Protein AF-A0A2E4L4S5-F1 (afdb_monomer)

Foldseek 3Di:
DVPCVVLQVLQCQALLVQFKFFPVPHDDLADLPQDWQAEQQWIWGQHQDPNWTKIWIAGPPPRDIDIFTFGMKGWRHDQPQKTKIWTWGADPLAFTFTDQWMAINVVSAIWGAFCPLRAIAGGDHHHDLVRTNCVVTFETDADDPVTHYPHPQQAAQWAWDDDPPGIHTDGPTRRCDPCLQFNDCPQLCVQVVCVVVVNDPDDPDSRTDDPPPDALVRLQLSVCSHQADWDALDHDDHHPDDSLLGTDRQVCLLDPPNQAFLQLWGAADHGQSSLLSACCVLVHRDHPVCFADPRNRAGAHNVRHGDPHPQRQNNPCVVVVVCVVPLCLVQVDDCPDPSSRLQLQQFNWFARPNNPDNRRRTDTHSSSDHFALVVCVVRVHHTSVCVPPVVDDSVVVNVVVCVRQNPHDDRFQLSVLVVPDDPPQDLVSLCVRQLDLPGGRVNSNSSSLSCSLLPPAAAAAPDDDPSSLVSLLSQLPDPPHLLSVLSSLLSLCRRPVVPPVSVVSSVVSLVPDDPCNSSSLSSNLVSLQVQLVVCVVVPNLVRSLSSLVSSCVSVVPDPVSVVSNVVSVD

Solvent-accessible surface area (backbone atoms only — not comparable to full-atom values): 30677 Å² total; per-residue (Å²): 84,96,92,44,48,70,57,37,54,32,22,60,76,9,40,43,40,36,25,20,27,47,64,88,78,42,80,71,89,62,81,45,74,49,66,74,47,48,32,55,50,32,40,34,26,36,23,62,55,98,91,40,45,30,40,39,36,34,30,71,84,78,68,50,73,50,75,46,55,49,63,32,33,40,43,60,32,67,58,74,50,32,17,48,38,42,35,21,28,72,44,96,52,35,42,37,23,40,47,57,63,29,33,31,67,72,75,73,38,62,32,32,43,31,54,90,78,56,34,37,38,69,73,38,61,88,43,40,62,79,46,28,54,35,39,74,62,60,38,28,59,15,42,49,97,93,44,60,53,58,36,58,53,76,26,18,73,35,43,43,42,80,52,90,95,35,37,41,52,47,56,81,44,27,20,51,49,71,43,52,71,54,8,73,49,70,55,19,55,52,51,53,50,32,37,76,67,67,76,42,91,78,77,94,66,69,46,57,72,76,80,73,87,57,51,49,66,59,52,38,49,64,51,43,72,51,40,37,59,62,35,78,68,45,84,84,72,51,50,74,58,69,60,65,60,27,31,35,78,54,62,44,52,67,46,95,79,34,33,45,43,79,69,32,51,66,58,22,67,72,46,59,47,25,31,67,54,8,63,53,37,69,76,47,75,59,36,64,67,35,37,34,37,90,45,45,61,44,34,17,19,73,86,67,46,79,44,92,43,89,68,47,48,51,54,52,28,71,81,42,49,87,46,64,83,48,43,34,82,73,56,75,29,58,71,90,40,73,67,36,28,58,47,49,49,30,26,32,72,39,66,32,51,39,38,41,83,79,46,67,42,30,46,64,40,43,30,57,44,80,80,46,32,54,60,30,47,76,74,77,37,85,26,48,64,47,79,78,40,74,89,57,53,44,68,59,52,35,50,52,49,38,72,75,57,46,90,59,83,74,70,58,63,61,44,50,35,55,70,73,60,57,96,82,58,46,65,70,60,46,42,70,46,36,54,56,70,88,59,84,47,69,66,41,43,42,44,33,45,45,50,47,42,73,73,69,53,52,75,60,42,92,73,73,58,66,70,56,52,53,40,35,51,51,32,44,68,46,80,90,44,60,63,48,16,18,51,23,46,33,47,48,45,45,26,29,62,83,37,68,71,51,51,51,49,55,51,56,52,49,77,66,39,80,96,45,39,69,44,32,33,51,52,22,17,53,53,27,35,49,54,11,47,55,30,46,77,74,66,39,38,72,62,12,37,53,26,21,51,58,13,31,74,57,38,76,82,43,67,66,48,53,49,52,36,52,63,47,77,104

Sequence (570 aa):
GECHEGIYTDWENSTHGNAGGDPDEVTMIAPFNGSPIFFRDVTVYPEKNDYRYQFRIIHNKSMKEQTITVEAVVGGGFMTGGGTQTYFGKYEDGTYKFLPFDYSQAEKSWFVQVKGSEVWVKPTKNISLNQLYNWPPHRVLGEMDEISNCQNCHGSQIIGKKVGKNYKTQFTTLAINCESCHGPAKKHVSIMSDIVKGKLKNPTTIGINSLTGLSTTESLNLCFQCHAVKTPLKNGYLPGENLQEYYSLRLSLLGNQNPYGVDGRIKTFGYQQNHLFSDCFINGAMTCTSCHNPHSQGYQDINRQKLVDRFDDRQCTACHSSKANNVSAHTFHQEKSIGSNCVSCHMPFRQQAGIGHEIKFTRSDHTIAIPRPLYDRSQGFESACLQCHSDQTEDALQKNVNQWWGDGKAMNPVIANRLLINNETTMMNASSLLLQPELNHSMGQYANVSYFIKRYLTPGMVSLDRGIKDKLIAYAKQDEDIDLKALAMAGLHYSQYQNPEIQLFLTEQLEKMEGIEESVRHRWGLILDYFGTVFYLIGDRPRAIECYELAKEVLPNDHQIAENLRKAKT

Radius of gyration: 25.68 Å; Cα contacts (8 Å, |Δi|>4): 1043; chains: 1; bounding box: 62×69×68 Å

Secondary structure (DSSP, 8-state):
-TT-HHHHHHHHTSTTTTSEE-TTTS---S--B-PPEE-SSEEEEEEEETTEEEEEEEETTT--EEEEE--EEE--S--TTT-EEEEEEE-TTS-EEE-S-EEETTTTEEEEEBTTT--EE---TTS-GGGBTTSS--PBSB--TTS-B-BT-SSBS-EEEEETTEEEEE-SBSS--THHHH---HHHHHHHHHHHTTS-SS-S--SS---TT--HHHHHHHHHTTSS--EESSS---TTS-HHHHEESSGGGTSSS-SB-TTS-BSSS--GGGGGGSHHHHTS---GGGTB-TTT--BB-TT-PBPSSTT-THHHHTT-GGGTT-HHHHH-S-TTSGGGSHHHHHS-EEE-GGG-SSS--EEE-TT-PPP-HHHHHHTT---TTTTT-TTS-HHHHHHHHHHHHTT-SPPPHHHHHHHT--TT--HHHHHHHH--TTSS-HHHHHHHHHHHHHHH--TT-S---HHHHHHHHHHHT-SS-HHHHHHHHHHHHHHHTT-HHHHHHHHHHHHT-TTTHHHHHHHHHHHHHHHHHHHHHTT-HHHHHHHHHHHHHH-TT-HHHHHHHHHHH-

pLDDT: mean 94.0, std 3.87, range [73.5, 98.56]

Structure (mmCIF, N/CA/C/O backbone):
data_AF-A0A2E4L4S5-F1
#
_entry.id   AF-A0A2E4L4S5-F1
#
loop_
_atom_site.group_PDB
_atom_site.id
_atom_site.type_symbol
_atom_site.label_atom_id
_atom_site.label_alt_id
_atom_site.label_comp_id
_atom_site.label_asym_id
_atom_site.label_entity_id
_atom_site.label_seq_id
_atom_site.pdbx_PDB_ins_code
_atom_site.Cartn_x
_atom_site.Cartn_y
_atom_site.Cartn_z
_atom_site.occupancy
_atom_site.B_iso_or_equiv
_atom_site.auth_seq_id
_atom_site.auth_comp_id
_atom_site.auth_asym_id
_atom_site.auth_atom_id
_atom_site.pdbx_PDB_model_num
ATOM 1 N N . GLY A 1 1 ? -21.312 17.717 11.430 1.00 87.38 1 GLY A N 1
ATOM 2 C CA . GLY A 1 1 ? -22.768 17.511 11.397 1.00 87.38 1 GLY A CA 1
ATOM 3 C C . GLY A 1 1 ? -23.517 18.747 10.948 1.00 87.38 1 GLY A C 1
ATOM 4 O O . GLY A 1 1 ? -24.079 18.721 9.870 1.00 87.38 1 GLY A O 1
ATOM 5 N N . GLU A 1 2 ? -23.487 19.833 11.726 1.00 91.62 2 GLU A N 1
ATOM 6 C CA . GLU A 1 2 ? -24.452 20.953 11.646 1.00 91.62 2 GLU A CA 1
ATOM 7 C C . GLU A 1 2 ? -24.758 21.529 10.248 1.00 91.62 2 GLU A C 1
ATOM 9 O O . GLU A 1 2 ? -25.910 21.829 9.962 1.00 91.62 2 GLU A O 1
ATOM 14 N N . CYS A 1 3 ? -23.763 21.686 9.365 1.00 93.44 3 CYS A N 1
ATOM 15 C CA . CYS A 1 3 ? -23.975 22.224 8.007 1.00 93.44 3 CYS A CA 1
ATOM 16 C C . CYS A 1 3 ? -24.123 21.145 6.915 1.00 93.44 3 CYS A C 1
ATOM 18 O O . CYS A 1 3 ? -24.561 21.440 5.806 1.00 93.44 3 CYS A O 1
ATOM 20 N N . HIS A 1 4 ? -23.726 19.904 7.204 1.00 95.25 4 HIS A N 1
ATOM 21 C CA . HIS A 1 4 ? -23.635 18.801 6.244 1.00 95.25 4 HIS A CA 1
ATOM 22 C C . HIS A 1 4 ? -24.187 17.517 6.868 1.00 95.25 4 HIS A C 1
ATOM 24 O O . HIS A 1 4 ? -23.490 16.508 6.945 1.00 95.25 4 HIS A O 1
ATOM 30 N N . GLU A 1 5 ? -25.425 17.579 7.359 1.00 96.94 5 GLU A N 1
ATOM 31 C CA . GLU A 1 5 ? -26.038 16.513 8.157 1.00 96.94 5 GLU A CA 1
ATOM 32 C C . GLU A 1 5 ? -26.047 15.173 7.416 1.00 96.94 5 GLU A C 1
ATOM 34 O O . GLU A 1 5 ? -25.480 14.211 7.917 1.00 96.94 5 GLU A O 1
ATOM 39 N N . GLY A 1 6 ? -26.557 15.131 6.179 1.00 97.19 6 GLY A N 1
ATOM 40 C CA . GLY A 1 6 ? -26.606 13.888 5.399 1.00 97.19 6 GLY A CA 1
ATOM 41 C C . GLY A 1 6 ? -25.229 13.260 5.145 1.00 97.19 6 GLY A C 1
ATOM 42 O O . GLY A 1 6 ? -25.061 12.057 5.308 1.00 97.19 6 GLY A O 1
ATOM 43 N N . ILE A 1 7 ? -24.216 14.076 4.821 1.00 96.88 7 ILE A N 1
ATOM 44 C CA . ILE A 1 7 ? -22.834 13.597 4.627 1.00 96.88 7 ILE A CA 1
ATOM 45 C C . ILE A 1 7 ? -22.252 13.075 5.944 1.00 96.88 7 ILE A C 1
ATOM 47 O O . ILE A 1 7 ? -21.555 12.063 5.956 1.00 96.88 7 ILE A O 1
ATOM 51 N N . TYR A 1 8 ? -22.526 13.767 7.051 1.00 98.00 8 TYR A N 1
ATOM 52 C CA . TYR A 1 8 ? -22.086 13.343 8.373 1.00 98.00 8 TYR A CA 1
ATOM 53 C C . TYR A 1 8 ? -22.728 12.006 8.764 1.00 98.00 8 TYR A C 1
ATOM 55 O O . TYR A 1 8 ? -22.013 11.118 9.210 1.00 98.00 8 TYR A O 1
ATOM 63 N N . THR A 1 9 ? -24.032 11.829 8.532 1.00 97.88 9 THR A N 1
ATOM 64 C CA . THR A 1 9 ? -24.738 10.565 8.785 1.00 97.88 9 THR A CA 1
ATOM 65 C C . THR A 1 9 ? -24.179 9.420 7.940 1.00 97.88 9 THR A C 1
ATOM 67 O O . THR A 1 9 ? -23.983 8.322 8.459 1.00 97.88 9 THR A O 1
ATOM 70 N N . ASP A 1 10 ? -23.878 9.660 6.661 1.00 97.56 10 ASP A N 1
ATOM 71 C CA . ASP A 1 10 ? -23.217 8.666 5.808 1.00 97.56 10 ASP A CA 1
ATOM 72 C C . ASP A 1 10 ? -21.847 8.267 6.377 1.00 97.56 10 ASP A C 1
ATOM 74 O O . ASP A 1 10 ? -21.537 7.081 6.482 1.00 97.56 10 ASP A O 1
ATOM 78 N N . TRP A 1 11 ? -21.037 9.252 6.777 1.00 97.69 11 TRP A N 1
ATOM 79 C CA . TRP A 1 11 ? -19.711 9.032 7.352 1.00 97.69 11 TRP A CA 1
ATOM 80 C C . TRP A 1 11 ? -19.750 8.287 8.689 1.00 97.69 11 TRP A C 1
ATOM 82 O O . TRP A 1 11 ? -18.991 7.335 8.874 1.00 97.69 11 TRP A O 1
ATOM 92 N N . GLU A 1 12 ? -20.627 8.685 9.605 1.00 95.81 12 GLU A N 1
ATOM 93 C CA . GLU A 1 12 ? -20.746 8.107 10.948 1.00 95.81 12 GLU A CA 1
ATOM 94 C C . GLU A 1 12 ? -21.116 6.619 10.893 1.00 95.81 12 GLU A C 1
ATOM 96 O O . GLU A 1 12 ? -20.635 5.829 11.699 1.00 95.81 12 GLU A O 1
ATOM 101 N N . ASN A 1 13 ? -21.885 6.210 9.880 1.00 94.69 13 ASN A N 1
ATOM 102 C CA . ASN A 1 13 ? -22.248 4.809 9.637 1.00 94.69 13 ASN A CA 1
ATOM 103 C C . ASN A 1 13 ? -21.261 4.054 8.727 1.00 94.69 13 ASN A C 1
ATOM 105 O O . ASN A 1 13 ? -21.449 2.870 8.443 1.00 94.69 13 ASN A O 1
ATOM 109 N N . SER A 1 14 ? -20.211 4.720 8.250 1.00 96.06 14 SER A N 1
ATOM 110 C CA . SER A 1 14 ? -19.230 4.133 7.339 1.00 96.06 14 SER A CA 1
ATOM 111 C C . SER A 1 14 ? -18.148 3.333 8.069 1.00 96.06 14 SER A C 1
ATOM 113 O O . SER A 1 14 ? -17.939 3.455 9.280 1.00 96.06 14 SER A O 1
ATOM 115 N N . THR A 1 15 ? -17.359 2.565 7.314 1.00 94.81 15 THR A N 1
ATOM 116 C CA . THR A 1 15 ? -16.180 1.873 7.859 1.00 94.81 15 THR A CA 1
ATOM 117 C C . THR A 1 15 ? -15.094 2.832 8.354 1.00 94.81 15 THR A C 1
ATOM 119 O O . THR A 1 15 ? -14.296 2.443 9.202 1.00 94.81 15 THR A O 1
ATOM 122 N N . HIS A 1 16 ? -15.052 4.066 7.842 1.00 96.38 16 HIS A N 1
ATOM 123 C CA . HIS A 1 16 ? -14.120 5.114 8.269 1.00 96.38 16 HIS A CA 1
ATOM 124 C C . HIS A 1 16 ? -14.563 5.797 9.567 1.00 96.38 16 HIS A C 1
ATOM 126 O O . HIS A 1 16 ? -13.730 6.010 10.449 1.00 96.38 16 HIS A O 1
ATOM 132 N N . GLY A 1 17 ? -15.861 6.079 9.716 1.00 95.56 17 GLY A N 1
ATOM 133 C CA . GLY A 1 17 ? -16.433 6.597 10.966 1.00 95.56 17 GLY A CA 1
ATOM 134 C C . GLY A 1 17 ? -16.291 5.611 12.128 1.00 95.56 17 GLY A C 1
ATOM 135 O O . GLY A 1 17 ? -16.076 6.022 13.260 1.00 95.56 17 GLY A O 1
ATOM 136 N N . ASN A 1 18 ? -16.288 4.308 11.825 1.00 94.56 18 ASN A N 1
ATOM 137 C CA . ASN A 1 18 ? -16.172 3.217 12.799 1.00 94.56 18 ASN A CA 1
ATOM 138 C C . ASN A 1 18 ? -14.787 2.535 12.791 1.00 94.56 18 ASN A C 1
ATOM 140 O O . ASN A 1 18 ? -14.660 1.359 13.144 1.00 94.56 18 ASN A O 1
ATOM 144 N N . ALA A 1 19 ? -13.740 3.226 12.327 1.00 94.06 19 ALA A N 1
ATOM 145 C CA . ALA A 1 19 ? -12.410 2.630 12.167 1.00 94.06 19 ALA A CA 1
ATOM 146 C C . ALA A 1 19 ? -11.722 2.292 13.503 1.00 94.06 19 ALA A C 1
ATOM 148 O O . ALA A 1 19 ? -10.930 1.349 13.554 1.00 94.06 19 ALA A O 1
ATOM 149 N N . GLY A 1 20 ? -12.023 3.035 14.565 1.00 95.12 20 GLY A N 1
ATOM 150 C CA . GLY A 1 20 ? -11.439 2.878 15.893 1.00 95.12 20 GLY A CA 1
ATOM 151 C C . GLY A 1 20 ? -11.902 3.987 16.835 1.00 95.12 20 GLY A C 1
ATOM 152 O O . GLY A 1 20 ? -12.593 4.913 16.414 1.00 95.12 20 GLY A O 1
ATOM 153 N N . GLY A 1 21 ? -11.506 3.912 18.102 1.00 95.50 21 GLY A N 1
ATOM 154 C CA . GLY A 1 21 ? -11.900 4.898 19.107 1.00 95.50 21 GLY A CA 1
ATOM 155 C C . GLY A 1 21 ? -11.521 4.503 20.527 1.00 95.50 21 GLY A C 1
ATOM 156 O O . GLY A 1 21 ? -10.688 3.614 20.745 1.00 95.50 21 GLY A O 1
ATOM 157 N N . ASP A 1 22 ? -12.146 5.192 21.478 1.00 94.75 22 ASP A N 1
ATOM 158 C CA . ASP A 1 22 ? -12.118 4.817 22.887 1.00 94.75 22 ASP A CA 1
ATOM 159 C C . ASP A 1 22 ? -12.774 3.429 23.068 1.00 94.75 22 ASP A C 1
ATOM 161 O O . ASP A 1 22 ? -13.799 3.159 22.431 1.00 94.75 22 ASP A O 1
ATOM 165 N N . PRO A 1 23 ? -12.209 2.531 23.896 1.00 94.88 23 PRO A N 1
ATOM 166 C CA . PRO A 1 23 ? -12.772 1.202 24.143 1.00 94.88 23 PRO A CA 1
ATOM 167 C C . PRO A 1 23 ? -14.248 1.172 24.565 1.00 94.88 23 PRO A C 1
ATOM 169 O O . PRO A 1 23 ? -14.917 0.167 24.315 1.00 94.88 23 PRO A O 1
ATOM 172 N N . ASP A 1 24 ? -14.758 2.228 25.204 1.00 92.00 24 ASP A N 1
ATOM 173 C CA . ASP A 1 24 ? -16.164 2.318 25.614 1.00 92.00 24 ASP A CA 1
ATOM 174 C C . ASP A 1 24 ? -17.079 2.950 24.548 1.00 92.00 24 ASP A C 1
ATOM 176 O O . ASP A 1 24 ? -18.298 2.796 24.625 1.00 92.00 24 ASP A O 1
ATOM 180 N N . GLU A 1 25 ? -16.515 3.605 23.530 1.00 91.19 25 GLU A N 1
ATOM 181 C CA . GLU A 1 25 ? -17.267 4.241 22.436 1.00 91.19 25 GLU A CA 1
ATOM 182 C C . GLU A 1 25 ? -17.345 3.367 21.175 1.00 91.19 25 GLU A C 1
ATOM 184 O O . GLU A 1 25 ? -18.195 3.589 20.312 1.00 91.19 25 GLU A O 1
ATOM 189 N N . VAL A 1 26 ? -16.483 2.353 21.056 1.00 93.50 26 VAL A N 1
ATOM 190 C CA . VAL A 1 26 ? -16.474 1.437 19.908 1.00 93.50 26 VAL A CA 1
ATOM 191 C C . VAL A 1 26 ? -17.225 0.139 20.177 1.00 93.50 26 VAL A C 1
ATOM 193 O O . VAL A 1 26 ? -17.325 -0.358 21.299 1.00 93.50 26 VAL A O 1
ATOM 196 N N . THR A 1 27 ? -17.676 -0.505 19.100 1.00 92.69 27 THR A N 1
ATOM 197 C CA . THR A 1 27 ? -18.135 -1.895 19.189 1.00 92.69 27 THR A CA 1
ATOM 198 C C . THR A 1 27 ? -16.943 -2.816 19.442 1.00 92.69 27 THR A C 1
ATOM 200 O O . THR A 1 27 ? -16.117 -3.033 18.557 1.00 92.69 27 THR A O 1
ATOM 203 N N . MET A 1 28 ? -16.867 -3.398 20.635 1.00 94.69 28 MET A N 1
ATOM 204 C CA . MET A 1 28 ? -15.857 -4.398 20.985 1.00 94.69 28 MET A CA 1
ATOM 205 C C . MET A 1 28 ? -16.243 -5.772 20.428 1.00 94.69 28 MET A C 1
ATOM 207 O O . MET A 1 28 ? -17.216 -6.377 20.875 1.00 94.69 28 MET A O 1
ATOM 211 N N . ILE A 1 29 ? -15.487 -6.283 19.447 1.00 95.25 29 ILE A N 1
ATOM 212 C CA . ILE A 1 29 ? -15.760 -7.607 18.851 1.00 95.25 29 ILE A CA 1
ATOM 213 C C . ILE A 1 29 ? -15.201 -8.757 19.697 1.00 95.25 29 ILE A C 1
ATOM 215 O O . ILE A 1 29 ? -15.669 -9.890 19.582 1.00 95.25 29 ILE A O 1
ATOM 219 N N . ALA A 1 30 ? -14.197 -8.475 20.533 1.00 95.44 30 ALA A N 1
ATOM 220 C CA . ALA A 1 30 ? -13.617 -9.444 21.450 1.00 95.44 30 ALA A CA 1
ATOM 221 C C . ALA A 1 30 ? -14.422 -9.513 22.758 1.00 95.44 30 ALA A C 1
ATOM 223 O O . ALA A 1 30 ? -14.870 -8.482 23.257 1.00 95.44 30 ALA A O 1
ATOM 224 N N . PRO A 1 31 ? -14.562 -10.701 23.369 1.00 93.25 31 PRO A N 1
ATOM 225 C CA . PRO A 1 31 ? -15.486 -10.891 24.485 1.00 93.25 31 PRO A CA 1
ATOM 226 C C . PRO A 1 31 ? -15.033 -10.295 25.829 1.00 93.25 31 PRO A C 1
ATOM 228 O O . PRO A 1 31 ? -15.892 -10.120 26.684 1.00 93.25 31 PRO A O 1
ATOM 231 N N . PHE A 1 32 ? -13.730 -10.040 26.052 1.00 97.00 32 PHE A N 1
ATOM 232 C CA . PHE A 1 32 ? -13.157 -9.544 27.328 1.00 97.00 32 PHE A CA 1
ATOM 233 C C . PHE A 1 32 ? -13.849 -10.103 28.593 1.00 97.00 32 PHE A C 1
ATOM 235 O O . PHE A 1 32 ? -14.198 -9.380 29.525 1.00 97.00 32 PHE A O 1
ATOM 242 N N . ASN A 1 33 ? -14.074 -11.417 28.614 1.00 95.44 33 ASN A N 1
ATOM 243 C CA . ASN A 1 33 ? -14.899 -12.107 29.609 1.00 95.44 33 ASN A CA 1
ATOM 244 C C . ASN A 1 33 ? -14.076 -12.880 30.656 1.00 95.44 33 ASN A C 1
ATOM 246 O O . ASN A 1 33 ? -14.623 -13.713 31.372 1.00 95.44 33 ASN A O 1
ATOM 250 N N . GLY A 1 34 ? -12.758 -12.669 30.699 1.00 96.06 34 GLY A N 1
ATOM 251 C CA . GLY A 1 34 ? -11.839 -13.389 31.577 1.00 96.06 34 GLY A CA 1
ATOM 252 C C . GLY A 1 34 ? -11.478 -14.798 31.097 1.00 96.06 34 GLY A C 1
ATOM 253 O O . GLY A 1 34 ? -10.866 -15.551 31.849 1.00 96.06 34 GLY A O 1
ATOM 254 N N . SER A 1 35 ? -11.823 -15.193 29.866 1.00 97.19 35 SER A N 1
ATOM 255 C CA . SER A 1 35 ? -11.380 -16.489 29.330 1.00 97.19 35 SER A CA 1
ATOM 256 C C . SER A 1 35 ? -9.855 -16.499 29.140 1.00 97.19 35 SER A C 1
ATOM 258 O O . SER A 1 35 ? -9.328 -15.602 28.477 1.00 97.19 35 SER A O 1
ATOM 260 N N . PRO A 1 36 ? -9.130 -17.497 29.679 1.00 97.50 36 PRO A N 1
ATOM 261 C CA . PRO A 1 36 ? -7.674 -17.498 29.660 1.00 97.50 36 PRO A CA 1
ATOM 262 C C . PRO A 1 36 ? -7.105 -17.752 28.261 1.00 97.50 36 PRO A C 1
ATOM 264 O O . PRO A 1 36 ? -7.515 -18.670 27.551 1.00 97.50 36 PRO A O 1
ATOM 267 N N . ILE A 1 37 ? -6.070 -16.992 27.919 1.00 97.94 37 ILE A N 1
ATOM 268 C CA . ILE A 1 37 ? -5.150 -17.247 26.818 1.00 97.94 37 ILE A CA 1
ATOM 269 C C . ILE A 1 37 ? -3.883 -17.867 27.410 1.00 97.94 37 ILE A C 1
ATOM 271 O O . ILE A 1 37 ? -3.195 -17.255 28.233 1.00 97.94 37 ILE A O 1
ATOM 275 N N . PHE A 1 38 ? -3.564 -19.091 26.995 1.00 97.56 38 PHE A N 1
ATOM 276 C CA . PHE A 1 38 ? -2.441 -19.841 27.549 1.00 97.56 38 PHE A CA 1
ATOM 277 C C . PHE A 1 38 ? -1.173 -19.684 26.710 1.00 97.56 38 PHE A C 1
ATOM 279 O O . PHE A 1 38 ? -1.147 -20.072 25.542 1.00 97.56 38 PHE A O 1
ATOM 286 N N . PHE A 1 39 ? -0.104 -19.228 27.357 1.00 97.94 39 PHE A N 1
ATOM 287 C CA . PHE A 1 39 ? 1.270 -19.313 26.870 1.00 97.94 39 PHE A CA 1
ATOM 288 C C . PHE A 1 39 ? 2.067 -20.288 27.741 1.00 97.94 39 PHE A C 1
ATOM 290 O O . PHE A 1 39 ? 1.602 -20.773 28.777 1.00 97.94 39 PHE A O 1
ATOM 297 N N . ARG A 1 40 ? 3.292 -20.599 27.319 1.00 97.56 40 ARG A N 1
ATOM 298 C CA . ARG A 1 40 ? 4.201 -21.491 28.049 1.00 97.56 40 ARG A CA 1
ATOM 299 C C . ARG A 1 40 ? 4.523 -20.976 29.453 1.00 97.56 40 ARG A C 1
ATOM 301 O O . ARG A 1 40 ? 4.566 -21.741 30.414 1.00 97.56 40 ARG A O 1
ATOM 308 N N . ASP A 1 41 ? 4.796 -19.683 29.558 1.00 97.44 41 ASP A N 1
ATOM 309 C CA . ASP A 1 41 ? 5.328 -19.007 30.741 1.00 97.44 41 ASP A CA 1
ATOM 310 C C . ASP A 1 41 ? 4.303 -18.128 31.466 1.00 97.44 41 ASP A C 1
ATOM 312 O O . ASP A 1 41 ? 4.474 -17.872 32.660 1.00 97.44 41 ASP A O 1
ATOM 316 N N . VAL A 1 42 ? 3.226 -17.724 30.789 1.00 97.88 42 VAL A N 1
ATOM 317 C CA . VAL A 1 42 ? 2.164 -16.895 31.367 1.00 97.88 42 VAL A CA 1
ATOM 318 C C . VAL A 1 42 ? 0.763 -17.389 31.004 1.00 97.88 42 VAL A C 1
ATOM 320 O O . VAL A 1 42 ? 0.569 -18.093 30.012 1.00 97.88 42 VAL A O 1
ATOM 323 N N . THR A 1 43 ? -0.226 -16.954 31.777 1.00 98.25 43 THR A N 1
ATOM 324 C CA . THR A 1 43 ? -1.643 -16.997 31.399 1.00 98.25 43 THR A CA 1
ATOM 325 C C . THR A 1 43 ? -2.175 -15.569 31.344 1.00 98.25 43 THR A C 1
ATOM 327 O O . THR A 1 43 ? -1.982 -14.806 32.290 1.00 98.25 43 THR A O 1
ATOM 330 N N . VAL A 1 44 ? -2.812 -15.198 30.234 1.00 98.19 44 VAL A N 1
ATOM 331 C CA . VAL A 1 44 ? -3.379 -13.860 30.014 1.00 98.19 44 VAL A CA 1
ATOM 332 C C . VAL A 1 44 ? -4.898 -13.934 30.110 1.00 98.19 44 VAL A C 1
ATOM 334 O O . VAL A 1 44 ? -5.508 -14.798 29.493 1.00 98.19 44 VAL A O 1
ATOM 337 N N . TYR A 1 45 ? -5.508 -13.020 30.851 1.00 97.94 45 TYR A N 1
ATOM 338 C CA . TYR A 1 45 ? -6.946 -12.900 31.051 1.00 97.94 45 TYR A CA 1
ATOM 339 C C . TYR A 1 45 ? -7.405 -11.555 30.471 1.00 97.94 45 TYR A C 1
ATOM 341 O O . TYR A 1 45 ? -7.198 -10.517 31.104 1.00 97.94 45 TYR A O 1
ATOM 349 N N . PRO A 1 46 ? -7.976 -11.537 29.254 1.00 98.06 46 PRO A N 1
ATOM 350 C CA . PRO A 1 46 ? -8.667 -10.371 28.721 1.00 98.06 46 PRO A CA 1
ATOM 351 C C . PRO A 1 46 ? -9.995 -10.215 29.460 1.00 98.06 46 PRO A C 1
ATOM 353 O O . PRO A 1 46 ? -10.870 -11.077 29.355 1.00 98.06 46 PRO A O 1
ATOM 356 N N . GLU A 1 47 ? -10.159 -9.135 30.208 1.00 97.12 47 GLU A N 1
ATOM 357 C CA . GLU A 1 47 ? -11.315 -8.916 31.078 1.00 97.12 47 GLU A CA 1
ATOM 358 C C . GLU A 1 47 ? -11.757 -7.450 31.065 1.00 97.12 47 GLU A C 1
ATOM 360 O O . GLU A 1 47 ? -10.966 -6.554 30.764 1.00 97.12 47 GLU A O 1
ATOM 365 N N . LYS A 1 48 ? -13.028 -7.205 31.387 1.00 95.19 48 LYS A N 1
ATOM 366 C CA . LYS A 1 48 ? -13.541 -5.870 31.705 1.00 95.19 48 LYS A CA 1
ATOM 367 C C . LYS A 1 48 ? -13.687 -5.758 33.225 1.00 95.19 48 LYS A C 1
ATOM 369 O O . LYS A 1 48 ? -14.550 -6.419 33.796 1.00 95.19 48 LYS A O 1
ATOM 374 N N . ASN A 1 49 ? -12.842 -4.953 33.870 1.00 87.75 49 ASN A N 1
ATOM 375 C CA . ASN A 1 49 ? -12.860 -4.715 35.316 1.00 87.75 49 ASN A CA 1
ATOM 376 C C . ASN A 1 49 ? -13.197 -3.249 35.613 1.00 87.75 49 ASN A C 1
ATOM 378 O O . ASN A 1 49 ? -12.573 -2.361 35.038 1.00 87.75 49 ASN A O 1
ATOM 382 N N . ASP A 1 50 ? -14.162 -2.989 36.500 1.00 77.06 50 ASP A N 1
ATOM 383 C CA . ASP A 1 50 ? -14.585 -1.634 36.892 1.00 77.06 50 ASP A CA 1
ATOM 384 C C . ASP A 1 50 ? -14.736 -0.681 35.691 1.00 77.06 50 ASP A C 1
ATOM 386 O O . ASP A 1 50 ? -14.191 0.422 35.665 1.00 77.06 50 ASP A O 1
ATOM 390 N N . TYR A 1 51 ? -15.457 -1.152 34.668 1.00 82.12 51 TYR A N 1
ATOM 391 C CA . TYR A 1 51 ? -15.704 -0.476 33.387 1.00 82.12 51 TYR A CA 1
ATOM 392 C C . TYR A 1 51 ? -14.515 -0.368 32.424 1.00 82.12 51 TYR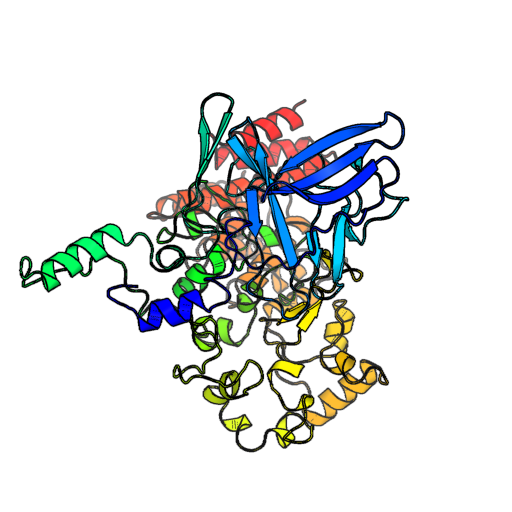 A C 1
ATOM 394 O O . TYR A 1 51 ? -14.729 0.010 31.282 1.00 82.12 51 TYR A O 1
ATOM 402 N N . ARG A 1 52 ? -13.302 -0.792 32.791 1.00 92.81 52 ARG A N 1
ATOM 403 C CA . ARG A 1 52 ? -12.127 -0.739 31.908 1.00 92.81 52 ARG A CA 1
ATOM 404 C C . ARG A 1 52 ? -11.781 -2.093 31.309 1.00 92.81 52 ARG A C 1
ATOM 406 O O . ARG A 1 52 ? -11.735 -3.104 32.006 1.00 92.81 52 ARG A O 1
ATOM 413 N N . TYR A 1 53 ? -11.491 -2.106 30.013 1.00 97.44 53 TYR A N 1
ATOM 414 C CA . TYR A 1 53 ? -10.942 -3.278 29.335 1.00 97.44 53 TYR A CA 1
ATOM 415 C C . TYR A 1 53 ? -9.453 -3.415 29.659 1.00 97.44 53 TYR A C 1
ATOM 417 O O . TYR A 1 53 ? -8.702 -2.442 29.593 1.00 97.44 53 TYR A O 1
ATOM 425 N N . GLN A 1 54 ? -9.010 -4.619 30.008 1.00 97.31 54 GLN A N 1
ATOM 426 C CA . GLN A 1 54 ? -7.623 -4.875 30.383 1.00 97.31 54 GLN A CA 1
ATOM 427 C C . GLN A 1 54 ? -7.166 -6.289 30.019 1.00 97.31 54 GLN A C 1
ATOM 429 O O . GLN A 1 54 ? -7.967 -7.210 29.857 1.00 97.31 54 GLN A O 1
ATOM 434 N N . PHE A 1 55 ? -5.849 -6.464 29.948 1.00 97.75 55 PHE A N 1
ATOM 435 C CA . PHE A 1 55 ? -5.188 -7.763 29.928 1.00 97.75 55 PHE A CA 1
ATOM 436 C C . PHE A 1 55 ? -4.460 -7.971 31.253 1.00 97.75 55 PHE A C 1
ATOM 438 O O . PHE A 1 55 ? -3.443 -7.323 31.514 1.00 97.75 55 PHE A O 1
ATOM 445 N N . ARG A 1 56 ? -4.955 -8.893 32.078 1.00 97.56 56 ARG A N 1
ATOM 446 C CA . ARG A 1 56 ? -4.282 -9.325 33.306 1.00 97.56 56 ARG A CA 1
ATOM 447 C C . ARG A 1 56 ? -3.415 -10.542 33.012 1.00 97.56 56 ARG A C 1
ATOM 449 O O . ARG A 1 56 ? -3.899 -11.560 32.532 1.00 97.56 56 ARG A O 1
ATOM 456 N N . ILE A 1 57 ? -2.116 -10.441 33.250 1.00 97.69 57 ILE A N 1
ATOM 457 C CA . ILE A 1 57 ? -1.116 -11.443 32.873 1.00 97.69 57 ILE A CA 1
ATOM 458 C C . ILE A 1 57 ? -0.498 -12.014 34.147 1.00 97.69 57 ILE A C 1
ATOM 460 O O . ILE A 1 57 ? 0.129 -11.288 34.917 1.00 97.69 57 ILE A O 1
ATOM 464 N N . ILE A 1 58 ? -0.622 -13.325 34.338 1.00 98.00 58 ILE A N 1
ATOM 465 C CA . ILE A 1 58 ? -0.056 -14.050 35.479 1.00 98.00 58 ILE A CA 1
ATOM 466 C C . ILE A 1 58 ? 1.121 -14.897 35.002 1.00 98.00 58 ILE A C 1
ATOM 468 O O . ILE A 1 58 ? 0.971 -15.733 34.111 1.00 98.00 58 ILE A O 1
ATOM 472 N N . HIS A 1 59 ? 2.292 -14.717 35.612 1.00 96.88 59 HIS A N 1
ATOM 473 C CA . HIS A 1 59 ? 3.467 -15.554 35.358 1.00 96.88 59 HIS A CA 1
ATOM 474 C C . HIS A 1 59 ? 3.323 -16.909 36.049 1.00 96.88 59 HIS A C 1
ATOM 476 O O . HIS A 1 59 ? 3.317 -16.983 37.275 1.00 96.88 59 HIS A O 1
ATOM 482 N N . ASN A 1 60 ? 3.289 -17.992 35.270 1.00 93.38 60 ASN A N 1
ATOM 483 C CA . ASN A 1 60 ? 2.919 -19.331 35.745 1.00 93.38 60 ASN A CA 1
ATOM 484 C C . ASN A 1 60 ? 3.839 -19.865 36.866 1.00 93.38 60 ASN A C 1
ATOM 486 O O . ASN A 1 60 ? 3.405 -20.672 37.678 1.00 93.38 60 ASN A O 1
ATOM 490 N N . LYS A 1 61 ? 5.115 -19.446 36.907 1.00 93.00 61 LYS A N 1
ATOM 491 C CA . LYS A 1 61 ? 6.090 -19.897 37.924 1.00 93.00 61 LYS A CA 1
ATOM 492 C C . LYS A 1 61 ? 6.148 -19.010 39.164 1.00 93.00 61 LYS A C 1
ATOM 494 O O . LYS A 1 61 ? 6.287 -19.517 40.269 1.00 93.00 61 LYS A O 1
ATOM 499 N N . SER A 1 62 ? 6.146 -17.693 38.976 1.00 94.81 62 SER A N 1
ATOM 500 C CA . SER A 1 62 ? 6.354 -16.733 40.066 1.00 94.81 62 SER A CA 1
ATOM 501 C C . SER A 1 62 ? 5.050 -16.254 40.692 1.00 94.81 62 SER A C 1
ATOM 503 O O . SER A 1 62 ? 5.095 -15.595 41.725 1.00 94.81 62 SER A O 1
ATOM 505 N N . MET A 1 63 ? 3.915 -16.529 40.041 1.00 94.94 63 MET A N 1
ATOM 506 C CA . MET A 1 63 ? 2.597 -15.983 40.363 1.00 94.94 63 MET A CA 1
ATOM 507 C C . MET A 1 63 ? 2.557 -14.449 40.386 1.00 94.94 63 MET A C 1
ATOM 509 O O . MET A 1 63 ? 1.605 -13.863 40.891 1.00 94.94 63 MET A O 1
ATOM 513 N N . LYS A 1 64 ? 3.576 -13.783 39.823 1.00 96.06 64 LYS A N 1
ATOM 514 C CA . LYS A 1 64 ? 3.568 -12.331 39.658 1.00 96.06 64 LYS A CA 1
ATOM 515 C C . LYS A 1 64 ? 2.505 -11.956 38.639 1.00 96.06 64 LYS A C 1
ATOM 517 O O . LYS A 1 64 ? 2.461 -12.523 37.545 1.00 96.06 64 LYS A O 1
ATOM 522 N N . GLU A 1 65 ? 1.706 -10.972 39.008 1.00 95.94 65 GLU A N 1
ATOM 523 C CA . GLU A 1 65 ? 0.660 -10.409 38.174 1.00 95.94 65 GLU A CA 1
ATOM 524 C C . GLU A 1 65 ? 1.103 -9.053 37.617 1.00 95.94 65 GLU A C 1
ATOM 526 O O . GLU A 1 65 ? 1.795 -8.282 38.284 1.00 95.94 65 GLU A O 1
ATOM 531 N N . GLN A 1 66 ? 0.718 -8.784 36.376 1.00 95.06 66 GLN A N 1
ATOM 532 C CA . GLN A 1 66 ? 0.833 -7.483 35.727 1.00 95.06 66 GLN A CA 1
ATOM 533 C C . GLN A 1 66 ? -0.452 -7.231 34.936 1.00 95.06 66 GLN A C 1
ATOM 535 O O . GLN A 1 66 ? -0.988 -8.155 34.325 1.00 95.06 66 GLN A O 1
ATOM 540 N N . THR A 1 67 ? -0.918 -5.988 34.906 1.00 95.38 67 THR A N 1
ATOM 541 C CA . THR A 1 67 ? -2.137 -5.608 34.186 1.00 95.38 67 THR A CA 1
ATOM 542 C C . THR A 1 67 ? -1.818 -4.509 33.193 1.00 95.38 67 THR A C 1
ATOM 544 O O . THR A 1 67 ? -1.078 -3.579 33.511 1.00 95.38 67 THR A O 1
ATOM 547 N N . ILE A 1 68 ? -2.372 -4.625 31.988 1.00 95.81 68 ILE A N 1
ATOM 548 C CA . ILE A 1 68 ? -2.271 -3.603 30.949 1.00 95.81 68 ILE A CA 1
ATOM 549 C C . ILE A 1 68 ? -3.682 -3.175 30.563 1.00 95.81 68 ILE A C 1
ATOM 551 O O . ILE A 1 68 ? -4.447 -3.977 30.026 1.00 95.81 68 ILE A O 1
ATOM 555 N N . THR A 1 69 ? -4.015 -1.918 30.838 1.00 96.88 69 THR A N 1
ATOM 556 C CA . THR A 1 69 ? -5.278 -1.306 30.416 1.00 96.88 69 THR A CA 1
ATOM 557 C C . THR A 1 69 ? -5.282 -1.101 28.905 1.00 96.88 69 THR A C 1
ATOM 559 O O . THR A 1 69 ? -4.276 -0.692 28.318 1.00 96.88 69 THR A O 1
ATOM 562 N N . VAL A 1 70 ? -6.419 -1.382 28.277 1.00 97.62 70 VAL A N 1
ATOM 563 C CA . VAL A 1 70 ? -6.691 -0.997 26.895 1.00 97.62 70 VAL A CA 1
ATOM 564 C C . VAL A 1 70 ? -7.192 0.440 26.910 1.00 97.62 70 VAL A C 1
ATOM 566 O O . VAL A 1 70 ? -8.199 0.740 27.535 1.00 97.62 70 VAL A O 1
ATOM 569 N N . GLU A 1 71 ? -6.469 1.317 26.228 1.00 96.88 71 GLU A N 1
ATOM 570 C CA . GLU A 1 71 ? -6.702 2.767 26.195 1.00 96.88 71 GLU A CA 1
ATOM 571 C C . GLU A 1 71 ? -7.152 3.240 24.804 1.00 96.88 71 GLU A C 1
ATOM 573 O O . GLU A 1 71 ? -7.579 4.374 24.630 1.00 96.88 71 GLU A O 1
ATOM 578 N N . ALA A 1 72 ? -7.016 2.387 23.787 1.00 96.62 72 ALA A N 1
ATOM 579 C CA . ALA A 1 72 ? -7.432 2.674 22.421 1.00 96.62 72 ALA A CA 1
ATOM 580 C C . ALA A 1 72 ? -7.660 1.378 21.636 1.00 96.62 72 ALA A C 1
ATOM 582 O O . ALA A 1 72 ? -6.954 0.382 21.834 1.00 96.62 72 ALA A O 1
ATOM 583 N N . VAL A 1 73 ? -8.624 1.418 20.715 1.00 96.94 73 VAL A N 1
ATOM 584 C CA . VAL A 1 73 ? -8.990 0.296 19.844 1.00 96.94 73 VAL A CA 1
ATOM 585 C C . VAL A 1 73 ? -8.941 0.741 18.391 1.00 96.94 73 VAL A C 1
ATOM 587 O O . VAL A 1 73 ? -9.472 1.790 18.030 1.00 96.94 73 VAL A O 1
ATOM 590 N N . VAL A 1 74 ? -8.326 -0.082 17.547 1.00 95.62 74 VAL A N 1
ATOM 591 C CA . VAL A 1 74 ? -8.290 0.089 16.094 1.00 95.62 74 VAL A CA 1
ATOM 592 C C . VAL A 1 74 ? -8.849 -1.170 15.442 1.00 95.62 74 VAL A C 1
ATOM 594 O O . VAL A 1 74 ? -8.548 -2.290 15.852 1.00 95.62 74 VAL A O 1
ATOM 597 N N . GLY A 1 75 ? -9.655 -0.986 14.403 1.00 91.50 75 GLY A N 1
ATOM 598 C CA . GLY A 1 75 ? -10.456 -2.040 13.795 1.00 91.50 75 GLY A CA 1
ATOM 599 C C . GLY A 1 75 ? -11.883 -2.043 14.343 1.00 91.50 75 GLY A C 1
ATOM 600 O O . GLY A 1 75 ? -12.153 -1.632 15.469 1.00 91.50 75 GLY A O 1
ATOM 601 N N . GLY A 1 76 ? -12.831 -2.495 13.528 1.00 83.44 76 GLY A N 1
ATOM 602 C CA . GLY A 1 76 ? -14.262 -2.365 13.835 1.00 83.44 76 GLY A CA 1
ATOM 603 C C . GLY A 1 76 ? -15.098 -2.101 12.590 1.00 83.44 76 GLY A C 1
ATOM 604 O O . GLY A 1 76 ? -16.135 -2.727 12.406 1.00 83.44 76 GLY A O 1
ATOM 605 N N . GLY A 1 77 ? -14.586 -1.258 11.689 1.00 82.69 77 GLY A N 1
ATOM 606 C CA . GLY A 1 77 ? -15.301 -0.842 10.483 1.00 82.69 77 GLY A CA 1
ATOM 607 C C . GLY A 1 77 ? -15.490 -1.957 9.449 1.00 82.69 77 GLY A C 1
ATOM 608 O O . GLY A 1 77 ? -16.613 -2.351 9.147 1.00 82.69 77 GLY A O 1
ATOM 609 N N . PHE A 1 78 ? -14.403 -2.480 8.870 1.00 87.69 78 PHE A N 1
ATOM 610 C CA . PHE A 1 78 ? -14.490 -3.463 7.781 1.00 87.69 78 PHE A CA 1
ATOM 611 C C . PHE A 1 78 ? -14.317 -4.906 8.280 1.00 87.69 78 PHE A C 1
ATOM 613 O O . PHE A 1 78 ? -13.213 -5.329 8.621 1.00 87.69 78 PHE A O 1
ATOM 620 N N . MET A 1 79 ? -15.408 -5.681 8.276 1.00 90.69 79 MET A N 1
ATOM 621 C CA . MET A 1 79 ? -15.433 -7.059 8.800 1.00 90.69 79 MET A CA 1
ATOM 622 C C . MET A 1 79 ? -15.426 -8.165 7.734 1.00 90.69 79 MET A C 1
ATOM 624 O O . MET A 1 79 ? -15.289 -9.349 8.056 1.00 90.69 79 MET A O 1
ATOM 628 N N . THR A 1 80 ? -15.537 -7.807 6.453 1.00 90.44 80 THR A N 1
ATOM 629 C CA . THR A 1 80 ? -15.519 -8.784 5.354 1.00 90.44 80 THR A CA 1
ATOM 630 C C . THR A 1 80 ? -14.099 -9.298 5.108 1.00 90.44 80 THR A C 1
ATOM 632 O O . THR A 1 80 ? -13.134 -8.545 5.162 1.00 90.44 80 THR A O 1
ATOM 635 N N . GLY A 1 81 ? -13.953 -10.595 4.822 1.00 91.12 81 GLY A N 1
ATOM 636 C CA . GLY A 1 81 ? -12.640 -11.187 4.543 1.00 91.12 81 GLY A CA 1
ATOM 637 C C . GLY A 1 81 ? -11.756 -11.367 5.780 1.00 91.12 81 GLY A C 1
ATOM 638 O O . GLY A 1 81 ? -10.547 -11.463 5.648 1.00 91.12 81 GLY A O 1
ATOM 639 N N . GLY A 1 82 ? -12.333 -11.429 6.982 1.00 89.75 82 GLY A N 1
ATOM 640 C CA . GLY A 1 82 ? -11.569 -11.685 8.208 1.00 89.75 82 GLY A CA 1
ATOM 641 C C . GLY A 1 82 ? -11.157 -10.418 8.946 1.00 89.75 82 GLY A C 1
ATOM 642 O O . GLY A 1 82 ? -9.976 -10.171 9.160 1.00 89.75 82 GLY A O 1
ATOM 643 N N . GLY A 1 83 ? -12.144 -9.589 9.299 1.00 92.88 83 GLY A N 1
ATOM 644 C CA . GLY A 1 83 ? -11.925 -8.400 10.121 1.00 92.88 83 GLY A CA 1
ATOM 645 C C . GLY A 1 83 ? -11.329 -8.717 11.493 1.00 92.88 83 GLY A C 1
ATOM 646 O O . GLY A 1 83 ? -11.575 -9.781 12.073 1.00 92.88 83 GLY A O 1
ATOM 647 N N . THR A 1 84 ? -10.549 -7.769 12.001 1.00 94.50 84 THR A N 1
ATOM 648 C CA . THR A 1 84 ? -9.781 -7.896 13.240 1.00 94.50 84 THR A CA 1
ATOM 649 C C . THR A 1 84 ? -9.926 -6.645 14.101 1.00 94.50 84 THR A C 1
ATOM 651 O O . THR A 1 84 ? -10.265 -5.573 13.593 1.00 94.50 84 THR A O 1
ATOM 654 N N . GLN A 1 85 ? -9.649 -6.785 15.396 1.00 96.44 85 GLN A N 1
ATOM 655 C CA . GLN A 1 85 ? -9.441 -5.668 16.313 1.00 96.44 85 GLN A CA 1
ATOM 656 C C . GLN A 1 85 ? -8.089 -5.771 17.001 1.00 96.44 85 GLN A C 1
ATOM 658 O O . GLN A 1 85 ? -7.657 -6.856 17.397 1.00 96.44 85 GLN A O 1
ATOM 663 N N . THR A 1 86 ? -7.481 -4.603 17.145 1.00 95.62 86 THR A N 1
ATOM 664 C CA . THR A 1 86 ? -6.158 -4.372 17.697 1.00 95.62 86 THR A CA 1
ATOM 665 C C . THR A 1 86 ? -6.258 -3.347 18.821 1.00 95.62 86 THR A C 1
ATOM 667 O O . THR A 1 86 ? -7.027 -2.387 18.736 1.00 95.62 86 THR A O 1
ATOM 670 N N . TYR A 1 87 ? -5.472 -3.546 19.876 1.00 97.31 87 TYR A N 1
ATOM 671 C CA . TYR A 1 87 ? -5.582 -2.802 21.128 1.00 97.31 87 TYR A CA 1
ATOM 672 C C . TYR A 1 87 ? -4.274 -2.090 21.472 1.00 97.31 87 TYR A C 1
ATOM 674 O O . TYR A 1 87 ? -3.182 -2.603 21.215 1.00 97.31 87 TYR A O 1
ATOM 682 N N . PHE A 1 88 ? -4.386 -0.920 2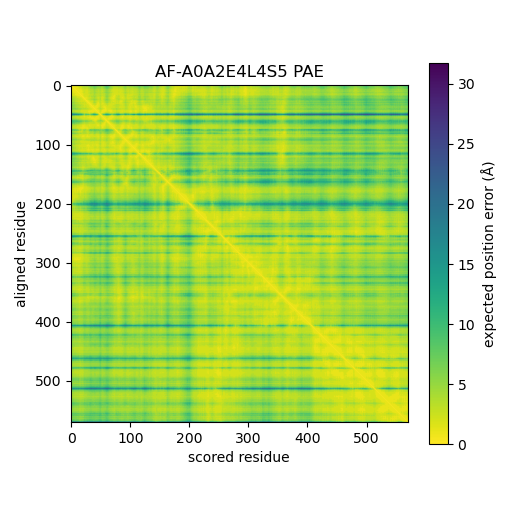2.095 1.00 97.19 88 PHE A N 1
ATOM 683 C CA . PHE A 1 88 ? -3.252 -0.097 22.504 1.00 97.19 88 PHE A CA 1
ATOM 684 C C . PHE A 1 88 ? -3.330 0.227 23.992 1.00 97.19 88 PHE A C 1
ATOM 686 O O . PHE A 1 88 ? -4.407 0.510 24.513 1.00 97.19 88 PHE A O 1
ATOM 693 N N . GLY A 1 89 ? -2.182 0.210 24.666 1.00 96.69 89 GLY A N 1
ATOM 694 C CA . GLY A 1 89 ? -2.030 0.701 26.036 1.00 96.69 89 GLY A CA 1
ATOM 695 C C . GLY A 1 89 ? -1.259 2.018 26.061 1.00 96.69 89 GLY A C 1
ATOM 696 O O . GLY A 1 89 ? -0.414 2.259 25.196 1.00 96.69 89 GLY A O 1
ATOM 697 N N . LYS A 1 90 ? -1.524 2.863 27.058 1.00 95.56 90 LYS A N 1
ATOM 698 C CA . LYS A 1 90 ? -0.810 4.124 27.285 1.00 95.56 90 LYS A CA 1
ATOM 699 C C . LYS A 1 90 ? 0.299 3.927 28.313 1.00 95.56 90 LYS A C 1
ATOM 701 O O . LYS A 1 90 ? 0.069 3.359 29.376 1.00 95.56 90 LYS A O 1
ATOM 706 N N . TYR A 1 91 ? 1.495 4.411 27.999 1.00 94.44 91 TYR A N 1
ATOM 707 C CA . TYR A 1 91 ? 2.693 4.207 28.813 1.00 94.44 91 TYR A CA 1
ATOM 708 C C . TYR A 1 91 ? 3.179 5.510 29.454 1.00 94.44 91 TYR A C 1
ATOM 710 O O . TYR A 1 91 ? 2.868 6.608 28.989 1.00 94.44 91 TYR A O 1
ATOM 718 N N . GLU A 1 92 ? 3.961 5.387 30.531 1.00 93.62 92 GLU A N 1
ATOM 719 C CA . GLU A 1 92 ? 4.507 6.524 31.295 1.00 93.62 92 GLU A CA 1
ATOM 720 C C . GLU A 1 92 ? 5.414 7.435 30.457 1.00 93.62 92 GLU A C 1
ATOM 722 O O . GLU A 1 92 ? 5.507 8.634 30.715 1.00 93.62 92 GLU A O 1
ATOM 727 N N . ASP A 1 93 ? 6.034 6.885 29.410 1.00 92.50 93 ASP A N 1
ATOM 728 C CA . ASP A 1 93 ? 6.810 7.645 28.429 1.00 92.50 93 ASP A CA 1
ATOM 729 C C . ASP A 1 93 ? 5.938 8.521 27.509 1.00 92.50 93 ASP A C 1
ATOM 731 O O . ASP A 1 93 ? 6.482 9.238 26.677 1.00 92.50 93 ASP A O 1
ATOM 735 N N . GLY A 1 94 ? 4.608 8.485 27.653 1.00 92.31 94 GLY A N 1
ATOM 736 C CA . GLY A 1 94 ? 3.642 9.290 26.904 1.00 92.31 94 GLY A CA 1
ATOM 737 C C . GLY A 1 94 ? 3.265 8.734 25.527 1.00 92.31 94 GLY A C 1
ATOM 738 O O . GLY A 1 94 ? 2.588 9.420 24.749 1.00 92.31 94 GLY A O 1
ATOM 739 N N . THR A 1 95 ? 3.678 7.503 25.214 1.00 94.38 95 THR A N 1
ATOM 740 C CA . THR A 1 95 ? 3.294 6.797 23.984 1.00 94.38 95 THR A CA 1
ATOM 741 C C . THR A 1 95 ? 2.063 5.909 24.174 1.00 94.38 95 THR A C 1
ATOM 743 O O . THR A 1 95 ? 1.787 5.415 25.270 1.00 94.38 95 THR A O 1
ATOM 746 N N . TYR A 1 96 ? 1.334 5.678 23.080 1.00 95.75 96 TYR A N 1
ATOM 747 C CA . TYR A 1 96 ? 0.369 4.582 22.976 1.00 95.75 96 TYR A CA 1
ATOM 748 C C . TYR A 1 96 ? 1.034 3.447 22.208 1.00 95.75 96 TYR A C 1
ATOM 750 O O . TYR A 1 96 ? 1.472 3.665 21.077 1.00 95.75 96 TYR A O 1
ATOM 758 N N . LYS A 1 97 ? 1.131 2.255 22.805 1.00 95.69 97 LYS A N 1
ATOM 759 C CA . LYS A 1 97 ? 1.834 1.112 22.205 1.00 95.69 97 LYS A CA 1
ATOM 760 C C . LYS A 1 97 ? 0.888 -0.031 21.885 1.00 95.69 97 LYS A C 1
ATOM 762 O O . LYS A 1 97 ? 0.001 -0.348 22.676 1.00 95.69 97 LYS A O 1
ATOM 767 N N . PHE A 1 98 ? 1.128 -0.658 20.740 1.00 95.69 98 PHE A N 1
ATOM 768 C CA . PHE A 1 98 ? 0.398 -1.820 20.251 1.00 95.69 98 PHE A CA 1
ATOM 769 C C . PHE A 1 98 ? 0.619 -3.024 21.182 1.00 95.69 98 PHE A C 1
ATOM 771 O O . PHE A 1 98 ? 1.749 -3.489 21.364 1.00 95.69 98 PHE A O 1
ATOM 778 N N . LEU A 1 99 ? -0.469 -3.523 21.770 1.00 97.00 99 LEU A N 1
ATOM 779 C CA . LEU A 1 99 ? -0.495 -4.717 22.612 1.00 97.00 99 LEU A CA 1
ATOM 780 C C . LEU A 1 99 ? -0.471 -5.990 21.751 1.00 97.00 99 LEU A C 1
ATOM 782 O O . LEU A 1 99 ? -1.158 -6.046 20.741 1.00 97.00 99 LEU A O 1
ATOM 786 N N . PRO A 1 100 ? 0.254 -7.055 22.132 1.00 95.69 100 PRO A N 1
ATOM 787 C CA . PRO A 1 100 ? 0.512 -8.200 21.251 1.00 95.69 100 PRO A CA 1
ATOM 788 C C . PRO A 1 100 ? -0.660 -9.192 21.134 1.00 95.69 100 PRO A C 1
ATOM 790 O O . PRO A 1 100 ? -0.424 -10.346 20.777 1.00 95.69 100 PRO A O 1
ATOM 793 N N . PHE A 1 101 ? -1.881 -8.795 21.496 1.00 96.81 101 PHE A N 1
ATOM 794 C CA . PHE A 1 101 ? -3.054 -9.666 21.536 1.00 96.81 101 PHE A CA 1
ATOM 795 C C . PHE A 1 101 ? -4.143 -9.070 20.652 1.00 96.81 101 PHE A C 1
ATOM 797 O O . PHE A 1 101 ? -4.797 -8.117 21.055 1.00 96.81 101 PHE A O 1
ATOM 804 N N . ASP A 1 102 ? -4.352 -9.633 19.470 1.00 96.44 102 ASP A N 1
ATOM 805 C CA . ASP A 1 102 ? -5.382 -9.189 18.532 1.00 96.44 102 ASP A CA 1
ATOM 806 C C . ASP A 1 102 ? -6.549 -10.177 18.516 1.00 96.44 102 ASP A C 1
ATOM 808 O O . ASP A 1 102 ? -6.387 -11.352 18.860 1.00 96.44 102 ASP A O 1
ATOM 812 N N . TYR A 1 103 ? -7.731 -9.732 18.092 1.00 97.50 103 TYR A N 1
ATOM 813 C CA . TYR A 1 103 ? -8.908 -10.594 17.986 1.00 97.50 103 TYR A CA 1
ATOM 814 C C . TYR A 1 103 ? -9.415 -10.684 16.551 1.00 97.50 103 TYR A C 1
ATOM 816 O O . TYR A 1 103 ? -9.573 -9.670 15.871 1.00 97.50 103 TYR A O 1
ATOM 824 N N . SER A 1 104 ? -9.682 -11.905 16.083 1.00 96.56 104 SER A N 1
ATOM 825 C CA . SER A 1 104 ? -10.237 -12.166 14.754 1.00 96.56 104 SER A CA 1
ATOM 826 C C . SER A 1 104 ? -11.728 -12.465 14.835 1.00 96.56 104 SER A C 1
ATOM 828 O O . SER A 1 104 ? -12.155 -13.410 15.502 1.00 96.56 104 SER A O 1
ATOM 830 N N . GLN A 1 105 ? -12.524 -11.701 14.084 1.00 95.19 105 GLN A N 1
ATOM 831 C CA . GLN A 1 105 ? -13.968 -11.908 13.989 1.00 95.19 105 GLN A CA 1
ATOM 832 C C . GLN A 1 105 ? -14.321 -13.198 13.244 1.00 95.19 105 GLN A C 1
ATOM 834 O O . GLN A 1 105 ? -15.316 -13.842 13.579 1.00 95.19 105 GLN A O 1
ATOM 839 N N . ALA A 1 106 ? -13.535 -13.565 12.227 1.00 94.94 106 ALA A N 1
ATOM 840 C CA . ALA A 1 106 ? -13.772 -14.772 11.437 1.00 94.94 106 ALA A CA 1
ATOM 841 C C . ALA A 1 106 ? -13.448 -16.040 12.231 1.00 94.94 106 ALA A C 1
ATOM 843 O O . ALA A 1 106 ? -14.216 -16.995 12.193 1.00 94.94 106 ALA A O 1
ATOM 844 N N . GLU A 1 107 ? -12.349 -16.016 12.986 1.00 95.75 107 GLU A N 1
ATOM 845 C CA . GLU A 1 107 ? -11.906 -17.165 13.782 1.00 95.75 107 GLU A CA 1
ATOM 846 C C . GLU A 1 107 ? -12.569 -17.234 15.160 1.00 95.75 107 GLU A C 1
ATOM 848 O O . GLU A 1 107 ? -12.437 -18.244 15.848 1.00 95.75 107 GLU A O 1
ATOM 853 N N . LYS A 1 108 ? -13.223 -16.148 15.596 1.00 95.56 108 LYS A N 1
ATOM 854 C CA . LYS A 1 108 ? -13.741 -15.977 16.963 1.00 95.56 108 LYS A CA 1
ATOM 855 C C . LYS A 1 108 ? -12.683 -16.259 18.034 1.00 95.56 108 LYS A C 1
ATOM 857 O O . LYS A 1 108 ? -12.985 -16.786 19.103 1.00 95.56 108 LYS A O 1
ATOM 862 N N . SER A 1 109 ? -11.437 -15.889 17.746 1.00 96.62 109 SER A N 1
ATOM 863 C CA . SER A 1 109 ? -10.268 -16.235 18.552 1.00 96.62 109 SER A CA 1
ATOM 864 C C . SER A 1 109 ? -9.281 -15.082 18.635 1.00 96.62 109 SER A C 1
ATOM 866 O O . SER A 1 109 ? -9.131 -14.295 17.697 1.00 96.62 109 SER A O 1
ATOM 868 N N . TRP A 1 110 ? -8.553 -15.055 19.749 1.00 97.75 110 TRP A N 1
ATOM 869 C CA . TRP A 1 110 ? -7.327 -14.283 19.888 1.00 97.75 110 TRP A CA 1
ATOM 870 C C . TRP A 1 110 ? -6.229 -14.846 18.986 1.00 97.75 110 TRP A C 1
ATOM 872 O O . TRP A 1 110 ? -6.177 -16.059 18.751 1.00 97.75 110 TRP A O 1
ATOM 882 N N . PHE A 1 111 ? -5.349 -13.974 18.512 1.00 96.81 111 PHE A N 1
ATOM 883 C CA . PHE A 1 111 ? -4.164 -14.324 17.741 1.00 96.81 111 PHE A CA 1
ATOM 884 C C . PHE A 1 111 ? -3.002 -13.381 18.070 1.00 96.81 111 PHE A C 1
ATOM 886 O O . PHE A 1 111 ? -3.192 -12.310 18.645 1.00 96.81 111 PHE A O 1
ATOM 893 N N . VAL A 1 112 ? -1.786 -13.823 17.755 1.00 96.50 112 VAL A N 1
ATOM 894 C CA . VAL A 1 112 ? -0.538 -13.130 18.090 1.00 96.50 112 VAL A CA 1
ATOM 895 C C . VAL A 1 112 ? 0.469 -13.237 16.951 1.00 96.50 112 VAL A C 1
ATOM 897 O O . VAL A 1 112 ? 0.451 -14.209 16.199 1.00 96.50 112 VAL A O 1
ATOM 900 N N . GLN A 1 113 ? 1.386 -12.273 16.855 1.00 94.69 113 GLN A N 1
ATOM 901 C CA . GLN A 1 113 ? 2.509 -12.312 15.913 1.00 94.69 113 GLN A CA 1
ATOM 902 C C . GLN A 1 113 ? 3.772 -12.861 16.593 1.00 94.69 113 GLN A C 1
ATOM 904 O O . GLN A 1 113 ? 4.154 -12.380 17.662 1.00 94.69 113 GLN A O 1
ATOM 909 N N . VAL A 1 114 ? 4.456 -13.827 15.975 1.00 93.00 114 VAL A N 1
ATOM 910 C CA . VAL A 1 114 ? 5.674 -14.454 16.528 1.00 93.00 114 VAL A CA 1
ATOM 911 C C . VAL A 1 114 ? 6.934 -13.817 15.939 1.00 93.00 114 VAL A C 1
ATOM 913 O O . VAL A 1 114 ? 7.052 -13.689 14.731 1.00 93.00 114 VAL A O 1
ATOM 916 N N . LYS A 1 115 ? 7.919 -13.457 16.772 1.00 89.12 115 LYS A N 1
ATOM 917 C CA . LYS A 1 115 ? 9.107 -12.683 16.362 1.00 89.12 115 LYS A CA 1
ATOM 918 C C . LYS A 1 115 ? 9.991 -13.362 15.309 1.00 89.12 115 LYS A C 1
ATOM 920 O O . LYS A 1 115 ? 10.537 -12.685 14.454 1.00 89.12 115 LYS A O 1
ATOM 925 N N . GLY A 1 116 ? 10.191 -14.676 15.413 1.00 79.44 116 GLY A N 1
ATOM 926 C CA . GLY A 1 116 ? 11.160 -15.392 14.571 1.00 79.44 116 GLY A CA 1
ATOM 927 C C . GLY A 1 116 ? 10.656 -15.701 13.162 1.00 79.44 116 GLY A C 1
ATOM 928 O O . GLY A 1 116 ? 11.420 -15.625 12.209 1.00 79.44 116 GLY A O 1
ATOM 929 N N . SER A 1 117 ? 9.382 -16.070 13.041 1.00 81.12 117 SER A N 1
ATOM 930 C CA . SER A 1 117 ? 8.732 -16.390 11.766 1.00 81.12 117 SER A CA 1
ATOM 931 C C . SER A 1 117 ? 7.937 -15.221 11.189 1.00 81.12 117 SER A C 1
ATOM 933 O O . SER A 1 117 ? 7.520 -15.293 10.041 1.00 81.12 117 SER A O 1
ATOM 935 N N . GLU A 1 118 ? 7.669 -14.201 12.006 1.00 82.56 118 GLU A N 1
ATOM 936 C CA . GLU A 1 118 ? 6.809 -13.047 11.720 1.00 82.56 118 GLU A CA 1
ATOM 937 C C . GLU A 1 118 ? 5.363 -13.390 11.343 1.00 82.56 118 GLU A C 1
ATOM 939 O O . GLU A 1 118 ? 4.599 -12.486 11.027 1.00 82.56 118 GLU A O 1
ATOM 944 N N . VAL A 1 119 ? 4.956 -14.659 11.457 1.00 87.38 119 VAL A N 1
ATOM 945 C CA . VAL A 1 119 ? 3.588 -15.104 11.170 1.00 87.38 119 VAL A CA 1
ATOM 946 C C . VAL A 1 119 ? 2.630 -14.826 12.324 1.00 87.38 119 VAL A C 1
ATOM 948 O O . VAL A 1 119 ? 3.028 -14.746 13.494 1.00 87.38 119 VAL A O 1
ATOM 951 N N . TRP A 1 120 ? 1.346 -14.750 11.982 1.00 93.25 120 TRP A N 1
ATOM 952 C CA . TRP A 1 120 ? 0.247 -14.619 12.923 1.00 93.25 120 TRP A CA 1
ATOM 953 C C . TRP A 1 120 ? -0.394 -15.982 13.170 1.00 93.25 120 TRP A C 1
ATOM 955 O O . TRP A 1 120 ? -0.762 -16.689 12.234 1.00 93.25 120 TRP A O 1
ATOM 965 N N . VAL A 1 121 ? -0.512 -16.348 14.443 1.00 94.94 121 VAL A N 1
ATOM 966 C CA . VAL A 1 121 ? -0.959 -17.676 14.889 1.00 94.94 121 VAL A CA 1
ATOM 967 C C . VAL A 1 121 ? -1.901 -17.556 16.079 1.00 94.94 121 VAL A C 1
ATOM 969 O O . VAL A 1 121 ? -1.901 -16.540 16.784 1.00 94.94 121 VAL A O 1
ATOM 972 N N . LYS A 1 122 ? -2.685 -18.600 16.358 1.00 96.50 122 LYS A N 1
ATOM 973 C CA . LYS A 1 122 ? -3.438 -18.680 17.612 1.00 96.50 122 LYS A CA 1
ATOM 974 C C . LYS A 1 122 ? -2.451 -18.958 18.759 1.00 96.50 122 LYS A C 1
ATOM 976 O O . LYS A 1 122 ? -1.492 -19.718 18.599 1.00 96.50 122 LYS A O 1
ATOM 981 N N . PRO A 1 123 ? -2.633 -18.328 19.928 1.00 96.38 123 PRO A N 1
ATOM 982 C CA . PRO A 1 123 ? -1.749 -18.526 21.070 1.00 96.38 123 PRO A CA 1
ATOM 983 C C . PRO A 1 123 ? -1.827 -19.971 21.583 1.00 96.38 123 PRO A C 1
ATOM 985 O O . PRO A 1 123 ? -2.904 -20.560 21.671 1.00 96.38 123 PRO A O 1
ATOM 988 N N . THR A 1 124 ? -0.678 -20.547 21.948 1.00 96.06 124 THR A N 1
ATOM 989 C CA . THR A 1 124 ? -0.586 -21.914 22.484 1.00 96.06 124 THR A CA 1
ATOM 990 C C . THR A 1 124 ? 0.434 -22.005 23.617 1.00 96.06 124 THR A C 1
ATOM 992 O O . THR A 1 124 ? 1.355 -21.194 23.720 1.00 96.06 124 THR A O 1
ATOM 995 N N . LYS A 1 125 ? 0.355 -23.081 24.413 1.00 96.88 125 LYS A N 1
ATOM 996 C CA . LYS A 1 125 ? 1.317 -23.397 25.489 1.00 96.88 125 LYS A CA 1
ATOM 997 C C . LYS A 1 125 ? 2.750 -23.675 25.006 1.00 96.88 125 LYS A C 1
ATOM 999 O O . LYS A 1 125 ? 3.642 -23.830 25.836 1.00 96.88 125 LYS A O 1
ATOM 1004 N N . ASN A 1 126 ? 2.986 -23.732 23.694 1.00 95.69 126 ASN A N 1
ATOM 1005 C CA . ASN A 1 126 ? 4.323 -23.892 23.118 1.00 95.69 126 ASN A CA 1
ATOM 1006 C C . ASN A 1 126 ? 5.022 -22.548 22.873 1.00 95.69 126 ASN A C 1
ATOM 1008 O O . ASN A 1 126 ? 6.246 -22.510 22.754 1.00 95.69 126 ASN A O 1
ATOM 1012 N N . ILE A 1 127 ? 4.254 -21.459 22.826 1.00 96.31 127 ILE A N 1
ATOM 1013 C CA . ILE A 1 127 ? 4.739 -20.098 22.607 1.00 96.31 127 ILE A CA 1
ATOM 1014 C C . ILE A 1 127 ? 4.925 -19.444 23.977 1.00 96.31 127 ILE A C 1
ATOM 1016 O O . ILE A 1 127 ? 4.026 -19.502 24.814 1.00 96.31 127 ILE A O 1
ATOM 1020 N N . SER A 1 128 ? 6.079 -18.834 24.237 1.00 96.38 128 SER A N 1
ATOM 1021 C CA . SER A 1 128 ? 6.268 -17.951 25.395 1.00 96.38 128 SER A CA 1
ATOM 1022 C C . SER A 1 128 ? 6.006 -16.494 25.048 1.00 96.38 128 SER A C 1
ATOM 1024 O O . SER A 1 128 ? 6.145 -16.075 23.900 1.00 96.38 128 SER A O 1
ATOM 1026 N N . LEU A 1 129 ? 5.683 -15.697 26.062 1.00 95.44 129 LEU A N 1
ATOM 1027 C CA . LEU A 1 129 ? 5.361 -14.284 25.898 1.00 95.44 129 LEU A CA 1
ATOM 1028 C C . LEU A 1 129 ? 6.516 -13.491 25.258 1.00 95.44 129 LEU A C 1
ATOM 1030 O O . LEU A 1 129 ? 6.294 -12.646 24.401 1.00 95.44 129 LEU A O 1
ATOM 1034 N N . ASN A 1 130 ? 7.767 -13.823 25.589 1.00 95.12 130 ASN A N 1
ATOM 1035 C CA . ASN A 1 130 ? 8.961 -13.216 24.983 1.00 95.12 130 ASN A CA 1
ATOM 1036 C C . ASN A 1 130 ? 9.222 -13.612 23.513 1.00 95.12 130 ASN A C 1
ATOM 1038 O O . ASN A 1 130 ? 10.144 -13.077 22.899 1.00 95.12 130 ASN A O 1
ATOM 1042 N N . GLN A 1 131 ? 8.460 -14.561 22.959 1.00 96.19 131 GLN A N 1
ATOM 1043 C CA . GLN A 1 131 ? 8.514 -14.918 21.540 1.00 96.19 131 GLN A CA 1
ATOM 1044 C C . GLN A 1 131 ? 7.535 -14.092 20.704 1.00 96.19 131 GLN A C 1
ATOM 1046 O O . GLN A 1 131 ? 7.574 -14.187 19.477 1.00 96.19 131 GLN A O 1
ATOM 1051 N N . LEU A 1 132 ? 6.671 -13.287 21.329 1.00 96.56 132 LEU A N 1
ATOM 1052 C CA . LEU A 1 132 ? 5.766 -12.409 20.598 1.00 96.56 132 LEU A CA 1
ATOM 1053 C C . LEU A 1 132 ? 6.537 -11.215 20.038 1.00 96.56 132 LEU A C 1
ATOM 1055 O O . LEU A 1 132 ? 7.349 -10.609 20.734 1.00 96.56 132 LEU A O 1
ATOM 1059 N N . TYR A 1 133 ? 6.263 -10.863 18.782 1.00 93.38 133 TYR A N 1
ATOM 1060 C CA . TYR A 1 133 ? 6.940 -9.768 18.090 1.00 93.38 133 TYR A CA 1
ATOM 1061 C C . TYR A 1 133 ? 6.778 -8.455 18.867 1.00 93.38 133 TYR A C 1
ATOM 1063 O O . TYR A 1 133 ? 7.764 -7.786 19.155 1.00 93.38 133 TYR A O 1
ATOM 1071 N N . ASN A 1 134 ? 5.552 -8.138 19.304 1.00 92.75 134 ASN A N 1
ATOM 1072 C CA . ASN A 1 134 ? 5.230 -6.918 20.058 1.00 92.75 134 ASN A CA 1
ATOM 1073 C C . ASN A 1 134 ? 5.346 -7.074 21.578 1.00 92.75 134 ASN A C 1
ATOM 1075 O O . ASN A 1 134 ? 4.660 -6.359 22.303 1.00 92.75 134 ASN A O 1
ATOM 1079 N N . TRP A 1 135 ? 6.167 -8.003 22.080 1.00 93.94 135 TRP A N 1
ATOM 1080 C CA . TRP A 1 135 ? 6.399 -8.127 23.518 1.00 93.94 135 TRP A CA 1
ATOM 1081 C C . TRP A 1 135 ? 7.879 -7.936 23.910 1.00 93.94 135 TRP A C 1
ATOM 1083 O O . TRP A 1 135 ? 8.738 -8.677 23.426 1.00 93.94 135 TRP A O 1
ATOM 1093 N N . PRO A 1 136 ? 8.193 -7.004 24.837 1.00 93.19 136 PRO A N 1
ATOM 1094 C CA . PRO A 1 136 ? 7.282 -5.999 25.397 1.00 93.19 136 PRO A CA 1
ATOM 1095 C C . PRO A 1 136 ? 6.743 -5.042 24.308 1.00 93.19 136 PRO A C 1
ATOM 1097 O O . PRO A 1 136 ? 7.377 -4.907 23.253 1.00 93.19 136 PRO A O 1
ATOM 1100 N N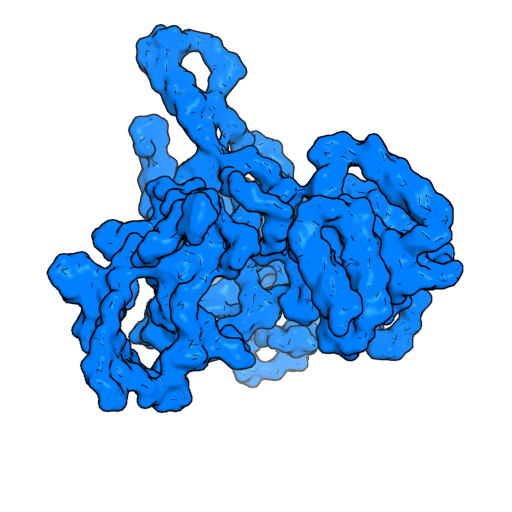 . PRO A 1 137 ? 5.586 -4.385 24.535 1.00 94.25 137 PRO A N 1
ATOM 1101 C CA . PRO A 1 137 ? 5.027 -3.427 23.583 1.00 94.25 137 PRO A CA 1
ATOM 1102 C C . PRO A 1 137 ? 6.032 -2.330 23.239 1.00 94.25 137 PRO A C 1
ATOM 1104 O O . PRO A 1 137 ? 6.570 -1.662 24.124 1.00 94.25 137 PRO A O 1
ATOM 1107 N N . HIS A 1 138 ? 6.302 -2.172 21.944 1.00 92.44 138 HIS A N 1
ATOM 1108 C CA . HIS A 1 138 ? 7.306 -1.234 21.432 1.00 92.44 138 HIS A CA 1
ATOM 1109 C C . HIS A 1 138 ? 6.838 -0.459 20.196 1.00 92.44 138 HIS A C 1
ATOM 1111 O O . HIS A 1 138 ? 7.342 0.635 19.967 1.00 92.44 138 HIS A O 1
ATOM 1117 N N . ARG A 1 139 ? 5.876 -0.986 19.420 1.00 93.38 139 ARG A N 1
ATOM 1118 C CA . ARG A 1 139 ? 5.316 -0.264 18.273 1.00 93.38 139 ARG A CA 1
ATOM 1119 C C . ARG A 1 139 ? 4.346 0.813 18.728 1.00 93.38 139 ARG A C 1
ATOM 1121 O O . ARG A 1 139 ? 3.410 0.493 19.459 1.00 93.38 139 ARG A O 1
ATOM 1128 N N . VAL A 1 140 ? 4.561 2.053 18.300 1.00 93.12 140 VAL A N 1
ATOM 1129 C CA . VAL A 1 140 ? 3.752 3.207 18.722 1.00 93.12 140 VAL A CA 1
ATOM 1130 C C . VAL A 1 140 ? 2.668 3.563 17.710 1.00 93.12 140 VAL A C 1
ATOM 1132 O O . VAL A 1 140 ? 2.843 3.397 16.503 1.00 93.12 140 VAL A O 1
ATOM 1135 N N . LEU A 1 141 ? 1.549 4.082 18.211 1.00 92.00 141 LEU A N 1
ATOM 1136 C CA . LEU A 1 141 ? 0.530 4.737 17.397 1.00 92.00 141 LEU A CA 1
ATOM 1137 C C . LEU A 1 141 ? 1.036 6.113 16.924 1.00 92.00 141 LEU A C 1
ATOM 1139 O O . LEU A 1 141 ? 1.547 6.889 17.732 1.00 92.00 141 LEU A O 1
ATOM 1143 N N . GLY A 1 142 ? 0.856 6.431 15.640 1.00 88.06 142 GLY A N 1
ATOM 1144 C CA . GLY A 1 142 ? 1.438 7.625 15.014 1.00 88.06 142 GLY A CA 1
ATOM 1145 C C . GLY A 1 142 ? 2.799 7.345 14.392 1.00 88.06 142 GLY A C 1
ATOM 1146 O O . GLY A 1 142 ? 3.203 6.193 14.289 1.00 88.06 142 GLY A O 1
ATOM 1147 N N . GLU A 1 143 ? 3.506 8.393 13.979 1.00 87.31 143 GLU A N 1
ATOM 1148 C CA . GLU A 1 143 ? 4.855 8.313 13.407 1.00 87.31 143 GLU A CA 1
ATOM 1149 C C . GLU A 1 143 ? 5.897 8.955 14.336 1.00 87.31 143 GLU A C 1
ATOM 1151 O O . GLU A 1 143 ? 5.663 10.039 14.879 1.00 87.31 143 GLU A O 1
ATOM 1156 N N . MET A 1 144 ? 7.024 8.266 14.555 1.00 86.50 144 MET A N 1
ATOM 1157 C CA . MET A 1 144 ? 8.177 8.742 15.332 1.00 86.50 144 MET A CA 1
ATOM 1158 C C . MET A 1 144 ? 9.461 8.109 14.771 1.00 86.50 144 MET A C 1
ATOM 1160 O O . MET A 1 144 ? 9.527 6.884 14.694 1.00 86.50 144 MET A O 1
ATOM 1164 N N . ASP A 1 145 ? 10.484 8.907 14.435 1.00 77.62 145 ASP A N 1
ATOM 1165 C CA . ASP A 1 145 ? 11.705 8.423 13.742 1.00 77.62 145 ASP A CA 1
ATOM 1166 C C . ASP A 1 145 ? 12.425 7.284 14.475 1.00 77.62 145 ASP A C 1
ATOM 1168 O O . ASP A 1 145 ? 12.885 6.319 13.874 1.00 77.62 145 ASP A O 1
ATOM 1172 N N . GLU A 1 146 ? 12.530 7.392 15.797 1.00 78.12 146 GLU A N 1
ATOM 1173 C CA . GLU A 1 146 ? 13.367 6.504 16.610 1.00 78.12 146 GLU A CA 1
ATOM 1174 C C . GLU A 1 146 ? 12.638 5.224 17.056 1.00 78.12 146 GLU A C 1
ATOM 1176 O O . GLU A 1 146 ? 13.218 4.391 17.757 1.00 78.12 146 GLU A O 1
ATOM 1181 N N . ILE A 1 147 ? 11.354 5.067 16.710 1.00 84.50 147 ILE A N 1
ATOM 1182 C CA . ILE A 1 147 ? 10.509 3.983 17.218 1.00 84.50 147 ILE A CA 1
ATOM 1183 C C . ILE A 1 147 ? 9.704 3.364 16.075 1.00 84.50 147 ILE A C 1
ATOM 1185 O O . ILE A 1 147 ? 9.084 4.059 15.273 1.00 84.50 147 ILE A O 1
ATOM 1189 N N . SER A 1 148 ? 9.666 2.029 16.026 1.00 83.88 148 SER A N 1
ATOM 1190 C CA . SER A 1 148 ? 8.782 1.310 15.103 1.00 83.88 148 SER A CA 1
ATOM 1191 C C . SER A 1 148 ? 7.337 1.749 15.324 1.00 83.88 148 SER A C 1
ATOM 1193 O O . SER A 1 148 ? 6.887 1.878 16.462 1.00 83.88 148 SER A O 1
ATOM 1195 N N . ASN A 1 149 ? 6.605 2.019 14.251 1.00 87.50 149 ASN A N 1
ATOM 1196 C CA . ASN A 1 149 ? 5.386 2.796 14.377 1.00 87.50 149 ASN A CA 1
ATOM 1197 C C . ASN A 1 149 ? 4.307 2.388 13.367 1.00 87.50 149 ASN A C 1
ATOM 1199 O O . ASN A 1 149 ? 4.574 1.690 12.389 1.00 87.50 149 ASN A O 1
ATOM 1203 N N . CYS A 1 150 ? 3.069 2.775 13.665 1.00 84.88 150 CYS A N 1
ATOM 1204 C CA . CYS A 1 150 ? 1.884 2.495 12.854 1.00 84.88 150 CYS A CA 1
ATOM 1205 C C . CYS A 1 150 ? 1.537 3.652 11.897 1.00 84.88 150 CYS A C 1
ATOM 1207 O O . CYS A 1 150 ? 0.471 3.629 11.275 1.00 84.88 150 CYS A O 1
ATOM 1209 N N . GLN A 1 151 ? 2.430 4.647 11.785 1.00 85.19 151 GLN A N 1
ATOM 1210 C CA . GLN A 1 151 ? 2.251 5.882 11.021 1.00 85.19 151 GLN A CA 1
ATOM 1211 C C . GLN A 1 151 ? 0.923 6.582 11.381 1.00 85.19 151 GLN A C 1
ATOM 1213 O O . GLN A 1 151 ? 0.310 6.325 12.421 1.00 85.19 151 GLN A O 1
ATOM 1218 N N . ASN A 1 152 ? 0.448 7.467 10.507 1.00 84.31 152 ASN A N 1
ATOM 1219 C CA . ASN A 1 152 ? -0.780 8.236 10.718 1.00 84.31 152 ASN A CA 1
ATOM 1220 C C . ASN A 1 152 ? -2.034 7.558 10.125 1.00 84.31 152 ASN A C 1
ATOM 1222 O O . ASN A 1 152 ? -3.032 8.226 9.882 1.00 84.31 152 ASN A O 1
ATOM 1226 N N . CYS A 1 153 ? -1.997 6.240 9.875 1.00 88.44 153 CYS A N 1
ATOM 1227 C CA . CYS A 1 153 ? -3.047 5.544 9.119 1.00 88.44 153 CYS A CA 1
ATOM 1228 C C . CYS A 1 153 ? -4.273 5.140 9.956 1.00 88.44 153 CYS A C 1
ATOM 1230 O O . CYS A 1 153 ? -5.360 4.950 9.414 1.00 88.44 153 CYS A O 1
ATOM 1232 N N . HIS A 1 154 ? -4.097 4.975 11.269 1.00 90.50 154 HIS A N 1
ATOM 1233 C CA . HIS A 1 154 ? -5.094 4.393 12.174 1.00 90.50 154 HIS A CA 1
ATOM 1234 C C . HIS A 1 154 ? -5.741 5.439 13.088 1.00 90.50 154 HIS A C 1
ATOM 1236 O O . HIS A 1 154 ? -5.835 5.255 14.299 1.00 90.50 154 HIS A O 1
ATOM 1242 N N . GLY A 1 155 ? -6.142 6.562 12.496 1.00 92.31 155 GLY A N 1
ATOM 1243 C CA . GLY A 1 155 ? -6.832 7.650 13.178 1.00 92.31 155 GLY A CA 1
ATOM 1244 C C . GLY A 1 155 ? -6.670 8.978 12.453 1.00 92.31 155 GLY A C 1
ATOM 1245 O O . GLY A 1 155 ? -6.134 9.042 11.350 1.00 92.31 155 GLY A O 1
ATOM 1246 N N . SER A 1 156 ? -7.138 10.048 13.087 1.00 94.25 156 SER A N 1
ATOM 1247 C CA . SER A 1 156 ? -7.160 11.392 12.516 1.00 94.25 156 SER A CA 1
ATOM 1248 C C . SER A 1 156 ? -6.220 12.341 13.244 1.00 94.25 156 SER A C 1
ATOM 1250 O O . SER A 1 156 ? -6.278 12.479 14.470 1.00 94.25 156 SER A O 1
ATOM 1252 N N . GLN A 1 157 ? -5.378 13.018 12.455 1.00 92.88 157 GLN A N 1
ATOM 1253 C CA . GLN A 1 157 ? -4.389 14.001 12.912 1.00 92.88 157 GLN A CA 1
ATOM 1254 C C . GLN A 1 157 ? -3.525 13.463 14.070 1.00 92.88 157 GLN A C 1
ATOM 1256 O O . GLN A 1 157 ? -3.346 14.126 15.094 1.00 92.88 157 GLN A O 1
ATOM 1261 N N . ILE A 1 158 ? -3.009 12.237 13.914 1.00 91.56 158 ILE A N 1
ATOM 1262 C CA . ILE A 1 158 ? -2.090 11.638 14.885 1.00 91.56 158 ILE A CA 1
ATOM 1263 C C . ILE A 1 158 ? -0.734 12.342 14.783 1.00 91.56 158 ILE A C 1
ATOM 1265 O O . ILE A 1 158 ? -0.157 12.462 13.707 1.00 91.56 158 ILE A O 1
ATOM 1269 N N . ILE A 1 159 ? -0.223 12.815 15.915 1.00 89.69 159 ILE A N 1
ATOM 1270 C CA . ILE A 1 159 ? 1.054 13.511 16.027 1.00 89.69 159 ILE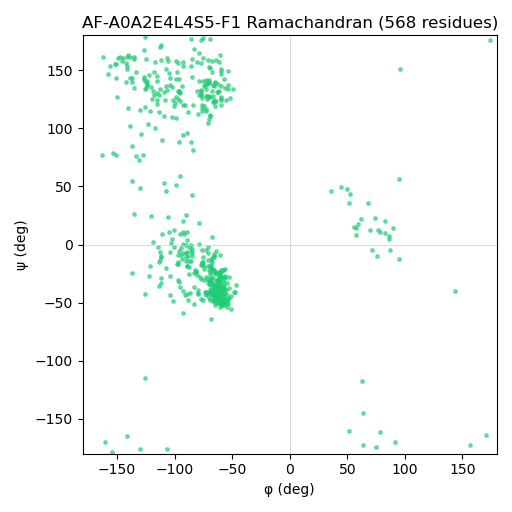 A CA 1
ATOM 1271 C C . ILE A 1 159 ? 1.852 12.870 17.160 1.00 89.69 159 ILE A C 1
ATOM 1273 O O . ILE A 1 159 ? 1.470 12.949 18.333 1.00 89.69 159 ILE A O 1
ATOM 1277 N N . GLY A 1 160 ? 2.987 12.271 16.803 1.00 88.94 160 GLY A N 1
ATOM 1278 C CA . GLY A 1 160 ? 4.016 11.829 17.734 1.00 88.94 160 GLY A CA 1
ATOM 1279 C C . GLY A 1 160 ? 5.118 12.876 17.863 1.00 88.94 160 GLY A C 1
ATOM 1280 O O . GLY A 1 160 ? 5.611 13.393 16.864 1.00 88.94 160 GLY A O 1
ATOM 1281 N N . LYS A 1 161 ? 5.503 13.231 19.092 1.00 88.00 161 LYS A N 1
ATOM 1282 C CA . LYS A 1 161 ? 6.618 14.159 19.353 1.00 88.00 161 LYS A CA 1
ATOM 1283 C C . LYS A 1 161 ? 7.496 13.660 20.485 1.00 88.00 161 LYS A C 1
ATOM 1285 O O . LYS A 1 161 ? 6.984 13.222 21.512 1.00 88.00 161 LYS A O 1
ATOM 1290 N N . LYS A 1 162 ? 8.810 13.816 20.334 1.00 88.19 162 LYS A N 1
ATOM 1291 C CA . LYS A 1 162 ? 9.774 13.681 21.430 1.00 88.19 162 LYS A CA 1
ATOM 1292 C C . LYS A 1 162 ? 9.741 14.947 22.291 1.00 88.19 162 LYS A C 1
ATOM 1294 O O . LYS A 1 162 ? 9.796 16.059 21.770 1.00 88.19 162 LYS A O 1
ATOM 1299 N N . VAL A 1 163 ? 9.614 14.788 23.605 1.00 88.88 163 VAL A N 1
ATOM 1300 C CA . VAL A 1 163 ? 9.538 15.874 24.594 1.00 88.88 163 VAL A CA 1
ATOM 1301 C C . VAL A 1 163 ? 10.558 15.594 25.695 1.00 88.88 163 VAL A C 1
ATOM 1303 O O . VAL A 1 163 ? 10.309 14.843 26.640 1.00 88.88 163 VAL A O 1
ATOM 1306 N N . GLY A 1 164 ? 11.747 16.186 25.561 1.00 89.00 164 GLY A N 1
ATOM 1307 C CA . GLY A 1 164 ? 12.881 15.878 26.432 1.00 89.00 164 GLY A CA 1
ATOM 1308 C C . GLY A 1 164 ? 13.312 14.416 26.279 1.00 89.00 164 GLY A C 1
ATOM 1309 O O . GLY A 1 164 ? 13.726 14.004 25.199 1.00 89.00 164 GLY A O 1
ATOM 1310 N N . LYS A 1 165 ? 13.214 13.637 27.364 1.00 87.94 165 LYS A N 1
ATOM 1311 C CA . LYS A 1 165 ? 13.479 12.183 27.369 1.00 87.94 165 LYS A CA 1
ATOM 1312 C C . LYS A 1 165 ? 12.229 11.323 27.135 1.00 87.94 165 LYS A C 1
ATOM 1314 O O . LYS A 1 165 ? 12.361 10.114 26.997 1.00 87.94 165 LYS A O 1
ATOM 1319 N N . ASN A 1 166 ? 11.051 11.943 27.114 1.00 91.25 166 ASN A N 1
ATOM 1320 C CA . ASN A 1 166 ? 9.763 11.279 26.936 1.00 91.25 166 ASN A CA 1
ATOM 1321 C C . ASN A 1 166 ? 9.206 11.565 25.539 1.00 91.25 166 ASN A C 1
ATOM 1323 O O . ASN A 1 166 ? 9.824 12.248 24.719 1.00 91.25 166 ASN A O 1
ATOM 1327 N N . TYR A 1 167 ? 7.999 11.079 25.298 1.00 91.31 167 TYR A N 1
ATOM 1328 C CA . TYR A 1 167 ? 7.225 11.294 24.094 1.00 91.31 167 TYR A CA 1
ATOM 1329 C C . TYR A 1 167 ? 5.843 11.838 24.439 1.00 91.31 167 TYR A C 1
ATOM 1331 O O . TYR A 1 167 ? 5.396 11.856 25.585 1.00 91.31 167 TYR A O 1
ATOM 1339 N N . LYS A 1 168 ? 5.150 12.310 23.413 1.00 90.62 168 LYS A N 1
ATOM 1340 C CA . LYS A 1 168 ? 3.746 12.677 23.488 1.00 90.62 168 LYS A CA 1
ATOM 1341 C C . LYS A 1 168 ? 3.067 12.237 22.206 1.00 90.62 168 LYS A C 1
ATOM 1343 O O . LYS A 1 168 ? 3.405 12.733 21.133 1.00 90.62 168 LYS A O 1
ATOM 1348 N N . THR A 1 169 ? 2.110 11.325 22.336 1.00 92.06 169 THR A N 1
ATOM 1349 C CA . THR A 1 169 ? 1.187 10.969 21.252 1.00 92.06 169 THR A CA 1
ATOM 1350 C C . THR A 1 169 ? -0.110 11.742 21.442 1.00 92.06 169 THR A C 1
ATOM 1352 O O . THR A 1 169 ? -0.710 11.698 22.518 1.00 92.06 169 THR A O 1
ATOM 1355 N N . GLN A 1 170 ? -0.532 12.479 20.420 1.00 91.50 170 GLN A N 1
ATOM 1356 C CA . GLN A 1 170 ? -1.813 13.184 20.389 1.00 91.50 170 GLN A CA 1
ATOM 1357 C C . GLN A 1 170 ? -2.565 12.794 19.122 1.00 91.50 170 GLN A C 1
ATOM 1359 O O . GLN A 1 170 ? -1.941 12.610 18.085 1.00 91.50 170 GLN A O 1
ATOM 1364 N N . PHE A 1 171 ? -3.884 12.687 19.197 1.00 93.19 171 PHE A N 1
ATOM 1365 C CA . PHE A 1 171 ? -4.754 12.468 18.046 1.00 93.19 171 PHE A CA 1
ATOM 1366 C C . PHE A 1 171 ? -6.119 13.091 18.328 1.00 93.19 171 PHE A C 1
ATOM 1368 O O . PHE A 1 171 ? -6.482 13.271 19.492 1.00 93.19 171 PHE A O 1
ATOM 1375 N N . THR A 1 172 ? -6.861 13.436 17.278 1.00 93.94 172 THR A N 1
ATOM 1376 C CA . THR A 1 172 ? -8.219 13.988 17.416 1.00 93.94 172 THR A CA 1
ATOM 1377 C C . THR A 1 172 ? -9.218 12.881 17.736 1.00 93.94 172 THR A C 1
ATOM 1379 O O . THR A 1 172 ? -10.051 13.014 18.622 1.00 93.94 172 THR A O 1
ATOM 1382 N N . THR A 1 173 ? -9.138 11.783 16.989 1.00 93.81 173 THR A N 1
ATOM 1383 C CA . THR A 1 173 ? -9.974 10.585 17.123 1.00 93.81 173 THR A CA 1
ATOM 1384 C C . THR A 1 173 ? -9.281 9.430 16.398 1.00 93.81 173 THR A C 1
ATOM 1386 O O . THR A 1 173 ? -8.397 9.671 15.572 1.00 93.81 173 THR A O 1
ATOM 1389 N N . LEU A 1 174 ? -9.658 8.187 16.693 1.00 95.12 174 LEU A N 1
ATOM 1390 C CA . LEU A 1 174 ? -9.208 7.010 15.941 1.00 95.12 174 LEU A CA 1
ATOM 1391 C C . LEU A 1 174 ? -10.186 6.599 14.828 1.00 95.12 174 LEU A C 1
ATOM 1393 O O . LEU A 1 174 ? -9.869 5.722 14.026 1.00 95.12 174 LEU A O 1
ATOM 1397 N N . ALA A 1 175 ? -11.321 7.291 14.708 1.00 94.75 175 ALA A N 1
ATOM 1398 C CA . ALA A 1 175 ? -12.078 7.332 13.465 1.00 94.75 175 ALA A CA 1
ATOM 1399 C C . ALA A 1 175 ? -11.289 8.100 12.390 1.00 94.75 175 ALA A C 1
ATOM 1401 O O . ALA A 1 175 ? -10.434 8.936 12.702 1.00 94.75 175 ALA A O 1
ATOM 1402 N N . ILE A 1 176 ? -11.592 7.863 11.113 1.00 96.06 176 ILE A N 1
ATOM 1403 C CA . ILE A 1 176 ? -11.047 8.645 9.995 1.00 96.06 176 ILE A CA 1
ATOM 1404 C C . ILE A 1 176 ? -12.027 9.780 9.690 1.00 96.06 176 ILE A C 1
ATOM 1406 O O . ILE A 1 176 ? -13.012 9.576 8.992 1.00 96.06 176 ILE A O 1
ATOM 1410 N N . ASN A 1 177 ? -11.795 10.957 10.269 1.00 95.44 177 ASN A N 1
ATOM 1411 C CA . ASN A 1 177 ? -12.686 12.114 10.219 1.00 95.44 177 ASN A CA 1
ATOM 1412 C C . ASN A 1 177 ? -12.633 12.867 8.875 1.00 95.44 177 ASN A C 1
ATOM 1414 O O . ASN A 1 177 ? -11.826 12.577 7.995 1.00 95.44 177 ASN A O 1
ATOM 1418 N N . CYS A 1 178 ? -13.483 13.888 8.741 1.00 96.00 178 CYS A N 1
ATOM 1419 C CA . CYS A 1 178 ? -13.578 14.715 7.534 1.00 96.00 178 CYS A CA 1
ATOM 1420 C C . CYS A 1 178 ? -12.238 15.380 7.163 1.00 96.00 178 CYS A C 1
ATOM 1422 O O . CYS A 1 178 ? -11.843 15.398 5.996 1.00 96.00 178 CYS A O 1
ATOM 1424 N N . GLU A 1 179 ? -11.527 15.914 8.161 1.00 95.38 179 GLU A N 1
ATOM 1425 C CA . GLU A 1 179 ? -10.254 16.616 7.963 1.00 95.38 179 GLU A CA 1
ATOM 1426 C C . GLU A 1 179 ? -9.135 15.668 7.521 1.00 95.38 179 GLU A C 1
ATOM 1428 O O . GLU A 1 179 ? -8.164 16.123 6.928 1.00 95.38 179 GLU A O 1
ATOM 1433 N N . SER A 1 180 ? -9.289 14.352 7.710 1.00 94.94 180 SER A N 1
ATOM 1434 C CA . SER A 1 180 ? -8.355 13.353 7.189 1.00 94.94 180 SER A CA 1
ATOM 1435 C C . SER A 1 180 ? -8.338 13.266 5.666 1.00 94.94 180 SER A C 1
ATOM 1437 O O . SER A 1 180 ? -7.338 12.827 5.116 1.00 94.94 180 SER A O 1
ATOM 1439 N N . CYS A 1 181 ? -9.380 13.716 4.963 1.00 94.81 181 CYS A N 1
ATOM 1440 C CA . CYS A 1 181 ? -9.371 13.794 3.495 1.00 94.81 181 CYS A CA 1
ATOM 1441 C C . CYS A 1 181 ? -9.417 15.235 2.981 1.00 94.81 181 CYS A C 1
ATOM 1443 O O . CYS A 1 181 ? -8.798 15.549 1.970 1.00 94.81 181 CYS A O 1
ATOM 1445 N N . HIS A 1 182 ? -10.146 16.117 3.667 1.00 94.81 182 HIS A N 1
ATOM 1446 C CA . HIS A 1 182 ? -10.334 17.503 3.235 1.00 94.81 182 HIS A CA 1
ATOM 1447 C C . HIS A 1 182 ? -9.251 18.466 3.747 1.00 94.81 182 HIS A C 1
ATOM 1449 O O . HIS A 1 182 ? -9.191 19.610 3.298 1.00 94.81 182 HIS A O 1
ATOM 1455 N N . GLY A 1 183 ? -8.392 18.016 4.664 1.00 93.50 183 GLY A N 1
ATOM 1456 C CA . GLY A 1 183 ? -7.442 18.873 5.363 1.00 93.50 183 GLY A CA 1
ATOM 1457 C C . GLY A 1 183 ? -8.109 19.745 6.437 1.00 93.50 183 GLY A C 1
ATOM 1458 O O . GLY A 1 183 ? -9.301 19.597 6.721 1.00 93.50 183 GLY A O 1
ATOM 1459 N N . PRO A 1 184 ? -7.350 20.659 7.067 1.00 92.88 184 PRO A N 1
ATOM 1460 C CA . PRO A 1 184 ? -7.829 21.456 8.194 1.00 92.88 184 PRO A CA 1
ATOM 1461 C C . PRO A 1 184 ? -8.958 22.420 7.791 1.00 92.88 184 PRO A C 1
ATOM 1463 O O . PRO A 1 184 ? -8.790 23.287 6.933 1.00 92.88 184 PRO A O 1
ATOM 1466 N N . ALA A 1 185 ? -10.101 22.333 8.474 1.00 93.81 185 ALA A N 1
ATOM 1467 C CA . ALA A 1 185 ? -11.341 23.012 8.100 1.00 93.81 185 ALA A CA 1
ATOM 1468 C C . ALA A 1 185 ? -11.661 24.260 8.943 1.00 93.81 185 ALA A C 1
ATOM 1470 O O . ALA A 1 185 ? -12.672 24.923 8.709 1.00 93.81 185 ALA A O 1
ATOM 1471 N N . LYS A 1 186 ? -10.808 24.649 9.902 1.00 94.75 186 LYS A N 1
ATOM 1472 C CA . LYS A 1 186 ? -11.064 25.802 10.795 1.00 94.75 186 LYS A CA 1
ATOM 1473 C C . LYS A 1 186 ? -11.396 27.095 10.036 1.00 94.75 186 LYS A C 1
ATOM 1475 O O . LYS A 1 186 ? -12.342 27.798 10.393 1.00 94.75 186 LYS A O 1
ATOM 1480 N N . LYS A 1 187 ? -10.626 27.418 8.989 1.00 95.12 187 LYS A N 1
ATOM 1481 C CA . LYS A 1 187 ? -10.852 28.621 8.167 1.00 95.12 187 LYS A CA 1
ATOM 1482 C C . LYS A 1 187 ? -12.171 28.521 7.400 1.00 95.12 187 LYS A C 1
ATOM 1484 O O . LYS A 1 187 ? -12.919 29.494 7.364 1.00 95.12 187 LYS A O 1
ATOM 1489 N N . HIS A 1 188 ? -12.471 27.346 6.853 1.00 95.56 188 HIS A N 1
ATOM 1490 C CA . HIS A 1 188 ? -13.736 27.067 6.185 1.00 95.56 188 HIS A CA 1
ATOM 1491 C C . HIS A 1 188 ? -14.940 27.265 7.107 1.00 95.56 188 HIS A C 1
ATOM 1493 O O . HIS A 1 188 ? -15.824 28.056 6.785 1.00 95.56 188 HIS A O 1
ATOM 1499 N N . VAL A 1 189 ? -14.937 26.642 8.288 1.00 95.50 189 VAL A N 1
ATOM 1500 C CA . VAL A 1 189 ? -16.030 26.768 9.265 1.00 95.50 189 VAL A CA 1
ATOM 1501 C C . VAL A 1 189 ? -16.238 28.224 9.675 1.00 95.50 189 VAL A C 1
ATOM 1503 O O . VAL A 1 189 ? -17.379 28.677 9.734 1.00 95.50 189 VAL A O 1
ATOM 1506 N N . SER A 1 190 ? -15.158 28.981 9.905 1.00 95.31 190 SER A N 1
ATOM 1507 C CA . SER A 1 190 ? -15.252 30.408 10.240 1.00 95.31 190 SER A CA 1
ATOM 1508 C C . SER A 1 190 ? -15.917 31.213 9.122 1.00 95.31 190 SER A C 1
ATOM 1510 O O . SER A 1 190 ? -16.864 31.950 9.383 1.00 95.31 190 SER A O 1
ATOM 1512 N N . ILE A 1 191 ? -15.453 31.047 7.879 1.00 95.56 191 ILE A N 1
ATOM 1513 C CA . ILE A 1 191 ? -15.981 31.769 6.715 1.00 95.56 191 ILE A CA 1
ATOM 1514 C C . ILE A 1 191 ? -17.455 31.425 6.490 1.00 95.56 191 ILE A C 1
ATOM 1516 O O . ILE A 1 191 ? -18.280 32.329 6.366 1.00 95.56 191 ILE A O 1
ATOM 1520 N N . MET A 1 192 ? -17.804 30.137 6.483 1.00 94.50 192 MET A N 1
ATOM 1521 C CA . MET A 1 192 ? -19.183 29.694 6.254 1.00 94.50 192 MET A CA 1
ATOM 1522 C C . MET A 1 192 ? -20.120 30.139 7.373 1.00 94.50 192 MET A C 1
ATOM 15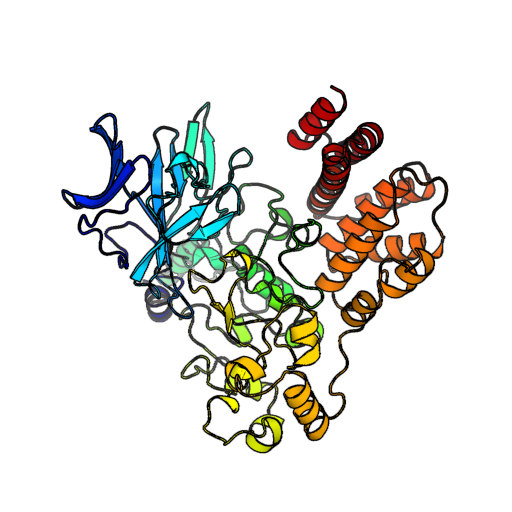24 O O . MET A 1 192 ? -21.221 30.613 7.101 1.00 94.50 192 MET A O 1
ATOM 1528 N N . SER A 1 193 ? -19.663 30.088 8.625 1.00 93.88 193 SER A N 1
ATOM 1529 C CA . SER A 1 193 ? -20.435 30.591 9.764 1.00 93.88 193 SER A CA 1
ATOM 1530 C C . SER A 1 193 ? -20.716 32.090 9.656 1.00 93.88 193 SER A C 1
ATOM 1532 O O . SER A 1 193 ? -21.823 32.527 9.965 1.00 93.88 193 SER A O 1
ATOM 1534 N N . ASP A 1 194 ? -19.738 32.891 9.225 1.00 94.62 194 ASP A N 1
ATOM 1535 C CA . ASP A 1 194 ? -19.914 34.335 9.054 1.00 94.62 194 ASP A CA 1
ATOM 1536 C C . ASP A 1 194 ? -20.827 34.678 7.870 1.00 94.62 194 ASP A C 1
ATOM 1538 O O . ASP A 1 194 ? -21.576 35.654 7.951 1.00 94.62 194 ASP A O 1
ATOM 1542 N N . ILE A 1 195 ? -20.834 33.858 6.812 1.00 92.44 195 ILE A N 1
ATOM 1543 C CA . ILE A 1 195 ? -21.799 33.967 5.707 1.00 92.44 195 ILE A CA 1
ATOM 1544 C C . ILE A 1 195 ? -23.216 33.689 6.210 1.00 92.44 195 ILE A C 1
ATOM 1546 O O . ILE A 1 195 ? -24.102 34.523 6.029 1.00 92.44 195 ILE A O 1
ATOM 1550 N N . VAL A 1 196 ? -23.427 32.566 6.906 1.00 90.88 196 VAL A N 1
ATOM 1551 C CA . VAL A 1 196 ? -24.741 32.189 7.460 1.00 90.88 196 VAL A CA 1
ATOM 1552 C C . VAL A 1 196 ? -25.251 33.239 8.455 1.00 90.88 196 VAL A C 1
ATOM 1554 O O . VAL A 1 196 ? -26.436 33.558 8.470 1.00 90.88 196 VAL A O 1
ATOM 1557 N N . LYS A 1 197 ? -24.357 33.847 9.247 1.00 93.81 197 LYS A N 1
ATOM 1558 C CA . LYS A 1 197 ? -24.682 34.938 10.186 1.00 93.81 197 LYS A CA 1
ATOM 1559 C C . LYS A 1 197 ? -24.838 36.312 9.516 1.00 93.81 197 LYS A C 1
ATOM 1561 O O . LYS A 1 197 ? -25.050 37.298 10.218 1.00 93.81 197 LYS A O 1
ATOM 1566 N N . GLY A 1 198 ? -24.688 36.413 8.193 1.00 92.31 198 GLY A N 1
ATOM 1567 C CA . GLY A 1 198 ? -24.802 37.665 7.439 1.00 92.31 198 GLY A CA 1
ATOM 1568 C C . GLY A 1 198 ? -23.668 38.673 7.673 1.00 92.31 198 GLY A C 1
ATOM 1569 O O . GLY A 1 198 ? -23.786 39.829 7.262 1.00 92.31 198 GLY A O 1
ATOM 1570 N N . LYS A 1 199 ? -22.570 38.258 8.318 1.00 94.06 199 LYS A N 1
ATOM 1571 C CA . LYS A 1 199 ? -21.381 39.086 8.592 1.00 94.06 199 LYS A CA 1
ATOM 1572 C C . LYS A 1 199 ? -20.454 39.200 7.384 1.00 94.06 199 LYS A C 1
ATOM 1574 O O . LYS A 1 199 ? -19.736 40.188 7.260 1.00 94.06 199 LYS A O 1
ATOM 1579 N N . LEU A 1 200 ? -20.484 38.211 6.491 1.00 90.81 200 LEU A N 1
ATOM 1580 C CA . LEU A 1 200 ? -19.711 38.184 5.254 1.00 90.81 200 LEU A CA 1
ATOM 1581 C C . LEU A 1 200 ? -20.647 37.947 4.066 1.00 90.81 200 LEU A C 1
ATOM 1583 O O . LEU A 1 200 ? -21.298 36.913 3.988 1.00 90.81 200 LEU A O 1
ATOM 1587 N N . LYS A 1 201 ? -20.718 38.904 3.134 1.00 85.19 201 LYS A N 1
ATOM 1588 C CA . LYS A 1 201 ? -21.634 38.824 1.981 1.00 85.19 201 LYS A CA 1
ATOM 1589 C C . LYS A 1 201 ? -20.977 38.295 0.703 1.00 85.19 201 LYS A C 1
ATOM 1591 O O . LYS A 1 201 ? -21.649 37.642 -0.080 1.00 85.19 201 LYS A O 1
ATOM 1596 N N . ASN A 1 202 ? -19.678 38.545 0.515 1.00 86.75 202 ASN A N 1
ATOM 1597 C CA . ASN A 1 202 ? -18.942 38.221 -0.714 1.00 86.75 202 ASN A CA 1
ATOM 1598 C C . ASN A 1 202 ? -17.606 37.527 -0.383 1.00 86.75 202 ASN A C 1
ATOM 1600 O O . ASN A 1 202 ? -16.558 38.179 -0.405 1.00 86.75 202 ASN A O 1
ATOM 1604 N N . PRO A 1 203 ? -17.613 36.237 -0.006 1.00 86.81 203 PRO A N 1
ATOM 1605 C CA . PRO A 1 203 ? -16.377 35.499 0.234 1.00 86.81 203 PRO A CA 1
ATOM 1606 C C . PRO A 1 203 ? -15.584 35.328 -1.072 1.00 86.81 203 PRO A C 1
ATOM 1608 O O . PRO A 1 203 ? -16.138 34.961 -2.103 1.00 86.81 203 PRO A O 1
ATOM 1611 N N . THR A 1 204 ? -14.269 35.536 -1.028 1.00 88.88 204 THR A N 1
ATOM 1612 C CA . THR A 1 204 ? -13.363 35.259 -2.162 1.00 88.88 204 THR A CA 1
ATOM 1613 C C . THR A 1 204 ? -12.823 33.826 -2.159 1.00 88.88 204 THR A C 1
ATOM 1615 O O . THR A 1 204 ? -12.135 33.408 -3.084 1.00 88.88 204 THR A O 1
ATOM 1618 N N . THR A 1 205 ? -13.104 33.064 -1.102 1.00 91.06 205 THR A N 1
ATOM 1619 C CA . THR A 1 205 ? -12.659 31.682 -0.911 1.00 91.06 205 THR A CA 1
ATOM 1620 C C . THR A 1 205 ? -13.597 30.963 0.052 1.00 91.06 205 THR A C 1
ATOM 1622 O O . THR A 1 205 ? -14.186 31.592 0.930 1.00 91.06 205 THR A O 1
ATOM 1625 N N . ILE A 1 206 ? -13.691 29.638 -0.071 1.00 90.81 206 ILE A N 1
ATOM 1626 C CA . ILE A 1 206 ? -14.397 28.790 0.894 1.00 90.81 206 ILE A CA 1
ATOM 1627 C C . ILE A 1 206 ? -13.527 28.391 2.093 1.00 90.81 206 ILE A C 1
ATOM 1629 O O . ILE A 1 206 ? -14.026 27.736 2.998 1.00 90.81 206 ILE A O 1
ATOM 1633 N N . GLY A 1 207 ? -12.239 28.759 2.118 1.00 92.50 207 GLY A N 1
ATOM 1634 C CA . GLY A 1 207 ? -11.346 28.502 3.253 1.00 92.50 207 GLY A CA 1
ATOM 1635 C C . GLY A 1 207 ? -10.831 27.067 3.394 1.00 92.50 207 GLY A C 1
ATOM 1636 O O . GLY A 1 207 ? -10.281 26.753 4.445 1.00 92.50 207 GLY A O 1
ATOM 1637 N N . ILE A 1 208 ? -11.006 26.227 2.371 1.00 92.19 208 ILE A N 1
ATOM 1638 C CA . ILE A 1 208 ? -10.491 24.853 2.269 1.00 92.19 208 ILE A CA 1
ATOM 1639 C C . ILE A 1 208 ? -10.274 24.503 0.792 1.00 92.19 208 ILE A C 1
ATOM 1641 O O . ILE A 1 208 ? -10.914 25.099 -0.080 1.00 92.19 208 ILE A O 1
ATOM 1645 N N . ASN A 1 209 ? -9.375 23.562 0.507 1.00 88.25 209 ASN A N 1
ATOM 1646 C CA . ASN A 1 209 ? -9.140 23.097 -0.856 1.00 88.25 209 ASN A CA 1
ATOM 1647 C C . ASN A 1 209 ? -10.304 22.218 -1.329 1.00 88.25 209 ASN A C 1
ATOM 1649 O O . ASN A 1 209 ? -10.807 21.366 -0.596 1.00 88.25 209 ASN A O 1
ATOM 1653 N N . SER A 1 210 ? -10.734 22.425 -2.572 1.00 89.62 210 SER A N 1
ATOM 1654 C CA . SER A 1 210 ? -11.730 21.561 -3.198 1.00 89.62 210 SER A CA 1
ATOM 1655 C C . SER A 1 210 ? -11.070 20.262 -3.646 1.00 89.62 210 SER A C 1
ATOM 1657 O O . SER A 1 210 ? -10.054 20.293 -4.332 1.00 89.62 210 SER A O 1
ATOM 1659 N N . LEU A 1 211 ? -11.688 19.126 -3.319 1.00 92.44 211 LEU A N 1
ATOM 1660 C CA . LEU A 1 211 ? -11.292 17.820 -3.862 1.00 92.44 211 LEU A CA 1
ATOM 1661 C C . LEU A 1 211 ? -11.957 17.528 -5.221 1.00 92.44 211 LEU A C 1
ATOM 1663 O O . LEU A 1 211 ? -11.757 16.470 -5.812 1.00 92.44 211 LEU A O 1
ATOM 1667 N N . THR A 1 212 ? -12.786 18.449 -5.722 1.00 88.12 212 THR A N 1
ATOM 1668 C CA . THR A 1 212 ? -13.387 18.336 -7.055 1.00 88.12 212 THR A CA 1
ATOM 1669 C C . THR A 1 212 ? -12.381 18.778 -8.109 1.00 88.12 212 THR A C 1
ATOM 1671 O O . THR A 1 212 ? -11.815 19.860 -7.988 1.00 88.12 212 THR A O 1
ATOM 1674 N N . GLY A 1 213 ? -12.225 17.981 -9.167 1.00 88.75 213 GLY A N 1
ATOM 1675 C CA . GLY A 1 213 ? -11.353 18.310 -10.299 1.00 88.75 213 GLY A CA 1
ATOM 1676 C C . GLY A 1 213 ? -9.893 17.893 -10.121 1.00 88.75 213 GLY A C 1
ATOM 1677 O O . GLY A 1 213 ? -9.079 18.236 -10.970 1.00 88.75 213 GLY A O 1
ATOM 1678 N N . LEU A 1 214 ? -9.571 17.148 -9.059 1.00 93.12 214 LEU A N 1
ATOM 1679 C CA . LEU A 1 214 ? -8.258 16.527 -8.901 1.00 93.12 214 LEU A CA 1
ATOM 1680 C C . LEU A 1 214 ? -7.944 15.616 -10.088 1.00 93.12 214 LEU A C 1
ATOM 1682 O O . LEU A 1 214 ? -8.816 14.890 -10.576 1.00 93.12 214 LEU A O 1
ATOM 1686 N N . SER A 1 215 ? -6.683 15.618 -10.508 1.00 93.31 215 SER A N 1
ATOM 1687 C CA . SER A 1 215 ? -6.160 14.611 -11.426 1.00 93.31 215 SER A CA 1
ATOM 1688 C C . SER A 1 215 ? -6.265 13.207 -10.819 1.00 93.31 215 SER A C 1
ATOM 1690 O O . SER A 1 215 ? -6.401 13.031 -9.603 1.00 93.31 215 SER A O 1
ATOM 1692 N N . THR A 1 216 ? -6.152 12.177 -11.661 1.00 93.94 216 THR A N 1
ATOM 1693 C CA . THR A 1 216 ? -6.157 10.775 -11.215 1.00 93.94 216 THR A CA 1
ATOM 1694 C C . THR A 1 216 ? -5.111 10.533 -10.124 1.00 93.94 216 THR A C 1
ATOM 1696 O O . THR A 1 216 ? -5.425 9.960 -9.084 1.00 93.94 216 THR A O 1
ATOM 1699 N N . THR A 1 217 ? -3.883 11.022 -10.319 1.00 91.75 217 THR A N 1
ATOM 1700 C CA . THR A 1 217 ? -2.779 10.852 -9.364 1.00 91.75 217 THR A CA 1
ATOM 1701 C C . THR A 1 217 ? -3.045 11.568 -8.043 1.00 91.75 217 THR A C 1
ATOM 1703 O O . THR A 1 217 ? -2.864 10.969 -6.984 1.00 91.75 217 THR A O 1
ATOM 1706 N N . GLU A 1 218 ? -3.527 12.814 -8.074 1.00 93.88 218 GLU A N 1
ATOM 1707 C CA . GLU A 1 218 ? -3.881 13.551 -6.853 1.00 93.88 218 GLU A CA 1
ATOM 1708 C C . GLU A 1 218 ? -5.011 12.852 -6.089 1.00 93.88 218 GLU A C 1
ATOM 1710 O O . GLU A 1 218 ? -4.916 12.661 -4.876 1.00 93.88 218 GLU A O 1
ATOM 1715 N N . SER A 1 219 ? -6.048 12.390 -6.798 1.00 95.31 219 SER A N 1
ATOM 1716 C CA . SER A 1 219 ? -7.155 11.651 -6.188 1.00 95.31 219 SER A CA 1
ATOM 1717 C C . SER A 1 219 ? -6.697 10.342 -5.544 1.00 95.31 219 SER A C 1
ATOM 1719 O O . SER A 1 219 ? -7.238 9.968 -4.505 1.00 95.31 219 SER A O 1
ATOM 1721 N N . LEU A 1 220 ? -5.745 9.627 -6.147 1.00 95.50 220 LEU A N 1
ATOM 1722 C CA . LEU A 1 220 ? -5.205 8.395 -5.575 1.00 95.50 220 LEU A CA 1
ATOM 1723 C C . LEU A 1 220 ? -4.302 8.668 -4.371 1.00 95.50 220 LEU A C 1
ATOM 1725 O O . LEU A 1 220 ? -4.410 7.966 -3.366 1.00 95.50 220 LEU A O 1
ATOM 1729 N N . ASN A 1 221 ? -3.463 9.707 -4.429 1.00 94.38 221 ASN A N 1
ATOM 1730 C CA . ASN A 1 221 ? -2.588 10.090 -3.319 1.00 94.38 221 ASN A CA 1
ATOM 1731 C C . ASN A 1 221 ? -3.385 10.401 -2.041 1.00 94.38 221 ASN A C 1
ATOM 1733 O O . ASN A 1 221 ? -2.965 10.001 -0.957 1.00 94.38 221 ASN A O 1
ATOM 1737 N N . LEU A 1 222 ? -4.575 11.002 -2.153 1.00 94.75 222 LEU A N 1
ATOM 1738 C CA . LEU A 1 222 ? -5.469 11.194 -1.001 1.00 94.75 222 LEU A CA 1
ATOM 1739 C C . LEU A 1 222 ? -5.824 9.884 -0.288 1.00 94.75 222 LEU A C 1
ATOM 1741 O O . LEU A 1 222 ? -5.940 9.856 0.932 1.00 94.75 222 LEU A O 1
ATOM 1745 N N . CYS A 1 223 ? -6.001 8.789 -1.027 1.00 96.06 223 CYS A N 1
ATOM 1746 C CA . CYS A 1 223 ? -6.302 7.482 -0.446 1.00 96.06 223 CYS A CA 1
ATOM 1747 C C . CYS A 1 223 ? -5.027 6.757 0.014 1.00 96.06 223 CYS A C 1
ATOM 1749 O O . CYS A 1 223 ? -5.025 6.089 1.051 1.00 96.06 223 CYS A O 1
ATOM 1751 N N . PHE A 1 224 ? -3.929 6.906 -0.730 1.00 95.56 224 PHE A N 1
ATOM 1752 C CA . PHE A 1 224 ? -2.638 6.274 -0.440 1.00 95.56 224 PHE A CA 1
ATOM 1753 C C . PHE A 1 224 ? -1.892 6.875 0.749 1.00 95.56 224 PHE A C 1
ATOM 1755 O O . PHE A 1 224 ? -0.910 6.287 1.197 1.00 95.56 224 PHE A O 1
ATOM 1762 N N . GLN A 1 225 ? -2.397 7.954 1.351 1.00 93.44 225 GLN A N 1
ATOM 1763 C CA . GLN A 1 225 ? -1.954 8.354 2.686 1.00 93.44 225 GLN A CA 1
ATOM 1764 C C . GLN A 1 225 ? -2.137 7.233 3.731 1.00 93.44 225 GLN A C 1
ATOM 1766 O O . GLN A 1 225 ? -1.364 7.185 4.688 1.00 93.44 225 GLN A O 1
ATOM 1771 N N . CYS A 1 226 ? -3.106 6.325 3.522 1.00 94.00 226 CYS A N 1
ATOM 1772 C CA . CYS A 1 226 ? -3.357 5.159 4.378 1.00 94.00 226 CYS A CA 1
ATOM 1773 C C . CYS A 1 226 ? -3.355 3.828 3.608 1.00 94.00 226 CYS A C 1
ATOM 1775 O O . CYS A 1 226 ? -2.789 2.847 4.078 1.00 94.00 226 CYS A O 1
ATOM 1777 N N . HIS A 1 227 ? -3.973 3.762 2.423 1.00 95.31 227 HIS A N 1
ATOM 1778 C CA . HIS A 1 227 ? -4.163 2.514 1.665 1.00 95.31 227 HIS A CA 1
ATOM 1779 C C . HIS A 1 227 ? -2.955 2.133 0.795 1.00 95.31 227 HIS A C 1
ATOM 1781 O O . HIS A 1 227 ? -3.110 1.692 -0.345 1.00 95.31 227 HIS A O 1
ATOM 1787 N N . ALA A 1 228 ? -1.747 2.283 1.333 1.00 93.94 228 ALA A N 1
ATOM 1788 C CA . ALA A 1 228 ? -0.502 1.971 0.644 1.00 93.94 228 ALA A CA 1
ATOM 1789 C C . ALA A 1 228 ? 0.564 1.425 1.595 1.00 93.94 228 ALA A C 1
ATOM 1791 O O . ALA A 1 228 ? 0.543 1.680 2.797 1.00 93.94 228 ALA A O 1
ATOM 1792 N N . VAL A 1 229 ? 1.531 0.694 1.037 1.00 91.31 229 VAL A N 1
ATOM 1793 C CA . VAL A 1 229 ? 2.768 0.368 1.754 1.00 91.31 229 VAL A CA 1
ATOM 1794 C C . VAL A 1 229 ? 3.764 1.489 1.477 1.00 91.31 229 VAL A C 1
ATOM 1796 O O . VAL A 1 229 ? 4.435 1.499 0.443 1.00 91.31 229 VAL A O 1
ATOM 1799 N N . LYS A 1 230 ? 3.823 2.449 2.403 1.00 91.12 230 LYS A N 1
ATOM 1800 C CA . LYS A 1 230 ? 4.576 3.704 2.274 1.00 91.12 230 LYS A CA 1
ATOM 1801 C C . LYS A 1 230 ? 5.858 3.685 3.098 1.00 91.12 230 LYS A C 1
ATOM 1803 O O . LYS A 1 230 ? 5.843 3.304 4.269 1.00 91.12 230 LYS A O 1
ATOM 1808 N N . THR A 1 231 ? 6.940 4.177 2.503 1.00 91.12 231 THR A N 1
ATOM 1809 C CA . THR A 1 231 ? 8.193 4.456 3.212 1.00 91.12 231 THR A CA 1
ATOM 1810 C C . THR A 1 231 ? 8.169 5.906 3.699 1.00 91.12 231 THR A C 1
ATOM 1812 O O . THR A 1 231 ? 8.034 6.794 2.854 1.00 91.12 231 THR A O 1
ATOM 1815 N N . PRO A 1 232 ? 8.272 6.166 5.015 1.00 90.44 232 PRO A N 1
ATOM 1816 C CA . PRO A 1 232 ? 8.361 7.525 5.540 1.00 90.44 232 PRO A CA 1
ATOM 1817 C C . PRO A 1 232 ? 9.680 8.173 5.109 1.00 90.44 232 PRO A C 1
ATOM 1819 O O . PRO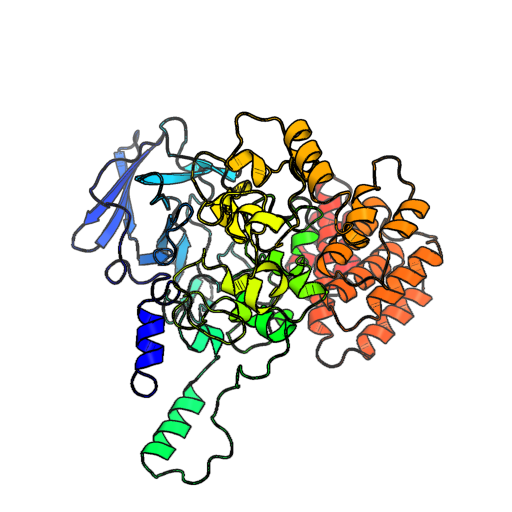 A 1 232 ? 10.727 7.529 5.102 1.00 90.44 232 PRO A O 1
ATOM 1822 N N . LEU A 1 233 ? 9.596 9.437 4.712 1.00 90.06 233 LEU A N 1
ATOM 1823 C CA . LEU A 1 233 ? 10.718 10.292 4.318 1.00 90.06 233 LEU A CA 1
ATOM 1824 C C . LEU A 1 233 ? 10.927 11.419 5.327 1.00 90.06 233 LEU A C 1
ATOM 1826 O O . LEU A 1 233 ? 12.049 11.865 5.535 1.00 90.06 233 LEU A O 1
ATOM 1830 N N . LYS A 1 234 ? 9.831 11.889 5.928 1.00 87.38 234 LYS A N 1
ATOM 1831 C CA . LYS A 1 234 ? 9.802 12.983 6.890 1.00 87.38 234 LYS A CA 1
ATOM 1832 C C . LYS A 1 234 ? 8.631 12.781 7.843 1.00 87.38 234 LYS A C 1
ATOM 1834 O O . LYS A 1 234 ? 7.546 12.389 7.422 1.00 87.38 234 LYS A O 1
ATOM 1839 N N . ASN A 1 235 ? 8.836 13.142 9.103 1.00 85.62 235 ASN A N 1
ATOM 1840 C CA . ASN A 1 235 ? 7.784 13.146 10.112 1.00 85.62 235 ASN A CA 1
ATOM 1841 C C . ASN A 1 235 ? 6.810 14.315 9.977 1.00 85.62 235 ASN A C 1
ATOM 1843 O O . ASN A 1 235 ? 7.142 15.390 9.482 1.00 85.62 235 ASN A O 1
ATOM 1847 N N . GLY A 1 236 ? 5.641 14.147 10.596 1.00 86.50 236 GLY A N 1
ATOM 1848 C CA . GLY A 1 236 ? 4.722 15.252 10.864 1.00 86.50 236 GLY A CA 1
ATOM 1849 C C . GLY A 1 236 ? 3.708 15.520 9.760 1.00 86.50 236 GLY A C 1
ATOM 1850 O O . GLY A 1 236 ? 3.055 16.556 9.826 1.00 86.50 236 GLY A O 1
ATOM 1851 N N . TYR A 1 237 ? 3.547 14.587 8.817 1.00 90.50 237 TYR A N 1
ATOM 1852 C CA . TYR A 1 237 ? 2.520 14.664 7.784 1.00 90.50 237 TYR A CA 1
ATOM 1853 C C . TYR A 1 237 ? 1.136 14.906 8.385 1.00 90.50 237 TYR A C 1
ATOM 1855 O O . TYR A 1 237 ? 0.653 14.113 9.205 1.00 90.50 237 TYR A O 1
ATOM 1863 N N . LEU A 1 238 ? 0.473 15.952 7.907 1.00 89.62 238 LEU A N 1
ATOM 1864 C CA . LEU A 1 238 ? -0.935 16.204 8.143 1.00 89.62 238 LEU A CA 1
ATOM 1865 C C . LEU A 1 238 ? -1.734 16.141 6.832 1.00 89.62 238 LEU A C 1
ATOM 1867 O O . LEU A 1 238 ? -1.266 16.571 5.777 1.00 89.62 238 LEU A O 1
ATOM 1871 N N . PRO A 1 239 ? -2.981 15.646 6.891 1.00 90.19 239 PRO A N 1
ATOM 1872 C CA . PRO A 1 239 ? -3.897 15.675 5.760 1.00 90.19 239 PRO A CA 1
ATOM 1873 C C . PRO A 1 239 ? -4.001 17.056 5.100 1.00 90.19 239 PRO A C 1
ATOM 1875 O O . PRO A 1 239 ? -4.166 18.077 5.773 1.00 90.19 239 PRO A O 1
ATOM 1878 N N . GLY A 1 240 ? -3.940 17.073 3.768 1.00 86.50 240 GLY A N 1
ATOM 1879 C CA . GLY A 1 240 ? -3.905 18.292 2.955 1.00 86.50 240 GLY A CA 1
ATOM 1880 C C . GLY A 1 240 ? -2.496 18.756 2.572 1.00 86.50 240 GLY A C 1
ATOM 1881 O O . GLY A 1 240 ? -2.372 19.595 1.682 1.00 86.50 240 GLY A O 1
ATOM 1882 N N . GLU A 1 241 ? -1.446 18.202 3.184 1.00 91.19 241 GLU A N 1
ATOM 1883 C CA . GLU A 1 241 ? -0.069 18.380 2.719 1.00 91.19 241 GLU A CA 1
ATOM 1884 C C . GLU A 1 241 ? 0.257 17.480 1.517 1.00 91.19 241 GLU A C 1
ATOM 1886 O O . GLU A 1 241 ? -0.446 16.509 1.211 1.00 91.19 241 GLU A O 1
ATOM 1891 N N . ASN A 1 242 ? 1.364 17.789 0.841 1.00 91.38 242 ASN A N 1
ATOM 1892 C CA . ASN A 1 242 ? 1.861 17.007 -0.280 1.00 91.38 242 ASN A CA 1
ATOM 1893 C C . ASN A 1 242 ? 2.395 15.647 0.195 1.00 91.38 242 ASN A C 1
ATOM 1895 O O . ASN A 1 242 ? 3.470 15.557 0.784 1.00 91.38 242 ASN A O 1
ATOM 1899 N N . LEU A 1 243 ? 1.668 14.567 -0.106 1.00 93.44 243 LEU A N 1
ATOM 1900 C CA . LEU A 1 243 ? 2.032 13.209 0.313 1.00 93.44 243 LEU A CA 1
ATOM 1901 C C . LEU A 1 243 ? 3.467 12.827 -0.084 1.00 93.44 243 LEU A C 1
ATOM 1903 O O . LEU A 1 243 ? 4.149 12.146 0.680 1.00 93.44 243 LEU A O 1
ATOM 1907 N N . GLN A 1 244 ? 3.927 13.256 -1.262 1.00 93.06 244 GLN A N 1
ATOM 1908 C CA . GLN A 1 244 ? 5.225 12.851 -1.802 1.00 93.06 244 GLN A CA 1
ATOM 1909 C C . GLN A 1 244 ? 6.412 13.475 -1.053 1.00 93.06 244 GLN A C 1
ATOM 1911 O O . GLN A 1 244 ? 7.515 12.935 -1.133 1.00 93.06 244 GLN A O 1
ATOM 1916 N N . GLU A 1 245 ? 6.207 14.548 -0.291 1.00 93.12 245 GLU A N 1
ATOM 1917 C CA . GLU A 1 245 ? 7.246 15.123 0.577 1.00 93.12 245 GLU A CA 1
ATOM 1918 C C . GLU A 1 245 ? 7.492 14.276 1.827 1.00 93.12 245 GLU A C 1
ATOM 1920 O O . GLU A 1 245 ? 8.610 14.212 2.333 1.00 93.12 245 GLU A O 1
ATOM 1925 N N . TYR A 1 246 ? 6.454 13.587 2.300 1.00 93.31 246 TYR A N 1
ATOM 1926 C CA . TYR A 1 246 ? 6.487 12.845 3.556 1.00 93.31 246 TYR A CA 1
ATOM 1927 C C . TYR A 1 246 ? 6.611 11.339 3.357 1.00 93.31 246 TYR A C 1
ATOM 1929 O O . TYR A 1 246 ? 7.154 10.652 4.218 1.00 93.31 246 TYR A O 1
ATOM 1937 N N . TYR A 1 247 ? 6.147 10.813 2.223 1.00 94.44 247 TYR A N 1
ATOM 1938 C CA . TYR A 1 247 ? 6.172 9.386 1.934 1.00 94.44 247 TYR A CA 1
ATOM 1939 C C . TYR A 1 247 ? 6.604 9.092 0.502 1.00 94.44 247 TYR A C 1
ATOM 1941 O O . TYR A 1 247 ? 6.203 9.756 -0.454 1.00 94.44 247 TYR A O 1
ATOM 1949 N N . SER A 1 248 ? 7.359 8.009 0.344 1.00 95.44 248 SER A N 1
ATOM 1950 C CA . SER A 1 248 ? 7.506 7.328 -0.937 1.00 95.44 248 SER A CA 1
ATOM 1951 C C . SER A 1 248 ? 6.499 6.192 -1.043 1.00 95.44 248 SER A C 1
ATOM 1953 O O . SER A 1 248 ? 6.337 5.392 -0.117 1.00 95.44 248 SER A O 1
ATOM 1955 N N . LEU A 1 249 ? 5.868 6.092 -2.211 1.00 94.62 249 LEU A N 1
ATOM 1956 C CA . LEU A 1 249 ? 4.961 5.001 -2.547 1.00 94.62 249 LEU A CA 1
ATOM 1957 C C . LEU A 1 249 ? 5.690 3.819 -3.206 1.00 94.62 249 LEU A C 1
ATOM 1959 O O . LEU A 1 249 ? 5.101 2.754 -3.357 1.00 94.62 249 LEU A O 1
ATOM 1963 N N . ARG A 1 250 ? 6.961 3.964 -3.596 1.00 94.81 250 ARG A N 1
ATOM 1964 C CA . ARG A 1 250 ? 7.684 2.935 -4.367 1.00 94.81 250 ARG A CA 1
ATOM 1965 C C . ARG A 1 250 ? 8.943 2.410 -3.700 1.00 94.81 250 ARG A C 1
ATOM 1967 O O . ARG A 1 250 ? 9.361 1.311 -4.044 1.00 94.81 250 ARG A O 1
ATOM 1974 N N . LEU A 1 251 ? 9.514 3.110 -2.717 1.00 94.25 251 LEU A N 1
ATOM 1975 C CA . LEU A 1 251 ? 10.711 2.634 -2.007 1.00 94.25 251 LEU A CA 1
ATOM 1976 C C . LEU A 1 251 ? 10.518 1.249 -1.368 1.00 94.25 251 LEU A C 1
ATOM 1978 O O . LEU A 1 251 ? 11.466 0.471 -1.307 1.00 94.25 251 LEU A O 1
ATOM 1982 N N . SER A 1 252 ? 9.297 0.876 -0.977 1.00 90.00 252 SER A N 1
ATOM 1983 C CA . SER A 1 252 ? 8.989 -0.473 -0.477 1.00 90.00 252 SER A CA 1
ATOM 1984 C C . SER A 1 252 ? 9.257 -1.590 -1.504 1.00 90.00 252 SER A C 1
ATOM 1986 O O . SER A 1 252 ? 9.541 -2.723 -1.116 1.00 90.00 252 SER A O 1
ATOM 1988 N N . LEU A 1 253 ? 9.259 -1.279 -2.807 1.00 92.19 253 LEU A N 1
ATOM 1989 C CA . LEU A 1 253 ? 9.611 -2.206 -3.894 1.00 92.19 253 LEU A CA 1
ATOM 1990 C C . LEU A 1 253 ? 11.121 -2.483 -3.986 1.00 92.19 253 LEU A C 1
ATOM 1992 O O . LEU A 1 253 ? 11.532 -3.458 -4.620 1.00 92.19 253 LEU A O 1
ATOM 1996 N N . LEU A 1 254 ? 11.956 -1.620 -3.392 1.00 91.62 254 LEU A N 1
ATOM 1997 C CA . LEU A 1 254 ? 13.414 -1.749 -3.411 1.00 91.62 254 LEU A CA 1
ATOM 1998 C C . LEU A 1 254 ? 13.893 -2.918 -2.545 1.00 91.62 254 LEU A C 1
ATOM 2000 O O . LEU A 1 254 ? 14.891 -3.557 -2.883 1.00 91.62 254 LEU A O 1
ATOM 2004 N N . GLY A 1 255 ? 13.185 -3.207 -1.452 1.00 83.31 255 GLY A N 1
ATOM 2005 C CA . GLY A 1 255 ? 13.554 -4.238 -0.488 1.00 83.31 255 GLY A CA 1
ATOM 2006 C C . GLY A 1 255 ? 13.537 -5.659 -1.062 1.00 83.31 255 GLY A C 1
ATOM 2007 O O . GLY A 1 255 ? 12.867 -5.959 -2.049 1.00 83.31 255 GLY A O 1
ATOM 2008 N N . ASN A 1 256 ? 14.263 -6.573 -0.410 1.00 73.50 256 ASN A N 1
ATOM 2009 C CA . ASN A 1 256 ? 14.234 -8.000 -0.762 1.00 73.50 256 ASN A CA 1
ATOM 2010 C C . ASN A 1 256 ? 12.888 -8.653 -0.408 1.00 73.50 256 ASN A C 1
ATOM 2012 O O . ASN A 1 256 ? 12.481 -9.612 -1.056 1.00 73.50 256 ASN A O 1
ATOM 2016 N N . GLN A 1 257 ? 12.185 -8.106 0.586 1.00 75.88 257 GLN A N 1
ATOM 2017 C CA . GLN A 1 257 ? 10.815 -8.472 0.941 1.00 75.88 257 GLN A CA 1
ATOM 2018 C C . GLN A 1 257 ? 9.817 -7.522 0.259 1.00 75.88 257 GLN A C 1
ATOM 2020 O O . GLN A 1 257 ? 9.058 -6.819 0.921 1.00 75.88 257 GLN A O 1
ATOM 2025 N N . ASN A 1 258 ? 9.852 -7.462 -1.076 1.00 85.81 258 ASN A N 1
ATOM 2026 C CA . ASN A 1 258 ? 8.904 -6.660 -1.851 1.00 85.81 258 ASN A CA 1
ATOM 2027 C C . ASN A 1 258 ? 7.463 -7.143 -1.568 1.00 85.81 258 ASN A C 1
ATOM 2029 O O . ASN A 1 258 ? 7.186 -8.335 -1.745 1.00 85.81 258 ASN A O 1
ATOM 2033 N N . PRO A 1 259 ? 6.542 -6.253 -1.148 1.00 88.56 259 PRO A N 1
ATOM 2034 C CA . PRO A 1 259 ? 5.174 -6.646 -0.829 1.00 88.56 259 PRO A CA 1
ATOM 2035 C C . PRO A 1 259 ? 4.350 -7.084 -2.041 1.00 88.56 259 PRO A C 1
ATOM 2037 O O . PRO A 1 259 ? 3.296 -7.697 -1.864 1.00 88.56 259 PRO A O 1
ATOM 2040 N N . TYR A 1 260 ? 4.821 -6.822 -3.259 1.00 91.44 260 TYR A N 1
ATOM 2041 C CA . TYR A 1 260 ? 4.123 -7.136 -4.496 1.00 91.44 260 TYR A CA 1
ATOM 2042 C C . TYR A 1 260 ? 4.898 -8.135 -5.366 1.00 91.44 260 TYR A C 1
ATOM 2044 O O . TYR A 1 260 ? 6.129 -8.177 -5.402 1.00 91.44 260 TYR A O 1
ATOM 2052 N N . GLY A 1 261 ? 4.146 -8.951 -6.100 1.00 89.56 261 GLY A N 1
ATOM 2053 C CA . GLY A 1 261 ? 4.630 -9.753 -7.211 1.00 89.56 261 GLY A CA 1
ATOM 2054 C C . GLY A 1 261 ? 5.014 -8.895 -8.411 1.00 89.56 261 GLY A C 1
ATOM 2055 O O . GLY A 1 261 ? 4.828 -7.680 -8.417 1.00 89.56 261 GLY A O 1
ATOM 2056 N N . VAL A 1 262 ? 5.532 -9.548 -9.454 1.00 90.12 262 VAL A N 1
ATOM 2057 C CA . VAL A 1 262 ? 5.962 -8.866 -10.685 1.00 90.12 262 VAL A CA 1
ATOM 2058 C C . VAL A 1 262 ? 4.818 -8.057 -11.304 1.00 90.12 262 VAL A C 1
ATOM 2060 O O . VAL A 1 262 ? 5.045 -6.952 -11.768 1.00 90.12 262 VAL A O 1
ATOM 2063 N N . ASP A 1 263 ? 3.593 -8.570 -11.244 1.00 91.69 263 ASP A N 1
ATOM 2064 C CA . ASP A 1 263 ? 2.366 -7.951 -11.756 1.00 91.69 263 ASP A CA 1
ATOM 2065 C C . ASP A 1 263 ? 1.594 -7.113 -10.725 1.00 91.69 263 ASP A C 1
ATOM 2067 O O . ASP A 1 263 ? 0.448 -6.742 -10.964 1.00 91.69 263 ASP A O 1
ATOM 2071 N N . GLY A 1 264 ? 2.188 -6.841 -9.562 1.00 93.62 264 GLY A N 1
ATOM 2072 C CA . GLY A 1 264 ? 1.570 -6.003 -8.538 1.00 93.62 264 GLY A CA 1
ATOM 2073 C C . GLY A 1 264 ? 0.658 -6.719 -7.557 1.00 93.62 264 GLY A C 1
ATOM 2074 O O . GLY A 1 264 ? 0.187 -6.099 -6.607 1.00 93.62 264 GLY A O 1
ATOM 2075 N N . ARG A 1 265 ? 0.397 -8.018 -7.718 1.00 93.88 265 ARG A N 1
ATOM 2076 C CA . ARG A 1 265 ? -0.422 -8.749 -6.741 1.00 93.88 265 ARG A CA 1
ATOM 2077 C C . ARG A 1 265 ? 0.318 -8.919 -5.425 1.00 93.88 265 ARG A C 1
ATOM 2079 O O . ARG A 1 265 ? 1.515 -9.182 -5.407 1.00 93.88 265 ARG A O 1
ATOM 2086 N N . ILE A 1 266 ? -0.389 -8.770 -4.313 1.00 93.12 266 ILE A N 1
ATOM 2087 C CA . ILE A 1 266 ? 0.235 -8.713 -2.987 1.00 93.12 266 ILE A CA 1
ATOM 2088 C C . ILE A 1 266 ? 0.769 -10.099 -2.584 1.00 93.12 266 ILE A C 1
ATOM 2090 O O . ILE A 1 266 ? 0.026 -11.079 -2.619 1.00 93.12 266 ILE A O 1
ATOM 2094 N N . LYS A 1 267 ? 2.051 -10.177 -2.199 1.00 90.19 267 LYS A N 1
ATOM 2095 C CA . LYS A 1 267 ? 2.765 -11.407 -1.799 1.00 90.19 267 LYS A CA 1
ATOM 2096 C C . LYS A 1 267 ? 3.153 -11.471 -0.322 1.00 90.19 267 LYS A C 1
ATOM 2098 O O . LYS A 1 267 ? 3.574 -12.529 0.133 1.00 90.19 267 LYS A O 1
ATOM 2103 N N . THR A 1 268 ? 3.025 -10.380 0.428 1.00 87.19 268 THR A N 1
ATOM 2104 C CA . THR A 1 268 ? 3.260 -10.375 1.881 1.00 87.19 268 THR A CA 1
ATOM 2105 C C . THR A 1 268 ? 2.038 -9.806 2.603 1.00 87.19 268 THR A C 1
ATOM 2107 O O . THR A 1 268 ? 0.968 -10.413 2.560 1.00 87.19 268 THR A O 1
ATOM 2110 N N . PHE A 1 269 ? 2.187 -8.660 3.257 1.00 86.00 269 PHE A N 1
ATOM 2111 C CA . PHE A 1 269 ? 1.122 -7.838 3.792 1.00 86.00 269 PHE A CA 1
ATOM 2112 C C . PHE A 1 269 ? 1.137 -6.508 3.038 1.00 86.00 269 PHE A C 1
ATOM 2114 O O . PHE A 1 269 ? 2.165 -5.831 2.979 1.00 86.00 269 PHE A O 1
ATOM 2121 N N . GLY A 1 270 ? 0.009 -6.138 2.445 1.00 86.19 270 GLY A N 1
ATOM 2122 C CA . GLY A 1 270 ? -0.106 -4.914 1.666 1.00 86.19 270 GLY A CA 1
ATOM 2123 C C . GLY A 1 270 ? -1.526 -4.372 1.602 1.00 86.19 270 GLY A C 1
ATOM 2124 O O . GLY A 1 270 ? -2.466 -4.931 2.169 1.00 86.19 270 GLY A O 1
ATOM 2125 N N . TYR A 1 271 ? -1.666 -3.271 0.873 1.00 90.25 271 TYR A N 1
ATOM 2126 C CA . TYR A 1 271 ? -2.905 -2.508 0.749 1.00 90.25 271 TYR A CA 1
ATOM 2127 C C . TYR A 1 271 ? -3.295 -2.328 -0.724 1.00 90.25 271 TYR A C 1
ATOM 2129 O O . TYR A 1 271 ? -2.586 -2.762 -1.630 1.00 90.25 271 TYR A O 1
ATOM 2137 N N . GLN A 1 272 ? -4.431 -1.672 -0.967 1.00 92.69 272 GLN A N 1
ATOM 2138 C CA . GLN A 1 272 ? -5.053 -1.501 -2.290 1.00 92.69 272 GLN A CA 1
ATOM 2139 C C . GLN A 1 272 ? -4.255 -0.606 -3.261 1.00 92.69 272 GLN A C 1
ATOM 2141 O O . GLN A 1 272 ? -4.697 -0.349 -4.376 1.00 92.69 272 GLN A O 1
ATOM 2146 N N . GLN A 1 273 ? -3.048 -0.179 -2.889 1.00 95.06 273 GLN A N 1
ATOM 2147 C CA . GLN A 1 273 ? -2.087 0.473 -3.776 1.00 95.06 273 GLN A CA 1
ATOM 2148 C C . GLN A 1 273 ? -1.736 -0.354 -5.020 1.00 95.06 273 GLN A C 1
ATOM 2150 O O . GLN A 1 273 ? -1.336 0.219 -6.035 1.00 95.06 273 GLN A O 1
ATOM 2155 N N . ASN A 1 274 ? -1.952 -1.672 -5.008 1.00 94.44 274 ASN A N 1
ATOM 2156 C CA . ASN A 1 274 ? -1.826 -2.474 -6.223 1.00 94.44 274 ASN A CA 1
ATOM 2157 C C . ASN A 1 274 ? -2.787 -2.067 -7.362 1.00 94.44 274 ASN A C 1
ATOM 2159 O O . ASN A 1 274 ? -2.565 -2.469 -8.501 1.00 94.44 274 ASN A O 1
ATOM 2163 N N . HIS A 1 275 ? -3.757 -1.180 -7.104 1.00 96.00 275 HIS A N 1
ATOM 2164 C CA . HIS A 1 275 ? -4.468 -0.391 -8.122 1.00 96.00 275 HIS A CA 1
ATOM 2165 C C . HIS A 1 275 ? -3.542 0.269 -9.154 1.00 96.00 275 HIS A C 1
ATOM 2167 O O . HIS A 1 275 ? -3.888 0.335 -10.332 1.00 96.00 275 HIS A O 1
ATOM 2173 N N . LEU A 1 276 ? -2.342 0.702 -8.746 1.00 95.50 276 LEU A N 1
ATOM 2174 C CA . LEU A 1 276 ? -1.338 1.313 -9.630 1.00 95.50 276 LEU A CA 1
ATOM 2175 C C . LEU A 1 276 ? -0.771 0.350 -10.693 1.00 95.50 276 LEU A C 1
ATOM 2177 O O . LEU A 1 276 ? -0.059 0.790 -11.595 1.00 95.50 276 LEU A O 1
ATOM 2181 N N . PHE A 1 277 ? -1.066 -0.950 -10.594 1.00 95.75 277 PHE A N 1
ATOM 2182 C CA . PHE A 1 277 ? -0.755 -1.952 -11.619 1.00 95.75 277 PHE A CA 1
ATOM 2183 C C . PHE A 1 277 ? -1.939 -2.248 -12.548 1.00 95.75 277 PHE A C 1
ATOM 2185 O O . PHE A 1 277 ? -1.770 -2.947 -13.544 1.00 95.75 277 PHE A O 1
ATOM 2192 N N . SER A 1 278 ? -3.138 -1.744 -12.240 1.00 95.69 278 SER A N 1
ATOM 2193 C CA . SER A 1 278 ? -4.319 -2.023 -13.051 1.00 95.69 278 SER A CA 1
ATOM 2194 C C . SER A 1 278 ? -4.250 -1.321 -14.403 1.00 95.69 278 SER A C 1
ATOM 2196 O O . SER A 1 278 ? -3.864 -0.155 -14.515 1.00 95.69 278 SER A O 1
ATOM 2198 N N . ASP A 1 279 ? -4.718 -2.005 -15.444 1.00 94.00 279 ASP A N 1
ATOM 2199 C CA . ASP A 1 279 ? -4.876 -1.398 -16.766 1.00 94.00 279 ASP A CA 1
ATOM 2200 C C . ASP A 1 279 ? -5.852 -0.212 -16.748 1.00 94.00 279 ASP A C 1
ATOM 2202 O O . ASP A 1 279 ? -5.704 0.717 -17.539 1.00 94.00 279 ASP A O 1
ATOM 2206 N N . CYS A 1 280 ? -6.832 -0.236 -15.842 1.00 93.38 280 CYS A N 1
ATOM 2207 C CA . CYS A 1 280 ? -7.804 0.834 -15.639 1.00 93.38 280 CYS A CA 1
ATOM 2208 C C . CYS A 1 280 ? -7.157 2.140 -15.147 1.00 93.38 280 CYS A C 1
ATOM 2210 O O . CYS A 1 280 ? -7.650 3.223 -15.464 1.00 93.38 280 CYS A O 1
ATOM 2212 N N . PHE A 1 281 ? -6.068 2.041 -14.377 1.00 94.06 281 PHE A N 1
ATOM 2213 C CA . PHE A 1 281 ? -5.245 3.181 -13.987 1.00 94.06 281 PHE A CA 1
ATOM 2214 C C . PHE A 1 281 ? -4.234 3.541 -15.079 1.00 94.06 281 PHE A C 1
ATOM 2216 O O . PHE A 1 281 ? -4.169 4.690 -15.494 1.00 94.06 281 PHE A O 1
ATOM 2223 N N . ILE A 1 282 ? -3.468 2.560 -15.567 1.00 94.00 282 ILE A N 1
ATOM 2224 C CA . ILE A 1 282 ? -2.350 2.799 -16.494 1.00 94.00 282 ILE A CA 1
ATOM 2225 C C . ILE A 1 282 ? -2.832 3.368 -17.834 1.00 94.00 282 ILE A C 1
ATOM 2227 O O . ILE A 1 282 ? -2.201 4.264 -18.391 1.00 94.00 282 ILE A O 1
ATOM 2231 N N . ASN A 1 283 ? -3.943 2.843 -18.358 1.00 92.56 283 ASN A N 1
ATOM 2232 C CA . ASN A 1 283 ? -4.495 3.212 -19.665 1.00 92.56 283 ASN A CA 1
ATOM 2233 C C . ASN A 1 283 ? -5.821 3.984 -19.554 1.00 92.56 283 ASN A C 1
ATOM 2235 O O . ASN A 1 283 ? -6.508 4.168 -20.558 1.00 92.56 283 ASN A O 1
ATOM 2239 N N . GLY A 1 284 ? -6.214 4.394 -18.347 1.00 90.94 284 GLY A N 1
ATOM 2240 C CA . GLY A 1 284 ? -7.486 5.059 -18.084 1.00 90.94 284 GLY A CA 1
ATOM 2241 C C . GLY A 1 284 ? -7.357 6.172 -17.050 1.00 90.94 284 GLY A C 1
ATOM 2242 O O . GLY A 1 284 ? -6.268 6.644 -16.747 1.00 90.94 284 GLY A O 1
ATOM 2243 N N . ALA A 1 285 ? -8.493 6.614 -16.515 1.00 89.00 285 ALA A N 1
ATOM 2244 C CA . ALA A 1 285 ? -8.561 7.675 -15.507 1.00 89.00 285 ALA A CA 1
ATOM 2245 C C . ALA A 1 285 ? -9.218 7.193 -14.203 1.00 89.00 285 ALA A C 1
ATOM 2247 O O . ALA A 1 285 ? -9.811 7.980 -13.470 1.00 89.00 285 ALA A O 1
ATOM 2248 N N . MET A 1 286 ? -9.167 5.884 -13.931 1.00 94.94 286 MET A N 1
ATOM 2249 C CA . MET A 1 286 ? -9.860 5.308 -12.783 1.00 94.94 286 MET A CA 1
ATOM 2250 C C . MET A 1 286 ? -9.210 5.727 -11.460 1.00 94.94 286 MET A C 1
ATOM 2252 O O . MET A 1 286 ? -8.016 5.517 -11.225 1.00 94.94 286 MET A O 1
ATOM 2256 N N . THR A 1 287 ? -10.040 6.252 -10.566 1.00 96.00 287 THR A N 1
ATOM 2257 C CA . THR A 1 287 ? -9.702 6.613 -9.185 1.00 96.00 287 THR A CA 1
ATOM 2258 C C . THR A 1 287 ? -10.441 5.709 -8.200 1.00 96.00 287 THR A C 1
ATOM 2260 O O . THR A 1 287 ? -11.387 5.014 -8.567 1.00 96.00 287 THR A O 1
ATOM 2263 N N . CYS A 1 288 ? -10.095 5.772 -6.912 1.00 96.69 288 CYS A N 1
ATOM 2264 C CA . CYS A 1 288 ? -10.852 5.082 -5.860 1.00 96.69 288 CYS A CA 1
ATOM 2265 C C . CYS A 1 288 ? -12.337 5.494 -5.856 1.00 96.69 288 CYS A C 1
ATOM 2267 O O . CYS A 1 288 ? -13.226 4.661 -5.685 1.00 96.69 288 CYS A O 1
ATOM 2269 N N . THR A 1 289 ? -12.613 6.781 -6.097 1.00 95.81 289 THR A N 1
ATOM 2270 C CA . THR A 1 289 ? -13.969 7.353 -6.089 1.00 95.81 289 THR A CA 1
ATOM 2271 C C . THR A 1 289 ? -14.786 7.030 -7.337 1.00 95.81 289 THR A C 1
ATOM 2273 O O . THR A 1 289 ? -15.976 7.339 -7.383 1.00 95.81 289 THR A O 1
ATOM 2276 N N . SER A 1 290 ? -14.182 6.364 -8.325 1.00 95.56 290 SER A N 1
ATOM 2277 C CA . SER A 1 290 ? -14.905 5.782 -9.459 1.00 95.56 290 SER A CA 1
ATOM 2278 C C . SER A 1 290 ? -15.821 4.632 -9.027 1.00 95.56 290 SER A C 1
ATOM 2280 O O . SER A 1 290 ? -16.855 4.430 -9.652 1.00 95.56 290 SER A O 1
ATOM 2282 N N . CYS A 1 291 ? -15.459 3.920 -7.948 1.00 96.50 291 CYS A N 1
ATOM 2283 C CA . CYS A 1 291 ? -16.208 2.766 -7.436 1.00 96.50 291 CYS A CA 1
ATOM 2284 C C . CYS A 1 291 ? -16.663 2.931 -5.978 1.00 96.50 291 CYS A C 1
ATOM 2286 O O . CYS A 1 291 ? -17.661 2.342 -5.568 1.00 96.50 291 CYS A O 1
ATOM 2288 N N . HIS A 1 292 ? -15.947 3.725 -5.175 1.00 97.12 292 HIS A N 1
ATOM 2289 C CA . HIS A 1 292 ? -16.239 3.913 -3.755 1.00 97.12 292 HIS A CA 1
ATOM 2290 C C . HIS A 1 292 ? -16.800 5.298 -3.465 1.00 97.12 292 HIS A C 1
ATOM 2292 O O . HIS A 1 292 ? -16.225 6.321 -3.839 1.00 97.12 292 HIS A O 1
ATOM 2298 N N . ASN A 1 293 ? -17.899 5.344 -2.721 1.00 97.06 293 ASN A N 1
ATOM 2299 C CA . ASN A 1 293 ? -18.385 6.593 -2.166 1.00 97.06 293 ASN A CA 1
ATOM 2300 C C . ASN A 1 293 ? -17.515 6.990 -0.955 1.00 97.06 293 ASN A C 1
ATOM 2302 O O . ASN A 1 293 ? -17.469 6.237 0.018 1.00 97.06 293 ASN A O 1
ATOM 2306 N N . PRO A 1 294 ? -16.842 8.155 -0.957 1.00 95.50 294 PRO A N 1
ATOM 2307 C CA . PRO A 1 294 ? -15.882 8.504 0.093 1.00 95.50 294 PRO A CA 1
ATOM 2308 C C . PRO A 1 294 ? -16.528 8.787 1.459 1.00 95.50 294 PRO A C 1
ATOM 2310 O O . PRO A 1 294 ? -15.836 8.718 2.472 1.00 95.50 294 PRO A O 1
ATOM 2313 N N . HIS A 1 295 ? -17.832 9.074 1.510 1.00 96.62 295 HIS A N 1
ATOM 2314 C CA . HIS A 1 295 ? -18.532 9.374 2.760 1.00 96.62 295 HIS A CA 1
ATOM 2315 C C . HIS A 1 295 ? -19.156 8.114 3.354 1.00 96.62 295 HIS A C 1
ATOM 2317 O O . HIS A 1 295 ? -18.773 7.706 4.441 1.00 96.62 295 HIS A O 1
ATOM 2323 N N . SER A 1 296 ? -20.038 7.441 2.613 1.00 96.12 296 SER A N 1
ATOM 2324 C CA . SER A 1 296 ? -20.708 6.227 3.107 1.00 96.12 296 SER A CA 1
ATOM 2325 C C . SER A 1 296 ? -19.817 4.984 3.097 1.00 96.12 296 SER A C 1
ATOM 2327 O O . SER A 1 296 ? -20.160 3.982 3.720 1.00 96.12 296 SER A O 1
ATOM 2329 N N . GLN A 1 297 ? -18.697 5.010 2.361 1.00 95.00 297 GLN A N 1
ATOM 2330 C CA . GLN A 1 297 ? -17.869 3.835 2.044 1.00 95.00 297 GLN A CA 1
ATOM 2331 C C . GLN A 1 297 ? -18.643 2.720 1.311 1.00 95.00 297 GLN A C 1
ATOM 2333 O O . GLN A 1 297 ? -18.165 1.593 1.181 1.00 95.00 297 GLN A O 1
ATOM 2338 N N . GLY A 1 298 ? -19.833 3.045 0.794 1.00 95.94 298 GLY A N 1
ATOM 2339 C CA . GLY A 1 298 ? -20.605 2.188 -0.093 1.00 95.94 298 GLY A CA 1
ATOM 2340 C C . GLY A 1 298 ? -20.040 2.155 -1.513 1.00 95.94 298 GLY A C 1
ATOM 2341 O O . GLY A 1 298 ? -19.079 2.851 -1.852 1.00 95.94 298 GLY A O 1
ATOM 2342 N N . TYR A 1 299 ? -20.675 1.348 -2.356 1.00 97.00 299 TYR A N 1
ATOM 2343 C CA . TYR A 1 299 ? -20.289 1.165 -3.751 1.00 97.00 299 TYR A CA 1
ATOM 2344 C C . TYR A 1 299 ? -21.120 2.070 -4.662 1.00 97.00 299 TYR A C 1
ATOM 2346 O O . TYR A 1 299 ? -22.313 2.290 -4.428 1.00 97.00 299 TYR A O 1
ATOM 2354 N N . GLN A 1 300 ? -20.481 2.604 -5.693 1.00 97.38 300 GLN A N 1
ATOM 2355 C CA . GLN A 1 300 ? -21.090 3.451 -6.711 1.00 97.38 300 GLN A CA 1
ATOM 2356 C C . GLN A 1 300 ? -20.504 3.127 -8.089 1.00 97.38 300 GLN A C 1
ATOM 2358 O O . GLN A 1 300 ? -19.436 2.528 -8.179 1.00 97.38 300 GLN A O 1
ATOM 2363 N N . ASP A 1 301 ? -21.192 3.509 -9.160 1.00 96.25 301 ASP A N 1
ATOM 2364 C CA . ASP A 1 301 ? -20.592 3.520 -10.495 1.00 96.25 301 ASP A CA 1
ATOM 2365 C C . ASP A 1 301 ? -19.833 4.834 -10.766 1.00 96.25 301 ASP A C 1
ATOM 2367 O O . ASP A 1 301 ? -19.869 5.783 -9.974 1.00 96.25 301 ASP A O 1
ATOM 2371 N N . ILE A 1 302 ? -19.183 4.922 -11.931 1.00 94.31 302 ILE A N 1
ATOM 2372 C CA . ILE A 1 302 ? -18.444 6.121 -12.361 1.00 94.31 302 ILE A CA 1
ATOM 2373 C C . ILE A 1 302 ? -19.333 7.377 -12.468 1.00 94.31 302 ILE A C 1
ATOM 2375 O O . ILE A 1 302 ? -18.843 8.501 -12.358 1.00 94.31 302 ILE A O 1
ATOM 2379 N N . ASN A 1 303 ? -20.652 7.203 -12.619 1.00 94.06 303 ASN A N 1
ATOM 2380 C CA . ASN A 1 303 ? -21.650 8.275 -12.645 1.00 94.06 303 ASN A CA 1
ATOM 2381 C C . ASN A 1 303 ? -22.190 8.609 -11.242 1.00 94.06 303 ASN A C 1
ATOM 2383 O O . ASN A 1 303 ? -23.163 9.360 -11.112 1.00 94.06 303 ASN A O 1
ATOM 2387 N N . ARG A 1 304 ? -21.557 8.066 -10.191 1.00 94.69 304 ARG A N 1
ATOM 2388 C CA . ARG A 1 304 ? -21.895 8.238 -8.772 1.00 94.69 304 ARG A CA 1
ATOM 2389 C C . ARG A 1 304 ? -23.284 7.709 -8.412 1.00 94.69 304 ARG A C 1
ATOM 2391 O O . ARG A 1 304 ? -23.864 8.132 -7.412 1.00 94.69 304 ARG A O 1
ATOM 2398 N N . GLN A 1 305 ? -23.830 6.790 -9.208 1.00 96.62 305 GLN A N 1
ATOM 2399 C CA . GLN A 1 305 ? -25.066 6.102 -8.860 1.00 96.62 305 GLN A CA 1
ATOM 2400 C C . GLN A 1 305 ? -24.770 5.037 -7.817 1.00 96.62 305 GLN A C 1
ATOM 2402 O O . GLN A 1 305 ? -23.883 4.205 -8.001 1.00 96.62 305 GLN A O 1
ATOM 2407 N N . LYS A 1 306 ? -25.527 5.059 -6.717 1.00 97.06 306 LYS A N 1
ATOM 2408 C CA . LYS A 1 306 ? -25.389 4.082 -5.638 1.00 97.06 306 LYS A CA 1
ATOM 2409 C C . LYS A 1 306 ? -25.671 2.672 -6.158 1.00 97.06 306 LYS A C 1
ATOM 2411 O O . LYS A 1 306 ? -26.690 2.422 -6.809 1.00 97.06 306 LYS A O 1
ATOM 2416 N N . LEU A 1 307 ? -24.778 1.754 -5.817 1.00 97.31 307 LEU A N 1
ATOM 2417 C CA . LEU A 1 307 ? -24.918 0.332 -6.090 1.00 97.31 307 LEU A CA 1
ATOM 2418 C C . LEU A 1 307 ? -25.436 -0.399 -4.853 1.00 97.31 307 LEU A C 1
ATOM 2420 O O . LEU A 1 307 ? -25.336 0.101 -3.730 1.00 97.31 307 LEU A O 1
ATOM 2424 N N . VAL A 1 308 ? -26.031 -1.571 -5.073 1.00 94.88 308 VAL A N 1
ATOM 2425 C CA . VAL A 1 308 ? -26.620 -2.367 -3.985 1.00 94.88 308 VAL A CA 1
ATOM 2426 C C . VAL A 1 308 ? -25.526 -2.871 -3.048 1.00 94.88 308 VAL A C 1
ATOM 2428 O O . VAL A 1 308 ? -25.622 -2.706 -1.834 1.00 94.88 308 VAL A O 1
ATOM 2431 N N . ASP A 1 309 ? -24.472 -3.445 -3.622 1.00 93.19 309 ASP A N 1
ATOM 2432 C CA . ASP A 1 309 ? -23.304 -3.940 -2.910 1.00 93.19 309 ASP A CA 1
ATOM 2433 C C . ASP A 1 309 ? -22.100 -4.079 -3.864 1.00 93.19 309 ASP A C 1
ATOM 2435 O O . ASP A 1 309 ? -22.126 -3.621 -5.008 1.00 93.19 309 ASP A O 1
ATOM 2439 N N . ARG A 1 310 ? -21.029 -4.712 -3.377 1.00 91.25 310 ARG A N 1
ATOM 2440 C CA . ARG A 1 310 ? -19.770 -4.925 -4.106 1.00 91.25 310 ARG A CA 1
ATOM 2441 C C . ARG A 1 310 ? -19.858 -5.869 -5.306 1.00 91.25 310 ARG A C 1
ATOM 2443 O O . ARG A 1 310 ? -18.868 -6.009 -6.013 1.00 91.25 310 ARG A O 1
ATOM 2450 N N . PHE A 1 311 ? -20.953 -6.602 -5.469 1.00 94.06 311 PHE A N 1
ATOM 2451 C CA . PHE A 1 311 ? -21.165 -7.570 -6.544 1.00 94.06 311 PHE A CA 1
ATOM 2452 C C . PHE A 1 311 ? -22.034 -7.008 -7.671 1.00 94.06 311 PHE A C 1
ATOM 2454 O O . PHE A 1 311 ? -22.243 -7.687 -8.668 1.00 94.06 311 PHE A O 1
ATOM 2461 N N . ASP A 1 312 ? -22.521 -5.774 -7.536 1.00 95.56 312 ASP A N 1
ATOM 2462 C CA . ASP A 1 312 ? -23.233 -5.085 -8.604 1.00 95.56 312 ASP A CA 1
ATOM 2463 C C . ASP A 1 312 ? -22.259 -4.735 -9.741 1.00 95.56 312 ASP A C 1
ATOM 2465 O O . ASP A 1 312 ? -21.364 -3.896 -9.602 1.00 95.56 312 ASP A O 1
ATOM 2469 N N . ASP A 1 313 ? -22.431 -5.395 -10.885 1.00 96.06 313 ASP A N 1
ATOM 2470 C CA . ASP A 1 313 ? -21.527 -5.283 -12.030 1.00 96.06 313 ASP A CA 1
ATOM 2471 C C . ASP A 1 313 ? -21.509 -3.897 -12.677 1.00 96.06 313 ASP A C 1
ATOM 2473 O O . ASP A 1 313 ? -20.606 -3.616 -13.466 1.00 96.06 313 ASP A O 1
ATOM 2477 N N . ARG A 1 314 ? -22.430 -2.989 -12.324 1.00 96.06 314 ARG A N 1
ATOM 2478 C CA . ARG A 1 314 ? -22.414 -1.604 -12.825 1.00 96.06 314 ARG A CA 1
ATOM 2479 C C . ARG A 1 314 ? -21.132 -0.851 -12.469 1.00 96.06 314 ARG A C 1
ATOM 2481 O O . ARG A 1 314 ? -20.745 0.035 -13.227 1.00 96.06 314 ARG A O 1
ATOM 2488 N N . GLN A 1 315 ? -20.415 -1.253 -11.415 1.00 95.44 315 GLN A N 1
ATOM 2489 C CA . GLN A 1 315 ? -19.069 -0.736 -11.122 1.00 95.44 315 GLN A CA 1
ATOM 2490 C C . GLN A 1 315 ? -18.067 -1.000 -12.266 1.00 95.44 315 GLN A C 1
ATOM 2492 O O . GLN A 1 315 ? -17.130 -0.234 -12.465 1.00 95.44 315 GLN A O 1
ATOM 2497 N N . CYS A 1 316 ? -18.277 -2.065 -13.046 1.00 95.94 316 CYS A N 1
ATOM 2498 C CA . CYS A 1 316 ? -17.457 -2.433 -14.197 1.00 95.94 316 CYS A CA 1
ATOM 2499 C C . CYS A 1 316 ? -18.133 -2.025 -15.513 1.00 95.94 316 CYS A C 1
ATOM 2501 O O . CYS A 1 316 ? -17.512 -1.419 -16.389 1.00 95.94 316 CYS A O 1
ATOM 2503 N N . THR A 1 317 ? -19.417 -2.349 -15.679 1.00 96.19 317 THR A N 1
ATOM 2504 C CA . THR A 1 317 ? -20.124 -2.206 -16.957 1.00 96.19 317 THR A CA 1
ATOM 2505 C C . THR A 1 317 ? -20.487 -0.768 -17.305 1.00 96.19 317 THR A C 1
ATOM 2507 O O . THR A 1 317 ? -20.753 -0.499 -18.474 1.00 96.19 317 THR A O 1
ATOM 2510 N N . ALA A 1 318 ? -20.432 0.175 -16.359 1.00 94.69 318 ALA A N 1
ATOM 2511 C CA . ALA A 1 318 ? -20.578 1.593 -16.684 1.00 94.69 318 ALA A CA 1
ATOM 2512 C C . ALA A 1 318 ? -19.471 2.083 -17.641 1.00 94.69 318 ALA A C 1
ATOM 2514 O O . ALA A 1 318 ? -19.734 2.917 -18.505 1.00 94.69 318 ALA A O 1
ATOM 2515 N N . CYS A 1 319 ? -18.266 1.507 -17.549 1.00 94.56 319 CYS A N 1
ATOM 2516 C CA . CYS A 1 319 ? -17.182 1.709 -18.518 1.00 94.56 319 CYS A CA 1
ATOM 2517 C C . CYS A 1 319 ? -17.145 0.593 -19.579 1.00 94.56 319 CYS A C 1
ATOM 2519 O O . CYS A 1 319 ? -16.879 0.844 -20.753 1.00 94.56 319 CYS A O 1
ATOM 2521 N N . HIS A 1 320 ? -17.444 -0.649 -19.189 1.00 93.88 320 HIS A N 1
ATOM 2522 C CA . HIS A 1 320 ? -17.425 -1.831 -20.057 1.00 93.88 320 HIS A CA 1
ATOM 2523 C C . HIS A 1 320 ? -18.825 -2.217 -20.560 1.00 93.88 320 HIS A C 1
ATOM 2525 O O . HIS A 1 320 ? -19.239 -3.374 -20.468 1.00 93.88 320 HIS A O 1
ATOM 2531 N N . SER A 1 321 ? -19.558 -1.256 -21.122 1.00 93.88 321 SER A N 1
ATOM 2532 C CA . SER A 1 321 ? -20.982 -1.403 -21.477 1.00 93.88 321 SER A CA 1
ATOM 2533 C C . SER A 1 321 ? -21.272 -2.555 -22.440 1.00 93.88 321 SER A C 1
ATOM 2535 O O . SER A 1 321 ? -22.305 -3.213 -22.328 1.00 93.88 321 SER A O 1
ATOM 2537 N N . SER A 1 322 ? -20.328 -2.882 -23.329 1.00 93.94 322 SER A N 1
ATOM 2538 C CA . SER A 1 322 ? -20.444 -4.033 -24.239 1.00 93.94 322 SER A CA 1
ATOM 2539 C C . SER A 1 322 ? -20.638 -5.375 -23.521 1.00 93.94 322 SER A C 1
ATOM 2541 O O . SER A 1 322 ? -21.154 -6.313 -24.124 1.00 93.94 322 SER A O 1
ATOM 2543 N N . LYS A 1 323 ? -20.242 -5.479 -22.245 1.00 94.25 323 LYS A N 1
ATOM 2544 C CA . LYS A 1 323 ? -20.382 -6.695 -21.432 1.00 94.25 323 LYS A CA 1
ATOM 2545 C C . LYS A 1 323 ? -21.714 -6.774 -20.686 1.00 94.25 323 LYS A C 1
ATOM 2547 O O . LYS A 1 323 ? -22.116 -7.870 -20.319 1.00 94.25 323 LYS A O 1
ATOM 2552 N N . ALA A 1 324 ? -22.425 -5.654 -20.527 1.00 91.44 324 ALA A N 1
ATOM 2553 C CA . ALA A 1 324 ? -23.696 -5.605 -19.800 1.00 91.44 324 ALA A CA 1
ATOM 2554 C C . ALA A 1 324 ? -24.813 -6.407 -20.485 1.00 91.44 324 ALA A C 1
ATOM 2556 O O . ALA A 1 324 ? -25.641 -7.011 -19.816 1.00 91.44 324 ALA A O 1
ATOM 2557 N N . ASN A 1 325 ? -24.837 -6.414 -21.822 1.00 89.88 325 ASN A N 1
ATOM 2558 C CA . ASN A 1 325 ? -25.957 -6.972 -22.587 1.00 89.88 325 ASN A CA 1
ATOM 2559 C C . ASN A 1 325 ? -26.020 -8.504 -22.560 1.00 89.88 325 ASN A C 1
ATOM 2561 O O . ASN A 1 325 ? -27.087 -9.075 -22.759 1.00 89.88 325 ASN A O 1
ATOM 2565 N N . ASN A 1 326 ? -24.877 -9.174 -22.394 1.00 92.56 326 ASN A N 1
ATOM 2566 C CA . ASN A 1 326 ? -24.808 -10.630 -22.352 1.00 92.56 326 ASN A CA 1
ATOM 2567 C C . ASN A 1 326 ? -23.587 -11.072 -21.540 1.00 92.56 326 ASN A C 1
ATOM 2569 O O . ASN A 1 326 ? -22.546 -11.439 -22.094 1.00 92.56 326 ASN A O 1
ATOM 2573 N N . VAL A 1 327 ? -23.721 -11.012 -20.214 1.00 94.62 327 VAL A N 1
ATOM 2574 C CA . VAL A 1 327 ? -22.650 -11.388 -19.284 1.00 94.62 327 VAL A CA 1
ATOM 2575 C C . VAL A 1 327 ? -22.242 -12.850 -19.462 1.00 94.62 327 VAL A C 1
ATOM 2577 O O . VAL A 1 327 ? -21.052 -13.135 -19.531 1.00 94.62 327 VAL A O 1
ATOM 2580 N N . SER A 1 328 ? -23.197 -13.763 -19.673 1.00 95.81 328 SER A N 1
ATOM 2581 C CA . SER A 1 328 ? -22.921 -15.192 -19.873 1.00 95.81 328 SER A CA 1
ATOM 2582 C C . SER A 1 328 ? -22.081 -15.481 -21.115 1.00 95.81 328 SER A C 1
ATOM 2584 O O . SER A 1 328 ? -21.278 -16.409 -21.094 1.00 95.81 328 SER A O 1
ATOM 2586 N N . ALA A 1 329 ? -22.201 -14.683 -22.181 1.00 94.75 329 ALA A N 1
ATOM 2587 C CA . ALA A 1 329 ? -21.323 -14.806 -23.347 1.00 94.75 329 ALA A CA 1
ATOM 2588 C C . ALA A 1 329 ? -19.881 -14.369 -23.057 1.00 94.75 329 ALA A C 1
ATOM 2590 O O . ALA A 1 329 ? -18.962 -14.775 -23.766 1.00 94.75 329 ALA A O 1
ATOM 2591 N N . HIS A 1 330 ? -19.671 -13.526 -22.044 1.00 95.12 330 HIS A N 1
ATOM 2592 C CA . HIS A 1 330 ? -18.335 -13.162 -21.604 1.00 95.12 330 HIS A CA 1
ATOM 2593 C C . HIS A 1 330 ? -17.791 -14.131 -20.563 1.00 95.12 330 HIS A C 1
ATOM 2595 O O . HIS A 1 330 ? -16.650 -14.544 -20.718 1.00 95.12 330 HIS A O 1
ATOM 2601 N N . THR A 1 331 ? -18.568 -14.461 -19.530 1.00 95.50 331 THR A N 1
ATOM 2602 C CA . THR A 1 331 ? -18.117 -15.208 -18.347 1.00 95.50 331 THR A CA 1
ATOM 2603 C C . THR A 1 331 ? -18.212 -16.715 -18.517 1.00 95.50 331 THR A C 1
ATOM 2605 O O . THR A 1 331 ? -17.564 -17.433 -17.763 1.00 95.50 331 THR A O 1
ATOM 2608 N N . PHE A 1 332 ? -19.017 -17.202 -19.470 1.00 96.06 332 PHE A N 1
ATOM 2609 C CA . PHE A 1 332 ? -19.355 -18.620 -19.657 1.00 96.06 332 PHE A CA 1
ATOM 2610 C C . PHE A 1 332 ? -20.035 -19.263 -18.438 1.00 96.06 332 PHE A C 1
ATOM 2612 O O . PHE A 1 332 ? -20.136 -20.485 -18.336 1.00 96.06 332 PHE A O 1
ATOM 2619 N N . HIS A 1 333 ? -20.560 -18.434 -17.535 1.00 97.00 333 HIS A N 1
ATOM 2620 C CA . HIS A 1 333 ? -21.330 -18.846 -16.372 1.00 97.00 333 HIS A CA 1
ATOM 2621 C C . HIS A 1 333 ? -22.817 -18.525 -16.561 1.00 97.00 333 HIS A C 1
ATOM 2623 O O . HIS A 1 333 ? -23.204 -17.680 -17.373 1.00 97.00 333 HIS A O 1
ATOM 2629 N N . GLN A 1 334 ? -23.679 -19.186 -15.783 1.00 96.50 334 GLN A N 1
ATOM 2630 C CA . GLN A 1 334 ? -25.100 -18.836 -15.737 1.00 96.50 334 GLN A CA 1
ATOM 2631 C C . GLN A 1 334 ? -25.261 -17.384 -15.272 1.00 96.50 334 GLN A C 1
ATOM 2633 O O . GLN A 1 334 ? -24.604 -16.969 -14.315 1.00 96.50 334 GLN A O 1
ATOM 2638 N N . GLU A 1 335 ? -26.144 -16.628 -15.923 1.00 91.88 335 GLU A N 1
ATOM 2639 C CA . GLU A 1 335 ? -26.291 -15.169 -15.777 1.00 91.88 335 GLU A CA 1
ATOM 2640 C C . GLU A 1 335 ? -26.351 -14.692 -14.318 1.00 91.88 335 GLU A C 1
ATOM 2642 O O . GLU A 1 335 ? -25.702 -13.720 -13.961 1.00 91.88 335 GLU A O 1
ATOM 2647 N N . LYS A 1 336 ? -27.067 -15.417 -13.451 1.00 91.44 336 LYS A N 1
ATOM 2648 C CA . LYS A 1 336 ? -27.273 -15.049 -12.037 1.00 91.44 336 LYS A CA 1
ATOM 2649 C C . LYS A 1 336 ? -26.375 -15.801 -11.049 1.00 91.44 336 LYS A C 1
ATOM 2651 O O . LYS A 1 336 ? -26.648 -15.809 -9.851 1.00 91.44 336 LYS A O 1
ATOM 2656 N N . SER A 1 337 ? -25.354 -16.500 -11.536 1.00 95.69 337 SER A N 1
ATOM 2657 C CA . SER A 1 337 ? -24.417 -17.222 -10.673 1.00 95.69 337 SER A CA 1
ATOM 2658 C C . SER A 1 337 ? -23.300 -16.309 -10.172 1.00 95.69 337 SER A C 1
ATOM 2660 O O . SER A 1 337 ? -22.971 -15.309 -10.805 1.00 95.69 337 SER A O 1
ATOM 2662 N N . ILE A 1 338 ? -22.648 -16.703 -9.076 1.00 94.69 338 ILE A N 1
ATOM 2663 C CA . ILE A 1 338 ? -21.491 -15.974 -8.534 1.00 94.69 338 ILE A CA 1
ATOM 2664 C C . ILE A 1 338 ? -20.350 -15.819 -9.551 1.00 94.69 338 ILE A C 1
ATOM 2666 O O . ILE A 1 338 ? -19.612 -14.841 -9.480 1.00 94.69 338 ILE A O 1
ATOM 2670 N N . GLY A 1 339 ? -20.218 -16.749 -10.505 1.00 95.75 339 GLY A N 1
ATOM 2671 C CA . GLY A 1 339 ? -19.194 -16.708 -11.553 1.00 95.75 339 GLY A CA 1
ATOM 2672 C C . GLY A 1 339 ? -19.485 -15.692 -12.660 1.00 95.75 339 GLY A C 1
ATOM 2673 O O . GLY A 1 339 ? -18.605 -15.405 -13.465 1.00 95.75 339 GLY A O 1
ATOM 2674 N N . SER A 1 340 ? -20.697 -15.127 -12.691 1.00 96.19 340 SER A N 1
ATOM 2675 C CA . SER A 1 340 ? -21.043 -14.038 -13.608 1.00 96.19 340 SER A CA 1
ATOM 2676 C C . SER A 1 340 ? -20.728 -12.650 -13.054 1.00 96.19 340 SER A C 1
ATOM 2678 O O . SER A 1 340 ? -20.652 -11.720 -13.846 1.00 96.19 340 SER A O 1
ATOM 2680 N N . ASN A 1 341 ? -20.462 -12.507 -11.749 1.00 96.00 341 ASN A N 1
ATOM 2681 C CA . ASN A 1 341 ? -20.038 -11.225 -11.186 1.00 96.00 341 ASN A CA 1
ATOM 2682 C C . ASN A 1 341 ? -18.593 -10.924 -11.613 1.00 96.00 341 ASN A C 1
ATOM 2684 O O . ASN A 1 341 ? -17.684 -11.721 -11.361 1.00 96.00 341 ASN A O 1
ATOM 2688 N N . CYS A 1 342 ? -18.346 -9.742 -12.171 1.00 97.12 342 CYS A N 1
ATOM 2689 C CA . CYS A 1 342 ? -17.040 -9.326 -12.692 1.00 97.12 342 CYS A CA 1
ATOM 2690 C C . CYS A 1 342 ? -15.934 -9.454 -11.631 1.00 97.12 342 CYS A C 1
ATOM 2692 O O . CYS A 1 342 ? -14.840 -9.965 -11.894 1.00 97.12 342 CYS A O 1
ATOM 2694 N N . VAL A 1 343 ? -16.241 -9.027 -10.402 1.00 96.50 343 VAL A N 1
ATOM 2695 C CA . VAL A 1 343 ? -15.307 -9.028 -9.267 1.00 96.50 343 VAL A CA 1
ATOM 2696 C C . VAL A 1 343 ? -14.916 -10.429 -8.798 1.00 96.50 343 VAL A C 1
ATOM 2698 O O . VAL A 1 343 ? -13.846 -10.579 -8.215 1.00 96.50 343 VAL A O 1
ATOM 2701 N N . SER A 1 344 ? -15.720 -11.461 -9.082 1.00 96.25 344 SER A N 1
ATOM 2702 C CA . SER A 1 344 ? -15.396 -12.847 -8.715 1.00 96.25 344 SER A CA 1
ATOM 2703 C C . SER A 1 344 ? -14.142 -13.346 -9.432 1.00 96.25 344 SER A C 1
ATOM 2705 O O . SER A 1 344 ? -13.374 -14.118 -8.864 1.00 96.25 344 SER A O 1
ATOM 2707 N N . CYS A 1 345 ? -13.913 -12.882 -10.663 1.00 96.50 345 CYS A N 1
ATOM 2708 C CA . CYS A 1 345 ? -12.767 -13.289 -11.469 1.00 96.50 345 CYS A CA 1
ATOM 2709 C C . CYS A 1 345 ? -11.674 -12.218 -11.521 1.00 96.50 345 CYS A C 1
ATOM 2711 O O . CYS A 1 345 ? -10.497 -12.548 -11.394 1.00 96.50 345 CYS A O 1
ATOM 2713 N N . HIS A 1 346 ? -12.050 -10.950 -11.697 1.00 97.25 346 HIS A N 1
ATOM 2714 C CA . HIS A 1 346 ? -11.088 -9.868 -11.911 1.00 97.25 346 HIS A CA 1
ATOM 2715 C C . HIS A 1 346 ? -10.565 -9.245 -10.614 1.00 97.25 346 HIS A C 1
ATOM 2717 O O . HIS A 1 346 ? -9.450 -8.735 -10.597 1.00 97.25 346 HIS A O 1
ATOM 2723 N N . MET A 1 347 ? -11.326 -9.311 -9.518 1.00 97.06 347 MET A N 1
ATOM 2724 C CA . MET A 1 347 ? -10.938 -8.745 -8.220 1.00 97.06 347 MET A CA 1
ATOM 2725 C C . MET A 1 347 ? -11.097 -9.759 -7.076 1.00 97.06 347 MET A C 1
ATOM 2727 O O . MET A 1 347 ? -11.695 -9.430 -6.045 1.00 97.06 347 MET A O 1
ATOM 2731 N N . PRO A 1 348 ? -10.587 -10.998 -7.215 1.00 95.38 348 PRO A N 1
ATOM 2732 C CA . PRO A 1 348 ? -10.835 -12.043 -6.234 1.00 95.38 348 PRO A CA 1
ATOM 2733 C C . PRO A 1 348 ? -10.316 -11.624 -4.857 1.00 95.38 348 PRO A C 1
ATOM 2735 O O . PRO A 1 348 ? -9.299 -10.933 -4.725 1.00 95.38 348 PRO A O 1
ATOM 2738 N N . PHE A 1 349 ? -11.000 -12.069 -3.804 1.00 93.62 349 PHE A N 1
ATOM 2739 C CA . PHE A 1 349 ? -10.457 -11.945 -2.457 1.00 93.62 349 PHE A CA 1
ATOM 2740 C C . PHE A 1 349 ? -9.262 -12.889 -2.321 1.00 93.62 349 PHE A C 1
ATOM 2742 O O . PHE A 1 349 ? -9.359 -14.084 -2.587 1.00 93.62 349 PHE A O 1
ATOM 2749 N N . ARG A 1 350 ? -8.127 -12.348 -1.882 1.00 93.06 350 ARG A N 1
ATOM 2750 C CA . ARG A 1 350 ? -6.877 -13.090 -1.707 1.00 93.06 350 ARG A CA 1
ATOM 2751 C C . ARG A 1 350 ? -6.412 -13.023 -0.269 1.00 93.06 350 ARG A C 1
ATOM 2753 O O . ARG A 1 350 ? -6.422 -11.938 0.312 1.00 93.06 350 ARG A O 1
ATOM 2760 N N . GLN A 1 351 ? -5.990 -14.159 0.285 1.00 93.06 351 GLN A N 1
ATOM 2761 C CA . GLN A 1 351 ? -5.318 -14.197 1.584 1.00 93.06 351 GLN A CA 1
ATOM 2762 C C . GLN A 1 351 ? -4.015 -13.402 1.506 1.00 93.06 351 GLN A C 1
ATOM 2764 O O . GLN A 1 351 ? -3.217 -13.596 0.590 1.00 93.06 351 GLN A O 1
ATOM 2769 N N . GLN A 1 352 ? -3.804 -12.513 2.473 1.00 91.31 352 GLN A N 1
ATOM 2770 C CA . GLN A 1 352 ? -2.531 -11.821 2.646 1.00 91.31 352 GLN A CA 1
ATOM 2771 C C . GLN A 1 352 ? -1.500 -12.827 3.164 1.00 91.31 352 GLN A C 1
ATOM 2773 O O . GLN A 1 352 ? -1.547 -13.223 4.327 1.00 91.31 352 GLN A O 1
ATOM 2778 N N . ALA A 1 353 ? -0.587 -13.269 2.298 1.00 88.38 353 ALA A N 1
ATOM 2779 C CA . ALA A 1 353 ? 0.349 -14.349 2.609 1.00 88.38 353 ALA A CA 1
ATOM 2780 C C . ALA A 1 353 ? 1.257 -14.042 3.814 1.00 88.38 353 ALA A C 1
ATOM 2782 O O . ALA A 1 353 ? 1.630 -14.958 4.540 1.00 88.38 353 ALA A O 1
ATOM 2783 N N . GLY A 1 354 ? 1.540 -12.762 4.085 1.00 84.50 354 GLY A N 1
ATOM 2784 C CA . GLY A 1 354 ? 2.288 -12.331 5.270 1.00 84.50 354 GLY A CA 1
ATOM 2785 C C . GLY A 1 354 ? 1.596 -12.683 6.591 1.00 84.50 354 GLY A C 1
ATOM 2786 O O . GLY A 1 354 ? 2.275 -12.961 7.570 1.00 84.50 354 GLY A O 1
ATOM 2787 N N . ILE A 1 355 ? 0.259 -12.756 6.614 1.00 87.69 355 ILE A N 1
ATOM 2788 C CA . ILE A 1 355 ? -0.515 -13.169 7.799 1.00 87.69 355 ILE A CA 1
ATOM 2789 C C . ILE A 1 355 ? -0.468 -14.696 8.005 1.00 87.69 355 ILE A C 1
ATOM 2791 O O . ILE A 1 355 ? -0.734 -15.186 9.100 1.00 87.69 355 ILE A O 1
ATOM 2795 N N . GLY A 1 356 ? -0.087 -15.464 6.981 1.00 88.81 356 GLY A N 1
ATOM 2796 C CA . GLY A 1 356 ? -0.194 -16.922 6.970 1.00 88.81 356 GLY A CA 1
ATOM 2797 C C . GLY A 1 356 ? -1.620 -17.397 6.675 1.00 88.81 356 GLY A C 1
ATOM 2798 O O . GLY A 1 356 ? -2.436 -16.650 6.138 1.00 88.81 356 GLY A O 1
ATOM 2799 N N . HIS A 1 357 ? -1.920 -18.656 7.003 1.00 90.12 357 HIS A N 1
ATOM 2800 C CA . HIS A 1 357 ? -3.212 -19.298 6.698 1.00 90.12 357 HIS A CA 1
ATOM 2801 C C . HIS A 1 357 ? -4.060 -19.618 7.935 1.00 90.12 357 HIS A C 1
ATOM 2803 O O . HIS A 1 357 ? -5.198 -20.054 7.794 1.00 90.12 357 HIS A O 1
ATOM 2809 N N . GLU A 1 358 ? -3.527 -19.414 9.142 1.00 93.38 358 GLU A N 1
ATOM 2810 C CA . GLU A 1 358 ? -4.248 -19.720 10.382 1.00 93.38 358 GLU A CA 1
ATOM 2811 C C . GLU A 1 358 ? -5.300 -18.660 10.728 1.00 93.38 358 GLU A C 1
ATOM 2813 O O . GLU A 1 358 ? -6.325 -18.972 11.334 1.00 93.38 358 GLU A O 1
ATOM 2818 N N . ILE A 1 359 ? -5.053 -17.410 10.325 1.00 94.50 359 ILE A N 1
ATOM 2819 C CA . ILE A 1 359 ? -5.963 -16.285 10.521 1.00 94.50 359 ILE A CA 1
ATOM 2820 C C . ILE A 1 359 ? -6.453 -15.820 9.155 1.00 94.50 359 ILE A C 1
ATOM 2822 O O . ILE A 1 359 ? -5.678 -15.308 8.340 1.00 94.50 359 ILE A O 1
ATOM 2826 N N . LYS A 1 360 ? -7.756 -15.975 8.897 1.00 94.75 360 LYS A N 1
ATOM 2827 C CA . LYS A 1 360 ? -8.370 -15.437 7.683 1.00 94.75 360 LYS A CA 1
ATOM 2828 C C . LYS A 1 360 ? -8.179 -13.921 7.639 1.00 94.75 360 LYS A C 1
ATOM 2830 O O . LYS A 1 360 ? -8.662 -13.216 8.519 1.00 94.75 360 LYS A O 1
ATOM 2835 N N . PHE A 1 361 ? -7.506 -13.439 6.600 1.00 93.50 361 PHE A N 1
ATOM 2836 C CA . PHE A 1 361 ? -7.299 -12.022 6.324 1.00 93.50 361 PHE A CA 1
ATOM 2837 C C . PHE A 1 361 ? -7.173 -11.828 4.810 1.00 93.50 361 PHE A C 1
ATOM 2839 O O . PHE A 1 361 ? -6.091 -11.694 4.234 1.00 93.50 361 PHE A O 1
ATOM 2846 N N . THR A 1 362 ? -8.321 -11.874 4.143 1.00 93.94 362 THR A N 1
ATOM 2847 C CA . THR A 1 362 ? -8.447 -11.750 2.699 1.00 93.94 362 THR A CA 1
ATOM 2848 C C . THR A 1 362 ? -8.849 -10.334 2.291 1.00 93.94 362 THR A C 1
ATOM 2850 O O . THR A 1 362 ? -9.649 -9.671 2.959 1.00 93.94 362 THR A O 1
ATOM 2853 N N . ARG A 1 363 ? -8.296 -9.838 1.182 1.00 93.94 363 ARG A N 1
ATOM 2854 C CA . ARG A 1 363 ? -8.645 -8.534 0.594 1.00 93.94 363 ARG A CA 1
ATOM 2855 C C . ARG A 1 363 ? -8.854 -8.665 -0.908 1.00 93.94 363 ARG A C 1
ATOM 2857 O O . ARG A 1 363 ? -8.220 -9.503 -1.541 1.00 93.94 363 ARG A O 1
ATOM 2864 N N . SER A 1 364 ? -9.749 -7.845 -1.451 1.00 94.81 364 SER A N 1
ATOM 2865 C CA . SER A 1 364 ? -10.007 -7.765 -2.891 1.00 94.81 364 SER A CA 1
ATOM 2866 C C . SER A 1 364 ? -8.756 -7.289 -3.628 1.00 94.81 364 SER A C 1
ATOM 2868 O O . SER A 1 364 ? -8.150 -6.284 -3.241 1.00 94.81 364 SER A O 1
ATOM 2870 N N . ASP A 1 365 ? -8.384 -7.994 -4.688 1.00 95.69 365 ASP A N 1
ATOM 2871 C CA . ASP A 1 365 ? -7.248 -7.640 -5.536 1.00 95.69 365 ASP A CA 1
ATOM 2872 C C . ASP A 1 365 ? -7.592 -6.465 -6.468 1.00 95.69 365 ASP A C 1
ATOM 2874 O O . ASP A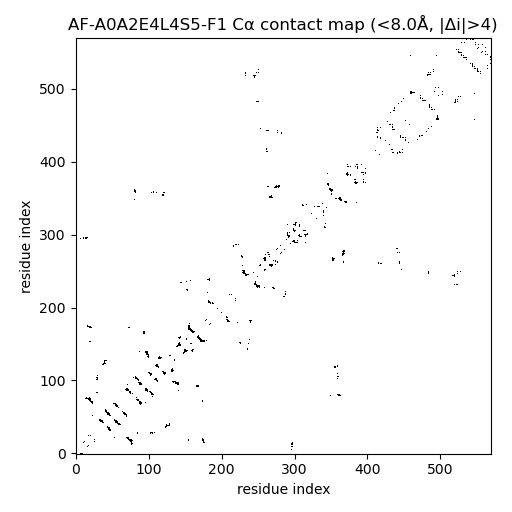 1 365 ? -8.454 -6.597 -7.333 1.00 95.69 365 ASP A O 1
ATOM 2878 N N . HIS A 1 366 ? -6.931 -5.314 -6.297 1.00 96.94 366 HIS A N 1
ATOM 2879 C CA . HIS A 1 366 ? -7.165 -4.125 -7.128 1.00 96.94 366 HIS A CA 1
ATOM 2880 C C . HIS A 1 366 ? -6.241 -4.038 -8.351 1.00 96.94 366 HIS A C 1
ATOM 2882 O O . HIS A 1 366 ? -6.282 -3.042 -9.066 1.00 96.94 366 HIS A O 1
ATOM 2888 N N . THR A 1 367 ? -5.460 -5.080 -8.663 1.00 96.06 367 THR A N 1
ATOM 2889 C CA . THR A 1 367 ? -4.819 -5.169 -9.991 1.00 96.06 367 THR A CA 1
ATOM 2890 C C . THR A 1 367 ? -5.847 -5.327 -11.116 1.00 96.06 367 THR A C 1
ATOM 2892 O O . THR A 1 367 ? -5.546 -4.994 -12.260 1.00 96.06 367 THR A O 1
ATOM 2895 N N . ILE A 1 368 ? -7.063 -5.800 -10.794 1.00 96.19 368 ILE A N 1
ATOM 2896 C CA . ILE A 1 368 ? -8.177 -6.018 -11.737 1.00 96.19 368 ILE A CA 1
ATOM 2897 C C . ILE A 1 368 ? -7.697 -6.876 -12.921 1.00 96.19 368 ILE A C 1
ATOM 2899 O O . ILE A 1 368 ? -7.907 -6.581 -14.098 1.00 96.19 368 ILE A O 1
ATOM 2903 N N . ALA A 1 369 ? -6.935 -7.921 -12.597 1.00 94.25 369 ALA A N 1
ATOM 2904 C CA . ALA A 1 369 ? -6.198 -8.696 -13.578 1.00 94.25 369 ALA A CA 1
ATOM 2905 C C . ALA A 1 369 ? -7.131 -9.536 -14.460 1.00 94.25 369 ALA A C 1
ATOM 2907 O O . ALA A 1 369 ? -8.209 -9.968 -14.049 1.00 94.25 369 ALA A O 1
ATOM 2908 N N . ILE A 1 370 ? -6.690 -9.824 -15.684 1.00 94.38 370 ILE A N 1
ATOM 2909 C CA . ILE A 1 370 ? -7.311 -10.859 -16.517 1.00 94.38 370 ILE A CA 1
ATOM 2910 C C . ILE A 1 370 ? -6.945 -12.227 -15.912 1.00 94.38 370 ILE A C 1
ATOM 2912 O O . ILE A 1 370 ? -5.748 -12.491 -15.763 1.00 94.38 370 ILE A O 1
ATOM 2916 N N . PRO A 1 371 ? -7.918 -13.101 -15.583 1.00 93.62 371 PRO A N 1
ATOM 2917 C CA . PRO A 1 371 ? -7.641 -14.407 -14.988 1.00 93.62 371 PRO A CA 1
ATOM 2918 C C . PRO A 1 371 ? -6.771 -15.273 -15.901 1.00 93.62 371 PRO A C 1
ATOM 2920 O O . PRO A 1 371 ? -7.114 -15.520 -17.058 1.00 93.62 371 PRO A O 1
ATOM 2923 N N . ARG A 1 372 ? -5.638 -15.750 -15.381 1.00 94.62 372 ARG A N 1
ATOM 2924 C CA . ARG A 1 372 ? -4.690 -16.601 -16.114 1.00 94.62 372 ARG A CA 1
ATOM 2925 C C . ARG A 1 372 ? -4.228 -17.744 -15.204 1.00 94.62 372 ARG A C 1
ATOM 2927 O O . ARG A 1 372 ? -3.180 -17.607 -14.576 1.00 94.62 372 ARG A O 1
ATOM 2934 N N . PRO A 1 373 ? -4.976 -18.862 -15.105 1.00 95.69 373 PRO A N 1
ATOM 2935 C CA . PRO A 1 373 ? -4.720 -19.906 -14.112 1.00 95.69 373 PRO A CA 1
ATOM 2936 C C . PRO A 1 373 ? -3.275 -20.415 -14.047 1.00 95.69 373 PRO A C 1
ATOM 2938 O O . PRO A 1 373 ? -2.709 -20.505 -12.958 1.00 95.69 373 PRO A O 1
ATOM 2941 N N . LEU A 1 374 ? -2.636 -20.678 -15.195 1.00 95.06 374 LEU A N 1
ATOM 2942 C CA . LEU A 1 374 ? -1.240 -21.136 -15.206 1.00 95.06 374 LEU A CA 1
ATOM 2943 C C . LEU A 1 374 ? -0.259 -20.060 -14.751 1.00 95.06 374 LEU A C 1
ATOM 2945 O O . LEU A 1 374 ? 0.715 -20.358 -14.057 1.00 95.06 374 LEU A O 1
ATOM 2949 N N . TYR A 1 375 ? -0.512 -18.812 -15.137 1.00 93.88 375 TYR A N 1
ATOM 2950 C CA . TYR A 1 375 ? 0.316 -17.702 -14.700 1.00 93.88 375 TYR A CA 1
ATOM 2951 C C . TYR A 1 375 ? 0.180 -17.492 -13.192 1.00 93.88 375 TYR A C 1
ATOM 2953 O O . TYR A 1 375 ? 1.194 -17.425 -12.504 1.00 93.88 375 TYR A O 1
ATOM 2961 N N . ASP A 1 376 ? -1.043 -17.477 -12.669 1.00 94.25 376 ASP A N 1
ATOM 2962 C CA . ASP A 1 376 ? -1.324 -17.336 -11.240 1.00 94.25 376 ASP A CA 1
ATOM 2963 C C . ASP A 1 376 ? -0.564 -18.391 -10.432 1.00 94.25 376 ASP A C 1
ATOM 2965 O O . ASP A 1 376 ? 0.229 -18.037 -9.554 1.00 94.25 376 ASP A O 1
ATOM 2969 N N . ARG A 1 377 ? -0.682 -19.666 -10.828 1.00 94.19 377 ARG A N 1
ATOM 2970 C CA . ARG A 1 377 ? 0.071 -20.767 -10.219 1.00 94.19 377 ARG A CA 1
ATOM 2971 C C . ARG A 1 377 ? 1.579 -20.532 -10.279 1.00 94.19 377 ARG A C 1
ATOM 2973 O O . ARG A 1 377 ? 2.257 -20.676 -9.265 1.00 94.19 377 ARG A O 1
ATOM 2980 N N . SER A 1 378 ? 2.114 -20.125 -11.436 1.00 92.50 378 SER A N 1
ATOM 2981 C CA . SER A 1 378 ? 3.554 -19.852 -11.602 1.00 92.50 378 SER A CA 1
ATOM 2982 C C . SER A 1 378 ? 4.072 -18.747 -10.676 1.00 92.50 378 SER A C 1
ATOM 2984 O O . SER A 1 378 ? 5.254 -18.717 -10.341 1.00 92.50 378 SER A O 1
ATOM 2986 N N . GLN A 1 379 ? 3.190 -17.837 -10.252 1.00 90.06 379 GLN A N 1
ATOM 2987 C CA . GLN A 1 379 ? 3.520 -16.739 -9.351 1.00 90.06 379 GLN A CA 1
ATOM 2988 C C . GLN A 1 379 ? 3.282 -17.074 -7.871 1.00 90.06 379 GLN A C 1
ATOM 2990 O O . GLN A 1 379 ? 3.577 -16.230 -7.018 1.00 90.06 379 GLN A O 1
ATOM 2995 N N . GLY A 1 380 ? 2.823 -18.293 -7.563 1.00 89.88 380 GLY A N 1
ATOM 2996 C CA . GLY A 1 380 ? 2.505 -18.749 -6.208 1.00 89.88 380 GLY A CA 1
ATOM 2997 C C . GLY A 1 380 ? 1.114 -18.329 -5.733 1.00 89.88 380 GLY A C 1
ATOM 2998 O O . GLY A 1 380 ? 0.867 -18.270 -4.532 1.00 89.88 380 GLY A O 1
ATOM 2999 N N . PHE A 1 381 ? 0.215 -18.001 -6.659 1.00 90.94 381 PHE A N 1
ATOM 3000 C CA . PHE A 1 381 ? -1.138 -17.571 -6.356 1.00 90.94 381 PHE A CA 1
ATOM 3001 C C . PHE A 1 381 ? -2.159 -18.655 -6.704 1.00 90.94 381 PHE A C 1
ATOM 3003 O O . PHE A 1 381 ? -2.144 -19.207 -7.800 1.00 90.94 381 PHE A O 1
ATOM 3010 N N . GLU A 1 382 ? -3.125 -18.881 -5.814 1.00 92.50 382 GLU A N 1
ATOM 3011 C CA . GLU A 1 382 ? -4.357 -19.592 -6.168 1.00 92.50 382 GLU A CA 1
ATOM 3012 C C . GLU A 1 382 ? -5.132 -18.767 -7.206 1.00 92.50 382 GLU A C 1
ATOM 3014 O O . GLU A 1 382 ? -5.411 -17.588 -6.962 1.00 92.50 382 GLU A O 1
ATOM 3019 N N . SER A 1 383 ? -5.436 -19.344 -8.371 1.00 95.00 383 SER A N 1
ATOM 3020 C CA . SER A 1 383 ? -6.160 -18.633 -9.435 1.00 95.00 383 SER A CA 1
ATOM 3021 C C . SER A 1 383 ? -7.617 -18.363 -9.055 1.00 95.00 383 SER A C 1
ATOM 3023 O O . SER A 1 383 ? -8.222 -19.144 -8.322 1.00 95.00 383 SER A O 1
ATOM 3025 N N . ALA A 1 384 ? -8.215 -17.294 -9.593 1.00 95.94 384 ALA A N 1
ATOM 3026 C CA . ALA A 1 384 ? -9.619 -16.960 -9.316 1.00 95.94 384 ALA A CA 1
ATOM 3027 C C . ALA A 1 384 ? -10.586 -18.105 -9.681 1.00 95.94 384 ALA A C 1
ATOM 3029 O O . ALA A 1 384 ? -11.586 -18.324 -9.004 1.00 95.94 384 ALA A O 1
ATOM 3030 N N . CYS A 1 385 ? -10.257 -18.873 -10.724 1.00 96.31 385 CYS A N 1
ATOM 3031 C CA . CYS A 1 385 ? -11.033 -20.030 -11.160 1.00 96.31 385 CYS A CA 1
ATOM 3032 C C . CYS A 1 385 ? -10.975 -21.179 -10.139 1.00 96.31 385 CYS A C 1
ATOM 3034 O O . CYS A 1 385 ? -12.004 -21.777 -9.826 1.00 96.31 385 CYS A O 1
ATOM 3036 N N . LEU A 1 386 ? -9.787 -21.467 -9.593 1.00 96.06 386 LEU A N 1
ATOM 3037 C CA . LEU A 1 386 ? -9.573 -22.581 -8.662 1.00 96.06 386 LEU A CA 1
ATOM 3038 C C . LEU A 1 386 ? -10.320 -22.385 -7.329 1.00 96.06 386 LEU A C 1
ATOM 3040 O O . LEU A 1 386 ? -10.707 -23.365 -6.703 1.00 96.06 386 LEU A O 1
ATOM 3044 N N . GLN A 1 387 ? -10.619 -21.135 -6.951 1.00 94.31 387 GLN A N 1
ATOM 3045 C CA . GLN A 1 387 ? -11.420 -20.820 -5.757 1.00 94.31 387 GLN A CA 1
ATOM 3046 C C . GLN A 1 387 ? -12.850 -21.391 -5.808 1.00 94.31 387 GLN A C 1
ATOM 3048 O O . GLN A 1 387 ? -13.459 -21.596 -4.760 1.00 94.31 387 GLN A O 1
ATOM 3053 N N . CYS A 1 388 ? -13.395 -21.637 -7.007 1.00 96.56 388 CYS A N 1
ATOM 3054 C CA . CYS A 1 388 ? -14.707 -22.270 -7.202 1.00 96.56 388 CYS A CA 1
ATOM 3055 C C . CYS A 1 388 ? -14.605 -23.678 -7.813 1.00 96.56 388 CYS A C 1
ATOM 3057 O O . CYS A 1 388 ? -15.470 -24.513 -7.560 1.00 96.56 388 CYS A O 1
ATOM 3059 N N . HIS A 1 389 ? -13.560 -23.942 -8.600 1.00 96.50 389 HIS A N 1
ATOM 3060 C CA . HIS A 1 389 ? -13.336 -25.195 -9.327 1.00 96.50 389 HIS A CA 1
ATOM 3061 C C . HIS A 1 389 ? -12.182 -26.003 -8.731 1.00 96.50 389 HIS A C 1
ATOM 3063 O O . HIS A 1 389 ? -11.239 -26.369 -9.434 1.00 96.50 389 HIS A O 1
ATOM 3069 N N . SER A 1 390 ? -12.238 -26.266 -7.424 1.00 96.12 390 SER A N 1
ATOM 3070 C CA . SER A 1 390 ? -11.208 -27.027 -6.698 1.00 96.12 390 SER A CA 1
ATOM 3071 C C . SER A 1 390 ? -11.098 -28.497 -7.130 1.00 96.12 390 SER A C 1
ATOM 3073 O O . SER A 1 390 ? -10.175 -29.200 -6.726 1.00 96.12 390 SER A O 1
ATOM 3075 N N . ASP A 1 391 ? -12.029 -28.957 -7.964 1.00 96.69 391 ASP A N 1
ATOM 3076 C CA . ASP A 1 391 ? -12.075 -30.267 -8.604 1.00 96.69 391 ASP A CA 1
ATOM 3077 C C . ASP A 1 391 ? -11.258 -30.349 -9.908 1.00 96.69 391 ASP A C 1
ATOM 3079 O O . ASP A 1 391 ? -11.093 -31.435 -10.465 1.00 96.69 391 ASP A O 1
ATOM 3083 N N . GLN A 1 392 ? -10.735 -29.223 -10.402 1.00 97.00 392 GLN A N 1
ATOM 3084 C CA . GLN A 1 392 ? -9.973 -29.135 -11.648 1.00 97.00 392 GLN A CA 1
ATOM 3085 C C . GLN A 1 392 ? -8.530 -28.679 -11.414 1.00 97.00 392 GLN A C 1
ATOM 3087 O O . GLN A 1 392 ? -8.208 -28.005 -10.440 1.00 97.00 392 GLN A O 1
ATOM 3092 N N . THR A 1 393 ? -7.645 -29.017 -12.352 1.00 96.69 393 THR A N 1
ATOM 3093 C CA . THR A 1 393 ? -6.267 -28.507 -12.366 1.00 96.69 393 THR A CA 1
ATOM 3094 C C . THR A 1 393 ? -6.193 -27.160 -13.082 1.00 96.69 393 THR A C 1
ATOM 3096 O O . THR A 1 393 ? -6.979 -26.888 -13.994 1.00 96.69 393 THR A O 1
ATOM 3099 N N . GLU A 1 394 ? -5.210 -26.316 -12.754 1.00 95.62 394 GLU A N 1
ATOM 3100 C CA . GLU A 1 394 ? -5.039 -25.036 -13.456 1.00 95.62 394 GLU A CA 1
ATOM 3101 C C . GLU A 1 394 ? -4.687 -25.212 -14.938 1.00 95.62 394 GLU A C 1
ATOM 3103 O O . GLU A 1 394 ? -5.014 -24.344 -15.742 1.00 95.62 394 GLU A O 1
ATOM 3108 N N . ASP A 1 395 ? -4.083 -26.339 -15.326 1.00 96.94 395 ASP A N 1
ATOM 3109 C CA . ASP A 1 395 ? -3.859 -26.700 -16.731 1.00 96.94 395 ASP A CA 1
ATOM 3110 C C . ASP A 1 395 ? -5.187 -26.911 -17.476 1.00 96.94 395 ASP A C 1
ATOM 3112 O O . ASP A 1 395 ? -5.377 -26.382 -18.575 1.00 96.94 395 ASP A O 1
ATOM 3116 N N . ALA A 1 396 ? -6.133 -27.637 -16.868 1.00 97.44 396 ALA A N 1
ATOM 3117 C CA . ALA A 1 396 ? -7.467 -27.828 -17.434 1.00 97.44 396 ALA A CA 1
ATOM 3118 C C . ALA A 1 396 ? -8.235 -26.498 -17.508 1.00 97.44 396 ALA A C 1
ATOM 3120 O O . ALA A 1 396 ? -8.810 -26.169 -18.547 1.00 97.44 396 ALA A O 1
ATOM 3121 N N . LEU A 1 397 ? -8.170 -25.692 -16.444 1.00 97.00 397 LEU A N 1
ATOM 3122 C CA . LEU A 1 397 ? -8.806 -24.375 -16.400 1.00 97.00 397 LEU A CA 1
ATOM 3123 C C . LEU A 1 397 ? -8.212 -23.425 -17.451 1.00 97.00 397 LEU A C 1
ATOM 3125 O O . LEU A 1 397 ? -8.955 -22.749 -18.158 1.00 97.00 397 LEU A O 1
ATOM 3129 N N . GLN A 1 398 ? -6.888 -23.403 -17.624 1.00 96.19 398 GLN A N 1
ATOM 3130 C CA . GLN A 1 398 ? -6.240 -22.583 -18.650 1.00 96.19 398 GLN A CA 1
ATOM 3131 C C . GLN A 1 398 ? -6.608 -23.030 -20.065 1.00 96.19 398 GLN A C 1
ATOM 3133 O O . GLN A 1 398 ? -6.767 -22.187 -20.945 1.00 96.19 398 GLN A O 1
ATOM 3138 N N . LYS A 1 399 ? -6.781 -24.335 -20.305 1.00 96.38 399 LYS A N 1
ATOM 3139 C CA . LYS A 1 399 ? -7.262 -24.827 -21.600 1.00 96.38 399 LYS A CA 1
ATOM 3140 C C . LYS A 1 399 ? -8.656 -24.280 -21.921 1.00 96.38 399 LYS A C 1
ATOM 3142 O O . LYS A 1 399 ? -8.873 -23.842 -23.049 1.00 96.38 399 LYS A O 1
ATOM 3147 N N . ASN A 1 400 ? -9.557 -24.244 -20.938 1.00 95.31 400 ASN A N 1
ATOM 3148 C CA . ASN A 1 400 ? -10.885 -23.644 -21.102 1.00 95.31 400 ASN A CA 1
ATOM 3149 C C . ASN A 1 400 ? -10.781 -22.138 -21.385 1.00 95.31 400 ASN A C 1
ATOM 3151 O O . ASN A 1 400 ? -11.395 -21.652 -22.331 1.00 95.31 400 ASN A O 1
ATOM 3155 N N . VAL A 1 401 ? -9.931 -21.420 -20.638 1.00 95.25 401 VAL A N 1
ATOM 3156 C CA . VAL A 1 401 ? -9.655 -19.990 -20.874 1.00 95.25 401 VAL A CA 1
ATOM 3157 C C . VAL A 1 401 ? -9.200 -19.751 -22.318 1.00 95.25 401 VAL A C 1
ATOM 3159 O O . VAL A 1 401 ? -9.760 -18.905 -23.014 1.00 95.25 401 VAL A O 1
ATOM 3162 N N . ASN A 1 402 ? -8.238 -20.537 -22.800 1.00 95.06 402 ASN A N 1
ATOM 3163 C CA . ASN A 1 402 ? -7.720 -20.410 -24.161 1.00 95.06 402 ASN A CA 1
ATOM 3164 C C . ASN A 1 402 ? -8.783 -20.753 -25.217 1.00 95.06 402 ASN A C 1
ATOM 3166 O O . ASN A 1 402 ? -8.834 -20.117 -26.265 1.00 95.06 402 ASN A O 1
ATOM 3170 N N . GLN A 1 403 ? -9.648 -21.737 -24.954 1.00 95.69 403 GLN A N 1
ATOM 3171 C CA . GLN A 1 403 ? -10.735 -22.100 -25.864 1.00 95.69 403 GLN A CA 1
ATOM 3172 C C . GLN A 1 403 ? -11.771 -20.976 -26.005 1.00 95.69 403 GLN A C 1
ATOM 3174 O O . GLN A 1 403 ? -12.311 -20.773 -27.091 1.00 95.69 403 GLN A O 1
ATOM 3179 N N . TRP A 1 404 ? -12.064 -20.264 -24.918 1.00 94.56 404 TRP A N 1
ATOM 3180 C CA . TRP A 1 404 ? -13.111 -19.247 -24.878 1.00 94.56 404 TRP A CA 1
ATOM 3181 C C . TRP A 1 404 ? -12.648 -17.863 -25.333 1.00 94.56 404 TRP A C 1
ATOM 3183 O O . TRP A 1 404 ? -13.373 -17.185 -26.061 1.00 94.56 404 TRP A O 1
ATOM 3193 N N . TRP A 1 405 ? -11.451 -17.440 -24.921 1.00 92.88 405 TRP A N 1
ATOM 3194 C CA . TRP A 1 405 ? -10.950 -16.081 -25.158 1.00 92.88 405 TRP A CA 1
ATOM 3195 C C . TRP A 1 405 ? -9.666 -16.025 -26.002 1.00 92.88 405 TRP A C 1
ATOM 3197 O O . TRP A 1 405 ? -9.146 -14.933 -26.244 1.00 92.88 405 TRP A O 1
ATOM 3207 N N . GLY A 1 406 ? -9.152 -17.169 -26.469 1.00 92.31 406 GLY A N 1
ATOM 3208 C CA . GLY A 1 406 ? -7.865 -17.245 -27.164 1.00 92.31 406 GLY A CA 1
ATOM 3209 C C . GLY A 1 406 ? -6.703 -16.843 -26.252 1.00 92.31 406 GLY A C 1
ATOM 3210 O O . GLY A 1 406 ? -6.741 -17.058 -25.041 1.00 92.31 406 GLY A O 1
ATOM 3211 N N . ASP A 1 407 ? -5.684 -16.199 -26.821 1.00 80.88 407 ASP A N 1
ATOM 3212 C CA . ASP A 1 407 ? -4.502 -15.741 -26.069 1.00 80.88 407 ASP A CA 1
ATOM 3213 C C . ASP A 1 407 ? -4.798 -14.544 -25.127 1.00 80.88 407 ASP A C 1
ATOM 3215 O O . ASP A 1 407 ? -4.020 -14.211 -24.216 1.00 80.88 407 ASP A O 1
ATOM 3219 N N . GLY A 1 408 ? -5.967 -13.913 -25.299 1.00 81.25 408 GLY A N 1
ATOM 3220 C CA . GLY A 1 408 ? -6.403 -12.733 -24.556 1.00 81.25 408 GLY A CA 1
ATOM 3221 C C . GLY A 1 408 ? -5.521 -11.498 -24.796 1.00 81.25 408 GLY A C 1
ATOM 3222 O O . GLY A 1 408 ? -4.619 -11.488 -25.632 1.00 81.25 408 GLY A O 1
ATOM 3223 N N . LYS A 1 409 ? -5.763 -10.421 -24.038 1.00 89.44 409 LYS A N 1
ATOM 3224 C CA . LYS A 1 409 ? -4.896 -9.229 -24.065 1.00 89.44 409 LYS A CA 1
ATOM 3225 C C . LYS A 1 409 ? -3.521 -9.581 -23.493 1.00 89.44 409 LYS A C 1
ATOM 3227 O O . LYS A 1 409 ? -3.445 -10.000 -22.339 1.00 89.44 409 LYS A O 1
ATOM 3232 N N . ALA A 1 410 ? -2.453 -9.381 -24.262 1.00 91.38 410 ALA A N 1
ATOM 3233 C CA . ALA A 1 410 ? -1.085 -9.611 -23.797 1.00 91.38 410 ALA A CA 1
ATOM 3234 C C . ALA A 1 410 ? -0.779 -8.849 -22.491 1.00 91.38 410 ALA A C 1
ATOM 3236 O O . ALA A 1 410 ? -1.332 -7.776 -22.239 1.00 91.38 410 ALA A O 1
ATOM 3237 N N . MET A 1 411 ? 0.109 -9.408 -21.662 1.00 91.69 411 MET A N 1
ATOM 3238 C CA . MET A 1 411 ? 0.597 -8.708 -20.471 1.00 91.69 411 MET A CA 1
ATOM 3239 C C . MET A 1 411 ? 1.278 -7.400 -20.868 1.00 91.69 411 MET A C 1
ATOM 3241 O O . MET A 1 411 ? 1.872 -7.303 -21.943 1.00 91.69 411 MET A O 1
ATOM 3245 N N . ASN A 1 412 ? 1.230 -6.409 -19.976 1.00 95.19 412 ASN A N 1
ATOM 3246 C CA . ASN A 1 412 ? 1.978 -5.175 -20.173 1.00 95.19 412 ASN A CA 1
ATOM 3247 C C . ASN A 1 412 ? 3.470 -5.508 -20.424 1.00 95.19 412 ASN A C 1
ATOM 3249 O O . ASN A 1 412 ? 4.027 -6.327 -19.681 1.00 95.19 412 ASN A O 1
ATOM 3253 N N . PRO A 1 413 ? 4.127 -4.895 -21.430 1.00 97.12 413 PRO A N 1
ATOM 3254 C CA . PRO A 1 413 ? 5.508 -5.218 -21.783 1.00 97.12 413 PRO A CA 1
ATOM 3255 C C . PRO A 1 413 ? 6.493 -5.110 -20.614 1.00 97.12 413 PRO A C 1
ATOM 3257 O O . PRO A 1 413 ? 7.403 -5.923 -20.517 1.00 97.12 413 PRO A O 1
ATOM 3260 N N . VAL A 1 414 ? 6.282 -4.189 -19.667 1.00 97.44 414 VAL A N 1
ATOM 3261 C CA . VAL A 1 414 ? 7.131 -4.055 -18.469 1.00 97.44 414 VAL A CA 1
ATOM 3262 C C . VAL A 1 414 ? 7.110 -5.330 -17.619 1.00 97.44 414 VAL A C 1
ATOM 3264 O O . VAL A 1 414 ? 8.154 -5.776 -17.135 1.00 97.44 414 VAL A O 1
ATOM 3267 N N . ILE A 1 415 ? 5.934 -5.945 -17.478 1.00 96.31 415 ILE A N 1
ATOM 3268 C CA . ILE A 1 415 ? 5.731 -7.196 -16.739 1.00 96.31 415 ILE A CA 1
ATOM 3269 C C . ILE A 1 415 ? 6.258 -8.376 -17.555 1.00 96.31 415 ILE A C 1
ATOM 3271 O O . ILE A 1 415 ? 7.024 -9.189 -17.038 1.00 96.31 415 ILE A O 1
ATOM 3275 N N . ALA A 1 416 ? 5.907 -8.447 -18.841 1.00 96.38 416 ALA A N 1
ATOM 3276 C CA . ALA A 1 416 ? 6.348 -9.515 -19.734 1.00 96.38 416 ALA A CA 1
ATOM 3277 C C . ALA A 1 416 ? 7.883 -9.586 -19.823 1.00 96.38 416 ALA A C 1
ATOM 3279 O O . ALA A 1 416 ? 8.464 -10.654 -19.635 1.00 96.38 416 ALA A O 1
ATOM 3280 N N . ASN A 1 417 ? 8.551 -8.443 -20.002 1.00 97.81 417 ASN A N 1
ATOM 3281 C CA . ASN A 1 417 ? 10.009 -8.353 -20.049 1.00 97.81 417 ASN A CA 1
ATOM 3282 C C . ASN A 1 417 ? 10.651 -8.844 -18.752 1.00 97.81 417 ASN A C 1
ATOM 3284 O O . ASN A 1 417 ? 11.680 -9.519 -18.784 1.00 97.81 417 ASN A O 1
ATOM 3288 N N . ARG A 1 418 ? 10.041 -8.543 -17.600 1.00 95.94 418 ARG A N 1
ATOM 3289 C CA . ARG A 1 418 ? 10.547 -8.992 -16.304 1.00 95.94 418 ARG A CA 1
ATOM 3290 C C . ARG A 1 418 ? 10.484 -10.510 -16.147 1.00 95.94 418 ARG A C 1
ATOM 3292 O O . ARG A 1 418 ? 11.400 -11.077 -15.553 1.00 95.94 418 ARG A O 1
ATOM 3299 N N . LEU A 1 419 ? 9.451 -11.152 -16.695 1.00 95.12 419 LEU A N 1
ATOM 3300 C CA . LEU A 1 419 ? 9.282 -12.610 -16.678 1.00 95.12 419 LEU A CA 1
ATOM 3301 C C . LEU A 1 419 ? 10.293 -13.347 -17.571 1.00 95.12 419 LEU A C 1
ATOM 3303 O O . LEU A 1 419 ? 10.567 -14.518 -17.323 1.00 95.12 419 LEU A O 1
ATOM 3307 N N . LEU A 1 420 ? 10.879 -12.675 -18.567 1.00 96.44 420 LEU A N 1
ATOM 3308 C CA . LEU A 1 420 ? 11.941 -13.243 -19.410 1.00 96.44 420 LEU A CA 1
ATOM 3309 C C . LEU A 1 420 ? 13.305 -13.302 -18.704 1.00 96.44 420 LEU A C 1
ATOM 3311 O O . LEU A 1 420 ? 14.212 -13.990 -19.171 1.00 96.44 420 LEU A O 1
ATOM 3315 N N . ILE A 1 421 ? 13.473 -12.588 -17.588 1.00 96.94 421 ILE A N 1
ATOM 3316 C CA . ILE A 1 421 ? 14.739 -12.544 -16.857 1.00 96.94 421 ILE A CA 1
ATOM 3317 C C . ILE A 1 421 ? 14.920 -13.801 -16.010 1.00 96.94 421 ILE A C 1
ATOM 3319 O O . ILE A 1 421 ? 14.100 -14.120 -15.151 1.00 96.94 421 ILE A O 1
ATOM 3323 N N . ASN A 1 422 ? 16.072 -14.441 -16.170 1.00 95.12 422 ASN A N 1
ATOM 3324 C CA . ASN A 1 422 ? 16.507 -15.590 -15.386 1.00 95.12 422 ASN A CA 1
ATOM 3325 C C . ASN A 1 422 ? 17.933 -15.383 -14.837 1.00 95.12 422 ASN A C 1
ATOM 3327 O O . ASN A 1 422 ? 18.545 -14.324 -15.006 1.00 95.12 422 ASN A O 1
ATOM 3331 N N . ASN A 1 423 ? 18.476 -16.401 -14.166 1.00 93.44 423 ASN A N 1
ATOM 3332 C CA . ASN A 1 423 ? 19.804 -16.315 -13.555 1.00 93.44 423 ASN A CA 1
ATOM 3333 C C . ASN A 1 423 ? 20.961 -16.226 -14.565 1.00 93.44 423 ASN A C 1
ATOM 3335 O O . ASN A 1 423 ? 22.037 -15.767 -14.190 1.00 93.44 423 ASN A O 1
ATOM 3339 N N . GLU A 1 424 ? 20.737 -16.611 -15.818 1.00 96.38 424 GLU A N 1
ATOM 3340 C CA . GLU A 1 424 ? 21.732 -16.622 -16.898 1.00 96.38 424 GLU A CA 1
ATOM 3341 C C . GLU A 1 424 ? 21.669 -15.355 -17.763 1.00 96.38 424 GLU A C 1
ATOM 3343 O O . GLU A 1 424 ? 22.500 -15.146 -18.646 1.00 96.38 424 GLU A O 1
ATOM 3348 N N . THR A 1 425 ? 20.686 -14.484 -17.521 1.00 97.81 425 THR A N 1
ATOM 3349 C CA . THR A 1 425 ? 20.509 -13.271 -18.315 1.00 97.81 425 THR A CA 1
ATOM 3350 C C . THR A 1 425 ? 21.698 -12.333 -18.107 1.00 97.81 425 THR A C 1
ATOM 3352 O O . THR A 1 425 ? 22.006 -11.932 -16.984 1.00 97.81 425 THR A O 1
ATOM 3355 N N . THR A 1 426 ? 22.371 -11.972 -19.200 1.00 97.19 426 THR A N 1
ATOM 3356 C CA . THR A 1 426 ? 23.503 -11.038 -19.172 1.00 97.19 426 THR A CA 1
ATOM 3357 C C . THR A 1 426 ? 23.030 -9.615 -18.882 1.00 97.19 426 THR A C 1
ATOM 3359 O O . THR A 1 426 ? 21.881 -9.261 -19.145 1.00 97.19 426 THR A O 1
ATOM 3362 N N . MET A 1 427 ? 23.935 -8.756 -18.407 1.00 97.19 427 MET A N 1
ATOM 3363 C CA . MET A 1 427 ? 23.643 -7.336 -18.177 1.00 97.19 427 MET A CA 1
ATOM 3364 C C . MET A 1 427 ? 23.107 -6.626 -19.434 1.00 97.19 427 MET A C 1
ATOM 3366 O O . MET A 1 427 ? 22.179 -5.831 -19.331 1.00 97.19 427 MET A O 1
ATOM 3370 N N . MET A 1 428 ? 23.641 -6.933 -20.620 1.00 95.81 428 MET A N 1
ATOM 3371 C CA . MET A 1 428 ? 23.213 -6.318 -21.886 1.00 95.81 428 MET A CA 1
ATOM 3372 C C . MET A 1 428 ? 21.797 -6.749 -22.301 1.00 95.81 428 MET A C 1
ATOM 3374 O O . MET A 1 428 ? 20.978 -5.926 -22.712 1.00 95.81 428 MET A O 1
ATOM 3378 N N . ASN A 1 429 ? 21.474 -8.035 -22.142 1.00 97.31 429 ASN A N 1
ATOM 3379 C CA . ASN A 1 429 ? 20.123 -8.525 -22.412 1.00 97.31 429 ASN A CA 1
ATOM 3380 C C . ASN A 1 429 ? 19.138 -7.979 -21.370 1.00 97.31 429 ASN A C 1
ATOM 3382 O O . ASN A 1 429 ? 18.051 -7.519 -21.714 1.00 97.31 429 ASN A O 1
ATOM 3386 N N . ALA A 1 430 ? 19.541 -7.954 -20.097 1.00 98.19 430 ALA A N 1
ATOM 3387 C CA . ALA A 1 430 ? 18.727 -7.407 -19.023 1.00 98.19 430 ALA A CA 1
ATOM 3388 C C . ALA A 1 430 ? 18.470 -5.906 -19.196 1.00 98.19 430 ALA A C 1
ATOM 3390 O O . ALA A 1 430 ? 17.355 -5.467 -18.944 1.00 98.19 430 ALA A O 1
ATOM 3391 N N . SER A 1 431 ? 19.443 -5.113 -19.655 1.00 98.12 431 SER A N 1
ATOM 3392 C CA . SER A 1 431 ? 19.237 -3.677 -19.882 1.00 98.12 431 SER A CA 1
ATOM 3393 C C . SER A 1 431 ? 18.274 -3.414 -21.038 1.00 98.12 431 SER A C 1
ATOM 3395 O O . SER A 1 431 ? 17.504 -2.454 -21.002 1.00 98.12 431 SER A O 1
ATOM 3397 N N . SER A 1 432 ? 18.280 -4.280 -22.052 1.00 97.44 432 SER A N 1
ATOM 3398 C CA . SER A 1 432 ? 17.352 -4.221 -23.185 1.00 97.44 432 SER A CA 1
ATOM 3399 C C . SER A 1 432 ? 15.918 -4.567 -22.784 1.00 97.44 432 SER A C 1
ATOM 3401 O O . SER A 1 432 ? 14.989 -4.008 -23.347 1.00 97.44 432 SER A O 1
ATOM 3403 N N . LEU A 1 433 ? 15.737 -5.434 -21.786 1.00 98.19 433 LEU A N 1
ATOM 3404 C CA . LEU A 1 433 ? 14.422 -5.851 -21.295 1.00 98.19 433 LEU A CA 1
ATOM 3405 C C . LEU A 1 433 ? 13.880 -4.946 -20.174 1.00 98.19 433 LEU A C 1
ATOM 3407 O O . LEU A 1 433 ? 12.694 -4.621 -20.156 1.00 98.19 433 LEU A O 1
ATOM 3411 N N . LEU A 1 434 ? 14.726 -4.561 -19.216 1.00 98.44 434 LEU A N 1
ATOM 3412 C CA . LEU A 1 434 ? 14.300 -3.946 -17.954 1.00 98.44 434 LEU A CA 1
ATOM 3413 C C . LEU A 1 434 ? 14.353 -2.420 -17.949 1.00 98.44 434 LEU A C 1
ATOM 3415 O O . LEU A 1 434 ? 13.545 -1.797 -17.265 1.00 98.44 434 LEU A O 1
ATOM 3419 N N . LEU A 1 435 ? 15.295 -1.818 -18.677 1.00 98.44 435 LEU A N 1
ATOM 3420 C CA . LEU A 1 435 ? 15.458 -0.366 -18.726 1.00 98.44 435 LEU A CA 1
ATOM 3421 C C . LEU A 1 435 ? 14.732 0.171 -19.965 1.00 98.44 435 LEU A C 1
ATOM 3423 O O . LEU A 1 435 ? 15.306 0.241 -21.054 1.00 98.44 435 LEU A O 1
ATOM 3427 N N . GLN A 1 436 ? 13.448 0.479 -19.798 1.00 97.94 436 GLN A N 1
ATOM 3428 C CA . GLN A 1 436 ? 12.505 0.854 -20.859 1.00 97.94 436 GLN A CA 1
ATOM 3429 C C . GLN A 1 436 ? 11.753 2.137 -20.448 1.00 97.94 436 GLN A C 1
ATOM 3431 O O . GLN A 1 436 ? 10.599 2.062 -20.002 1.00 97.94 436 GLN A O 1
ATOM 3436 N N . PRO A 1 437 ? 12.427 3.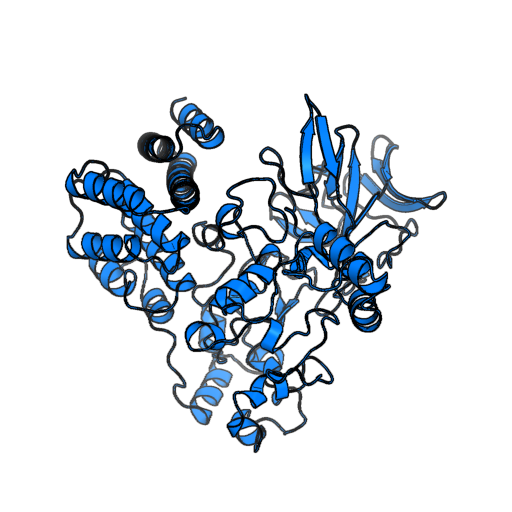306 -20.466 1.00 97.25 437 PRO A N 1
ATOM 3437 C CA . PRO A 1 437 ? 11.866 4.579 -20.000 1.00 97.25 437 PRO A CA 1
ATOM 3438 C C . PRO A 1 437 ? 10.654 5.055 -20.808 1.00 97.25 437 PRO A C 1
ATOM 3440 O O . PRO A 1 437 ? 9.835 5.801 -20.288 1.00 97.25 437 PRO A O 1
ATOM 3443 N N . GLU A 1 438 ? 10.514 4.604 -22.051 1.00 95.75 438 GLU A N 1
ATOM 3444 C CA . GLU A 1 438 ? 9.413 4.931 -22.959 1.00 95.75 438 GLU A CA 1
ATOM 3445 C C . GLU A 1 438 ? 8.098 4.199 -22.654 1.00 95.75 438 GLU A C 1
ATOM 3447 O O . GLU A 1 438 ? 7.043 4.590 -23.154 1.00 95.75 438 GLU A O 1
ATOM 3452 N N . LEU A 1 439 ? 8.141 3.123 -21.863 1.00 96.00 439 LEU A N 1
ATOM 3453 C CA . LEU A 1 439 ? 6.937 2.396 -21.470 1.00 96.00 439 LEU A CA 1
ATOM 3454 C C . LEU A 1 439 ? 6.175 3.147 -20.371 1.00 96.00 439 LEU A C 1
ATOM 3456 O O . LEU A 1 439 ? 6.752 3.909 -19.601 1.00 96.00 439 LEU A O 1
ATOM 3460 N N . ASN A 1 440 ? 4.874 2.882 -20.263 1.00 92.88 440 ASN A N 1
ATOM 3461 C CA . ASN A 1 440 ? 4.020 3.454 -19.225 1.00 92.88 440 ASN A CA 1
ATOM 3462 C C . ASN A 1 440 ? 3.588 2.366 -18.235 1.00 92.88 440 ASN A C 1
ATOM 3464 O O . ASN A 1 440 ? 2.592 1.675 -18.455 1.00 92.88 440 ASN A O 1
ATOM 3468 N N . HIS A 1 441 ? 4.374 2.167 -17.175 1.00 95.75 441 HIS A N 1
ATOM 3469 C CA . HIS A 1 441 ? 3.982 1.349 -16.027 1.00 95.75 441 HIS A CA 1
ATOM 3470 C C . HIS A 1 441 ? 4.896 1.655 -14.836 1.00 95.75 441 HIS A C 1
ATOM 3472 O O . HIS A 1 441 ? 5.775 0.864 -14.490 1.00 95.75 441 HIS A O 1
ATOM 3478 N N . SER A 1 442 ? 4.671 2.780 -14.161 1.00 93.81 442 SER A N 1
ATOM 3479 C CA . SER A 1 442 ? 5.664 3.318 -13.224 1.00 93.81 442 SER A CA 1
ATOM 3480 C C . SER A 1 442 ? 6.047 2.357 -12.074 1.00 93.81 442 SER A C 1
ATOM 3482 O O . SER A 1 442 ? 7.230 2.177 -11.794 1.00 93.81 442 SER A O 1
ATOM 3484 N N . MET A 1 443 ? 5.087 1.638 -11.470 1.00 95.25 443 MET A N 1
ATOM 3485 C CA . MET A 1 443 ? 5.389 0.628 -10.435 1.00 95.25 443 MET A CA 1
ATOM 3486 C C . MET A 1 443 ? 6.261 -0.528 -10.964 1.00 95.25 443 MET A C 1
ATOM 3488 O O . MET A 1 443 ? 7.232 -0.927 -10.321 1.00 95.25 443 MET A O 1
ATOM 3492 N N . GLY A 1 444 ? 5.935 -1.057 -12.149 1.00 96.06 444 GLY A N 1
ATOM 3493 C CA . GLY A 1 444 ? 6.688 -2.134 -12.791 1.00 96.06 444 GLY A CA 1
ATOM 3494 C C . GLY A 1 444 ? 8.068 -1.672 -13.264 1.00 96.06 444 GLY A C 1
ATOM 3495 O O . GLY A 1 444 ? 9.052 -2.385 -13.086 1.00 96.06 444 GLY A O 1
ATOM 3496 N N . GLN A 1 445 ? 8.169 -0.452 -13.801 1.00 97.31 445 GLN A N 1
ATOM 3497 C CA . GLN A 1 445 ? 9.444 0.156 -14.183 1.00 97.31 445 GLN A CA 1
ATOM 3498 C C . GLN A 1 445 ? 10.328 0.349 -12.952 1.00 97.31 445 GLN A C 1
ATOM 3500 O O . GLN A 1 445 ? 11.503 0.001 -13.003 1.00 97.31 445 GLN A O 1
ATOM 3505 N N . TYR A 1 446 ? 9.769 0.794 -11.822 1.00 97.12 446 TYR A N 1
ATOM 3506 C CA . TYR A 1 446 ? 10.532 0.952 -10.585 1.00 97.12 446 TYR A CA 1
ATOM 3507 C C . TYR A 1 446 ? 11.089 -0.392 -10.112 1.00 97.12 446 TYR A C 1
ATOM 3509 O O . TYR A 1 446 ? 12.281 -0.506 -9.819 1.00 97.12 446 TYR A O 1
ATOM 3517 N N . ALA A 1 447 ? 10.262 -1.442 -10.111 1.00 95.81 447 ALA A N 1
ATOM 3518 C CA . ALA A 1 447 ? 10.702 -2.793 -9.772 1.00 95.81 447 ALA A CA 1
ATOM 3519 C C . ALA A 1 447 ? 11.801 -3.310 -10.726 1.00 95.81 447 ALA A C 1
ATOM 3521 O O . ALA A 1 447 ? 12.778 -3.915 -10.276 1.00 95.81 447 ALA A O 1
ATOM 3522 N N . ASN A 1 448 ? 11.677 -3.044 -12.029 1.00 97.25 448 ASN A N 1
ATOM 3523 C CA . ASN A 1 448 ? 12.634 -3.473 -13.049 1.00 97.25 448 ASN A CA 1
ATOM 3524 C C . ASN A 1 448 ? 13.976 -2.737 -12.948 1.00 97.25 448 ASN A C 1
ATOM 3526 O O . ASN A 1 448 ? 15.023 -3.386 -12.937 1.00 97.25 448 ASN A O 1
ATOM 3530 N N . VAL A 1 449 ? 13.954 -1.408 -12.821 1.00 97.81 449 VAL A N 1
ATOM 3531 C CA . VAL A 1 449 ? 15.154 -0.576 -12.640 1.00 97.81 449 VAL A CA 1
ATOM 3532 C C . VAL A 1 449 ? 15.845 -0.937 -11.325 1.00 97.81 449 VAL A C 1
ATOM 3534 O O . VAL A 1 449 ? 17.056 -1.148 -11.303 1.00 97.81 449 VAL A O 1
ATOM 3537 N N . SER A 1 450 ? 15.080 -1.116 -10.244 1.00 96.56 450 SER A N 1
ATOM 3538 C CA . SER A 1 450 ? 15.601 -1.544 -8.943 1.00 96.56 450 SER A CA 1
ATOM 3539 C C . SER A 1 450 ? 16.296 -2.903 -9.033 1.00 96.56 450 SER A C 1
ATOM 3541 O O . SER A 1 450 ? 17.423 -3.065 -8.562 1.00 96.56 450 SER A O 1
ATOM 3543 N N . TYR A 1 451 ? 15.656 -3.885 -9.675 1.00 95.81 451 TYR A N 1
ATOM 3544 C CA . TYR A 1 451 ? 16.260 -5.196 -9.898 1.00 95.81 451 TYR A CA 1
ATOM 3545 C C . TYR A 1 451 ? 17.540 -5.097 -10.731 1.00 95.81 451 TYR A C 1
ATOM 3547 O O . TYR A 1 451 ? 18.534 -5.741 -10.398 1.00 95.81 451 TYR A O 1
ATOM 3555 N N . PHE A 1 452 ? 17.527 -4.284 -11.792 1.00 97.88 452 PHE A N 1
ATOM 3556 C CA . PHE A 1 452 ? 18.682 -4.095 -12.659 1.00 97.88 452 PHE A CA 1
ATOM 3557 C C . PHE A 1 452 ? 19.878 -3.520 -11.890 1.00 97.88 452 PHE A C 1
ATOM 3559 O O . PHE A 1 452 ? 20.958 -4.107 -11.933 1.00 97.88 452 PHE A O 1
ATOM 3566 N N . ILE A 1 453 ? 19.671 -2.430 -11.140 1.00 97.44 453 ILE A N 1
ATOM 3567 C CA . ILE A 1 453 ? 20.719 -1.783 -10.338 1.00 97.44 453 ILE A CA 1
ATOM 3568 C C . ILE A 1 453 ? 21.298 -2.774 -9.325 1.00 97.44 453 ILE A C 1
ATOM 3570 O O . ILE A 1 453 ? 22.505 -2.995 -9.310 1.00 97.44 453 ILE A O 1
ATOM 3574 N N . LYS A 1 454 ? 20.440 -3.431 -8.531 1.00 94.81 454 LYS A N 1
ATOM 3575 C CA . LYS A 1 454 ? 20.876 -4.368 -7.481 1.00 94.81 454 LYS A CA 1
ATOM 3576 C C . LYS A 1 454 ? 21.657 -5.566 -8.019 1.00 94.81 454 LYS A C 1
ATOM 3578 O O . LYS A 1 454 ? 22.497 -6.110 -7.309 1.00 94.81 454 LYS A O 1
ATOM 3583 N N . ARG A 1 455 ? 21.335 -6.030 -9.229 1.00 94.94 455 ARG A N 1
ATOM 3584 C CA . ARG A 1 455 ? 21.916 -7.254 -9.796 1.00 94.94 455 ARG A CA 1
ATOM 3585 C C . ARG A 1 455 ? 23.157 -7.002 -10.642 1.00 94.94 455 ARG A C 1
ATOM 3587 O O . ARG A 1 455 ? 24.068 -7.823 -10.605 1.00 94.94 455 ARG A O 1
ATOM 3594 N N . TYR A 1 456 ? 23.160 -5.943 -11.446 1.00 96.88 456 TYR A N 1
ATOM 3595 C CA . TYR A 1 456 ? 24.163 -5.758 -12.498 1.00 96.88 456 TYR A CA 1
ATOM 3596 C C . TYR A 1 456 ? 25.101 -4.580 -12.258 1.00 96.88 456 TYR A C 1
ATOM 3598 O O . TYR A 1 456 ? 26.134 -4.515 -12.920 1.00 96.88 456 TYR A O 1
ATOM 3606 N N . LEU A 1 457 ? 24.775 -3.670 -11.335 1.00 97.12 457 LEU A N 1
ATOM 3607 C CA . LEU A 1 457 ? 25.626 -2.527 -11.019 1.00 97.12 457 LEU A CA 1
ATOM 3608 C C . LEU A 1 457 ? 26.347 -2.722 -9.682 1.00 97.12 457 LEU A C 1
ATOM 3610 O O . LEU A 1 457 ? 25.820 -3.299 -8.729 1.00 97.12 457 LEU A O 1
ATOM 3614 N N . THR A 1 458 ? 27.556 -2.183 -9.601 1.00 95.81 458 THR A N 1
ATOM 3615 C CA . THR A 1 458 ? 28.370 -2.099 -8.381 1.00 95.81 458 THR A CA 1
ATOM 3616 C C . THR A 1 458 ? 28.754 -0.646 -8.133 1.00 95.81 458 THR A C 1
ATOM 3618 O O . THR A 1 458 ? 28.712 0.141 -9.084 1.00 95.81 458 THR A O 1
ATOM 3621 N N . PRO A 1 459 ? 29.136 -0.258 -6.906 1.00 97.06 459 PRO A N 1
ATOM 3622 C CA . PRO A 1 459 ? 29.604 1.099 -6.704 1.00 97.06 459 PRO A CA 1
ATOM 3623 C C . PRO A 1 459 ? 30.906 1.329 -7.494 1.00 97.06 459 PRO A C 1
ATOM 3625 O O . PRO A 1 459 ? 31.732 0.421 -7.606 1.00 97.06 459 PRO A O 1
ATOM 3628 N N . GLY A 1 460 ? 31.046 2.503 -8.115 1.00 94.69 460 GLY A N 1
ATOM 3629 C CA . GLY A 1 460 ? 32.313 2.939 -8.725 1.00 94.69 460 GLY A CA 1
ATOM 3630 C C . GLY A 1 460 ? 32.764 2.158 -9.964 1.00 94.69 460 GLY A C 1
ATOM 3631 O O . GLY A 1 460 ? 33.958 1.928 -10.152 1.00 94.69 460 GLY A O 1
ATOM 3632 N N . MET A 1 461 ? 31.837 1.725 -10.825 1.00 95.44 461 MET A N 1
ATOM 3633 C CA . MET A 1 461 ? 32.195 1.037 -12.069 1.00 95.44 461 MET A CA 1
ATOM 3634 C C . MET A 1 461 ? 33.077 1.929 -12.956 1.00 95.44 461 MET A C 1
ATOM 3636 O O . MET A 1 461 ? 32.695 3.037 -13.322 1.00 95.44 461 MET A O 1
ATOM 3640 N N . VAL A 1 462 ? 34.234 1.414 -13.381 1.00 90.75 462 VAL A N 1
ATOM 3641 C CA . VAL A 1 462 ? 35.167 2.150 -14.261 1.00 90.75 462 VAL A CA 1
ATOM 3642 C C . VAL A 1 462 ? 34.536 2.474 -15.618 1.00 90.75 462 VAL A C 1
ATOM 3644 O O . VAL A 1 462 ? 34.805 3.514 -16.209 1.00 90.75 462 VAL A O 1
ATOM 3647 N N . SER A 1 463 ? 33.683 1.580 -16.119 1.00 88.50 463 SER A N 1
ATOM 3648 C CA . SER A 1 463 ? 32.936 1.793 -17.355 1.00 88.50 463 SER A CA 1
ATOM 3649 C C . SER A 1 463 ? 31.529 1.226 -17.229 1.00 88.50 463 SER A C 1
ATOM 3651 O O . SER A 1 463 ? 31.334 0.144 -16.671 1.00 88.50 463 SER A O 1
ATOM 3653 N N . LEU A 1 464 ? 30.562 1.963 -17.765 1.00 93.12 464 LEU A N 1
ATOM 3654 C CA . LEU A 1 464 ? 29.177 1.547 -17.913 1.00 93.12 464 LEU A CA 1
ATOM 3655 C C . LEU A 1 464 ? 28.802 1.689 -19.387 1.00 93.12 464 LEU A C 1
ATOM 3657 O O . LEU A 1 464 ? 29.124 2.704 -20.008 1.00 93.12 464 LEU A O 1
ATOM 3661 N N . ASP A 1 465 ? 28.142 0.673 -19.945 1.00 94.81 465 ASP A N 1
ATOM 3662 C CA . ASP A 1 465 ? 27.694 0.713 -21.337 1.00 94.81 465 ASP A CA 1
ATOM 3663 C C . ASP A 1 465 ? 26.867 1.977 -21.608 1.00 94.81 465 ASP A C 1
ATOM 3665 O O . ASP A 1 465 ? 26.009 2.369 -20.809 1.00 94.81 465 ASP A O 1
ATOM 3669 N N . ARG A 1 466 ? 27.123 2.610 -22.757 1.00 92.50 466 ARG A N 1
ATOM 3670 C CA . ARG A 1 466 ? 26.481 3.874 -23.125 1.00 92.50 466 ARG A CA 1
ATOM 3671 C C . ARG A 1 466 ? 24.960 3.737 -23.180 1.00 92.50 466 ARG A C 1
ATOM 3673 O O . ARG A 1 466 ? 24.268 4.624 -22.696 1.00 92.50 466 ARG A O 1
ATOM 3680 N N . GLY A 1 467 ? 24.442 2.619 -23.690 1.00 94.81 467 GLY A N 1
ATOM 3681 C CA . GLY A 1 467 ? 23.005 2.363 -23.743 1.00 94.81 467 GLY A CA 1
ATOM 3682 C C . GLY A 1 467 ? 22.374 2.251 -22.355 1.00 94.81 467 GLY A C 1
ATOM 3683 O O . GLY A 1 467 ? 21.277 2.761 -22.139 1.00 94.81 467 GLY A O 1
ATOM 3684 N N . ILE A 1 468 ? 23.068 1.641 -21.388 1.00 97.94 468 ILE A N 1
ATOM 3685 C CA . ILE A 1 468 ? 22.613 1.600 -19.986 1.00 97.94 468 ILE A CA 1
ATOM 3686 C C . ILE A 1 468 ? 22.603 3.010 -19.386 1.00 97.94 468 ILE A C 1
ATOM 3688 O O . ILE A 1 468 ? 21.598 3.418 -18.800 1.00 97.94 468 ILE A O 1
ATOM 3692 N N . LYS A 1 469 ? 23.701 3.758 -19.559 1.00 97.06 469 LYS A N 1
ATOM 3693 C CA . LYS A 1 469 ? 23.851 5.132 -19.058 1.00 97.06 469 LYS A CA 1
ATOM 3694 C C . LYS A 1 469 ? 22.744 6.042 -19.596 1.00 97.06 469 LYS A C 1
ATOM 3696 O O . LYS A 1 469 ? 22.054 6.688 -18.813 1.00 97.06 469 LYS A O 1
ATOM 3701 N N . ASP A 1 470 ? 22.525 6.033 -20.909 1.00 97.75 470 ASP A N 1
ATOM 3702 C CA . ASP A 1 470 ? 21.539 6.884 -21.581 1.00 97.75 470 ASP A CA 1
ATOM 3703 C C . ASP A 1 470 ? 20.104 6.564 -21.123 1.00 97.75 470 ASP A C 1
ATOM 3705 O O . ASP A 1 470 ? 19.301 7.472 -20.908 1.00 97.75 470 ASP A O 1
ATOM 3709 N N . LYS A 1 471 ? 19.787 5.284 -20.884 1.00 98.38 471 LYS A N 1
ATOM 3710 C CA . LYS A 1 471 ? 18.478 4.862 -20.357 1.00 98.38 471 LYS A CA 1
ATOM 3711 C C . LYS A 1 471 ? 18.249 5.298 -18.909 1.00 98.38 471 LYS A C 1
ATOM 3713 O O . LYS A 1 471 ? 17.152 5.741 -18.580 1.00 98.38 471 LYS A O 1
ATOM 3718 N N . LEU A 1 472 ? 19.260 5.200 -18.042 1.00 98.44 472 LEU A N 1
ATOM 3719 C CA . LEU A 1 472 ? 19.156 5.716 -16.672 1.00 98.44 472 LEU A CA 1
ATOM 3720 C C . LEU A 1 472 ? 19.033 7.246 -16.663 1.00 98.44 472 LEU A C 1
ATOM 3722 O O . LEU A 1 472 ? 18.222 7.785 -15.916 1.00 98.44 472 LEU A O 1
ATOM 3726 N N . ILE A 1 473 ? 19.761 7.947 -17.537 1.00 98.31 473 ILE A N 1
ATOM 3727 C CA . ILE A 1 473 ? 19.605 9.397 -17.728 1.00 98.31 473 ILE A CA 1
ATOM 3728 C C . ILE A 1 473 ? 18.179 9.739 -18.177 1.00 98.31 473 ILE A C 1
ATOM 3730 O O . ILE A 1 473 ? 17.616 10.717 -17.695 1.00 98.31 473 ILE A O 1
ATOM 3734 N N . ALA A 1 474 ? 17.581 8.947 -19.072 1.00 98.00 474 ALA A N 1
ATOM 3735 C CA . ALA A 1 474 ? 16.208 9.168 -19.518 1.00 98.00 474 ALA A CA 1
ATOM 3736 C C . ALA A 1 474 ? 15.203 9.077 -18.358 1.00 98.00 474 ALA A C 1
ATOM 3738 O O . ALA A 1 474 ? 14.390 9.982 -18.211 1.00 98.00 474 ALA A O 1
ATOM 3739 N N . TYR A 1 475 ? 15.308 8.066 -17.487 1.00 97.81 475 TYR A N 1
ATOM 3740 C CA . TYR A 1 475 ? 14.489 7.998 -16.267 1.00 97.81 475 TYR A CA 1
ATOM 3741 C C . TYR A 1 475 ? 14.753 9.169 -15.309 1.00 97.81 475 TYR A C 1
ATOM 3743 O O . TYR A 1 475 ? 13.820 9.733 -14.753 1.00 97.81 475 TYR A O 1
ATOM 3751 N N . ALA A 1 476 ? 16.015 9.570 -15.130 1.00 97.19 476 ALA A N 1
ATOM 3752 C CA . ALA A 1 476 ? 16.382 10.676 -14.242 1.00 97.19 476 ALA A CA 1
ATOM 3753 C C . ALA A 1 476 ? 15.900 12.056 -14.737 1.00 97.19 476 ALA A C 1
ATOM 3755 O O . ALA A 1 476 ? 15.909 13.010 -13.964 1.00 97.19 476 ALA A O 1
ATOM 3756 N N . LYS A 1 477 ? 15.489 12.169 -16.006 1.00 95.44 477 LYS A N 1
ATOM 3757 C CA . LYS A 1 477 ? 14.905 13.382 -16.600 1.00 95.44 477 LYS A CA 1
ATOM 3758 C C . LYS A 1 477 ? 13.373 13.411 -16.565 1.00 95.44 477 LYS A C 1
ATOM 3760 O O . LYS A 1 477 ? 12.808 14.436 -16.922 1.00 95.44 477 LYS A O 1
ATOM 3765 N N . GLN A 1 478 ? 12.713 12.311 -16.200 1.00 90.69 478 GLN A N 1
ATOM 3766 C CA . GLN A 1 478 ? 11.251 12.258 -16.100 1.00 90.69 478 GLN A CA 1
ATOM 3767 C C . GLN A 1 478 ? 10.772 13.033 -14.872 1.00 90.69 478 GLN A C 1
ATOM 3769 O O . GLN A 1 478 ? 11.400 12.967 -13.815 1.00 90.69 478 GLN A O 1
ATOM 3774 N N . ASP A 1 479 ? 9.648 13.732 -15.008 1.00 85.12 479 ASP A N 1
ATOM 3775 C CA . ASP A 1 479 ? 9.046 14.537 -13.935 1.00 85.12 479 ASP A CA 1
ATOM 3776 C C . ASP A 1 479 ? 7.717 13.945 -13.440 1.00 85.12 479 ASP A C 1
ATOM 3778 O O . ASP A 1 479 ? 7.193 14.353 -12.406 1.00 85.12 479 ASP A O 1
ATOM 3782 N N . GLU A 1 480 ? 7.186 12.938 -14.136 1.00 85.44 480 GLU A N 1
ATOM 3783 C CA . GLU A 1 480 ? 5.907 12.303 -13.819 1.00 85.44 480 GLU A CA 1
ATOM 3784 C C . GLU A 1 480 ? 5.968 11.440 -12.549 1.00 85.44 480 GLU A C 1
ATOM 3786 O O . GLU A 1 480 ? 4.961 11.274 -11.855 1.00 85.44 480 GLU A O 1
ATOM 3791 N N . ASP A 1 481 ? 7.139 10.873 -12.239 1.00 93.00 481 ASP A N 1
ATOM 3792 C CA . ASP A 1 481 ? 7.341 9.992 -11.090 1.00 93.00 481 ASP A CA 1
ATOM 3793 C C . ASP A 1 481 ? 8.666 10.267 -10.370 1.00 93.00 481 ASP A C 1
ATOM 3795 O O . ASP A 1 481 ? 9.748 9.817 -10.759 1.00 93.00 481 ASP A O 1
ATOM 3799 N N . ILE A 1 482 ? 8.545 10.973 -9.249 1.00 94.81 482 ILE A N 1
ATOM 3800 C CA . ILE A 1 482 ? 9.660 11.370 -8.393 1.00 94.81 482 ILE A CA 1
ATOM 3801 C C . ILE A 1 482 ? 10.438 10.182 -7.801 1.00 94.81 482 ILE A C 1
ATOM 3803 O O . ILE A 1 482 ? 11.644 10.289 -7.572 1.00 94.81 482 ILE A O 1
ATOM 3807 N N . ASP A 1 483 ? 9.790 9.037 -7.558 1.00 96.75 483 ASP A N 1
ATOM 3808 C CA . ASP A 1 483 ? 10.476 7.862 -7.021 1.00 96.75 483 ASP A CA 1
ATOM 3809 C C . ASP A 1 483 ? 11.362 7.223 -8.100 1.00 96.75 483 ASP A C 1
ATOM 3811 O O . ASP A 1 483 ? 12.510 6.869 -7.826 1.00 96.75 483 ASP A O 1
ATOM 3815 N N . LEU A 1 484 ? 10.849 7.092 -9.329 1.00 96.88 484 LEU A N 1
ATOM 3816 C CA . LEU A 1 484 ? 11.616 6.590 -10.475 1.00 96.88 484 LEU A CA 1
ATOM 3817 C C . LEU A 1 484 ? 12.796 7.501 -10.810 1.00 96.88 484 LEU A C 1
ATOM 3819 O O . LEU A 1 484 ? 13.911 7.005 -10.998 1.00 96.88 484 LEU A O 1
ATOM 3823 N N . LYS A 1 485 ? 12.563 8.818 -10.813 1.00 96.88 485 LYS A N 1
ATOM 3824 C CA . LYS A 1 485 ? 13.602 9.835 -10.986 1.00 96.88 485 LYS A CA 1
ATOM 3825 C C . LYS A 1 485 ? 14.726 9.648 -9.968 1.00 96.88 485 LYS A C 1
ATOM 3827 O O . LYS A 1 485 ? 15.887 9.480 -10.345 1.00 96.88 485 LYS A O 1
ATOM 3832 N N . ALA A 1 486 ? 14.375 9.586 -8.681 1.00 97.94 486 ALA A N 1
ATOM 3833 C CA . ALA A 1 486 ? 15.336 9.398 -7.598 1.00 97.94 486 ALA A CA 1
ATOM 3834 C C . ALA A 1 486 ? 16.082 8.056 -7.691 1.00 97.94 486 ALA A C 1
ATOM 3836 O O . ALA A 1 486 ? 17.286 8.010 -7.449 1.00 97.94 486 ALA A O 1
ATOM 3837 N N . LEU A 1 487 ? 15.407 6.969 -8.082 1.00 98.50 487 LEU A N 1
ATOM 3838 C CA . LEU A 1 487 ? 16.036 5.658 -8.272 1.00 98.50 487 LEU A CA 1
ATOM 3839 C C . LEU A 1 487 ? 17.055 5.656 -9.411 1.00 98.50 487 LEU A C 1
ATOM 3841 O O . LEU A 1 487 ? 18.133 5.080 -9.269 1.00 98.50 487 LEU A O 1
ATOM 3845 N N . ALA A 1 488 ? 16.739 6.306 -10.527 1.00 98.38 488 ALA A N 1
ATOM 3846 C CA . ALA A 1 488 ? 17.657 6.416 -11.650 1.00 98.38 488 ALA A CA 1
ATOM 3847 C C . ALA A 1 488 ? 18.871 7.293 -11.313 1.00 98.38 488 ALA A C 1
ATOM 3849 O O . ALA A 1 488 ? 20.004 6.902 -11.602 1.00 98.38 488 ALA A O 1
ATOM 3850 N N . MET A 1 489 ? 18.655 8.423 -10.629 1.00 98.50 489 MET A N 1
ATOM 3851 C CA . MET A 1 489 ? 19.737 9.260 -10.098 1.00 98.50 489 MET A CA 1
ATOM 3852 C C . MET A 1 489 ? 20.611 8.488 -9.107 1.00 98.50 489 MET A C 1
ATOM 3854 O O . MET A 1 489 ? 21.834 8.529 -9.215 1.00 98.50 489 MET A O 1
ATOM 3858 N N . ALA A 1 490 ? 20.005 7.708 -8.207 1.00 98.56 490 ALA A N 1
ATOM 3859 C CA . ALA A 1 490 ? 20.729 6.839 -7.287 1.00 98.56 490 ALA A CA 1
ATOM 3860 C C . ALA A 1 490 ? 21.558 5.783 -8.018 1.00 98.56 490 ALA A C 1
ATOM 3862 O O . ALA A 1 490 ? 22.716 5.591 -7.668 1.00 98.56 490 ALA A O 1
ATOM 3863 N N . GLY A 1 491 ? 21.014 5.140 -9.054 1.00 98.31 491 GLY A N 1
ATOM 3864 C CA . GLY A 1 491 ? 21.743 4.171 -9.875 1.00 98.31 491 GLY A CA 1
ATOM 3865 C C . GLY A 1 491 ? 22.936 4.784 -10.613 1.00 98.31 491 GLY A C 1
ATOM 3866 O O . GLY A 1 491 ? 24.013 4.184 -10.638 1.00 98.31 491 GLY A O 1
ATOM 3867 N N . LEU A 1 492 ? 22.770 5.986 -11.174 1.00 98.56 492 LEU A N 1
ATOM 3868 C CA . LEU A 1 492 ? 23.849 6.747 -11.811 1.00 98.56 492 LEU A CA 1
ATOM 3869 C C . LEU A 1 492 ? 24.918 7.155 -10.795 1.00 98.56 492 LEU A C 1
ATOM 3871 O O . LEU A 1 492 ? 26.097 6.920 -11.039 1.00 98.56 492 LEU A O 1
ATOM 3875 N N . HIS A 1 493 ? 24.516 7.699 -9.645 1.00 98.38 493 HIS A N 1
ATOM 3876 C CA . HIS A 1 493 ? 25.448 8.084 -8.590 1.00 98.38 493 HIS A CA 1
ATOM 3877 C C . HIS A 1 493 ? 26.227 6.872 -8.082 1.00 98.38 493 HIS A C 1
ATOM 3879 O O . HIS A 1 493 ? 27.446 6.842 -8.153 1.00 98.38 493 HIS A O 1
ATOM 3885 N N . TYR A 1 494 ? 25.516 5.822 -7.679 1.00 98.31 494 TYR A N 1
ATOM 3886 C CA . TYR A 1 494 ? 26.084 4.564 -7.213 1.00 98.31 494 TYR A CA 1
ATOM 3887 C C . TYR A 1 494 ? 27.121 4.008 -8.197 1.00 98.31 494 TYR A C 1
ATOM 3889 O O . TYR A 1 494 ? 28.277 3.803 -7.839 1.00 98.31 494 TYR A O 1
ATOM 3897 N N . SER A 1 495 ? 26.738 3.814 -9.460 1.00 98.06 495 SER A N 1
ATOM 3898 C CA . SER A 1 495 ? 27.596 3.131 -10.433 1.00 98.06 495 SER A CA 1
ATOM 3899 C C . SER A 1 495 ? 28.679 4.003 -11.063 1.00 98.06 495 SER A C 1
ATOM 3901 O O . SER A 1 495 ? 29.664 3.459 -11.554 1.00 98.06 495 SER A O 1
ATOM 3903 N N . GLN A 1 496 ? 28.513 5.326 -11.099 1.00 97.69 496 GLN A N 1
ATOM 3904 C CA . GLN A 1 496 ? 29.352 6.241 -11.879 1.00 97.69 496 GLN A CA 1
ATOM 3905 C C . GLN A 1 496 ? 29.764 7.498 -11.090 1.00 97.69 496 GLN A C 1
ATOM 3907 O O . GLN A 1 496 ? 30.061 8.516 -11.709 1.00 97.69 496 GLN A O 1
ATOM 3912 N N . TYR A 1 497 ? 29.833 7.465 -9.752 1.00 96.44 497 TYR A N 1
ATOM 3913 C CA . TYR A 1 497 ? 30.203 8.652 -8.957 1.00 96.44 497 TYR A CA 1
ATOM 3914 C C . TYR A 1 497 ? 31.575 9.249 -9.315 1.00 96.44 497 TYR A C 1
ATOM 3916 O O . TYR A 1 497 ? 31.792 10.422 -9.053 1.00 96.44 497 TYR A O 1
ATOM 3924 N N . GLN A 1 498 ? 32.495 8.491 -9.927 1.00 95.44 498 GLN A N 1
ATOM 3925 C CA . GLN A 1 498 ? 33.801 8.995 -10.391 1.00 95.44 498 GLN A CA 1
ATOM 3926 C C . GLN A 1 498 ? 33.760 9.620 -11.797 1.00 95.44 498 GLN A C 1
ATOM 3928 O O . GLN A 1 498 ? 34.773 10.128 -12.271 1.00 95.44 498 GLN A O 1
ATOM 3933 N N . ASN A 1 499 ? 32.623 9.551 -12.496 1.00 96.06 499 ASN A N 1
ATOM 3934 C CA . ASN A 1 499 ? 32.468 10.038 -13.862 1.00 96.06 499 ASN A CA 1
ATOM 3935 C C . ASN A 1 499 ? 32.049 11.525 -13.862 1.00 96.06 499 ASN A C 1
ATOM 3937 O O . ASN A 1 499 ? 30.913 11.824 -13.475 1.00 96.06 499 ASN A O 1
ATOM 3941 N N . PRO A 1 500 ? 32.896 12.458 -14.345 1.00 95.81 500 PRO A N 1
ATOM 3942 C CA . PRO A 1 500 ? 32.593 13.890 -14.308 1.00 95.81 500 PRO A CA 1
ATOM 3943 C C . PRO A 1 500 ? 31.334 14.282 -15.092 1.00 95.81 500 PRO A C 1
ATOM 3945 O O . PRO A 1 500 ? 30.619 15.192 -14.681 1.00 95.81 500 PRO A O 1
ATOM 3948 N N . GLU A 1 501 ? 31.019 13.582 -16.191 1.00 95.94 501 GLU A N 1
ATOM 3949 C CA . GLU A 1 501 ? 29.796 13.840 -16.968 1.00 95.94 501 GLU A CA 1
ATOM 3950 C C . GLU A 1 501 ? 28.540 13.544 -16.143 1.00 95.94 501 GLU A C 1
ATOM 3952 O O . GLU A 1 501 ? 27.553 14.274 -16.217 1.00 95.94 501 GLU A O 1
ATOM 3957 N N . ILE A 1 502 ? 28.577 12.471 -15.347 1.00 97.12 502 ILE A N 1
ATOM 3958 C CA . ILE A 1 502 ? 27.454 12.076 -14.495 1.00 97.12 502 ILE A CA 1
ATOM 3959 C C . ILE A 1 502 ? 27.328 13.007 -13.297 1.00 97.12 502 ILE A C 1
ATOM 3961 O O . ILE A 1 502 ? 26.213 13.408 -12.975 1.00 97.12 502 ILE A O 1
ATOM 3965 N N . GLN A 1 503 ? 28.439 13.399 -12.672 1.00 96.56 503 GLN A N 1
ATOM 3966 C CA . GLN A 1 503 ? 28.413 14.380 -11.584 1.00 96.56 503 GLN A CA 1
ATOM 3967 C C . GLN A 1 503 ? 27.801 15.712 -12.041 1.00 96.56 503 GLN A C 1
ATOM 3969 O O . GLN A 1 503 ? 26.908 16.244 -11.376 1.00 96.56 503 GLN A O 1
ATOM 3974 N N . LEU A 1 504 ? 28.224 16.216 -13.208 1.00 97.44 504 LEU A N 1
ATOM 3975 C CA . LEU A 1 504 ? 27.663 17.430 -13.799 1.00 97.44 504 LEU A CA 1
ATOM 3976 C C . LEU A 1 504 ? 26.170 17.263 -14.099 1.00 97.44 504 LEU A C 1
ATOM 3978 O O . LEU A 1 504 ? 25.370 18.096 -13.686 1.00 97.44 504 LEU A O 1
ATOM 3982 N N . PHE A 1 505 ? 25.777 16.156 -14.739 1.00 97.62 505 PHE A N 1
ATOM 3983 C CA . PHE A 1 505 ? 24.371 15.865 -15.020 1.00 97.62 505 PHE A CA 1
ATOM 3984 C C . PHE A 1 505 ? 23.508 15.851 -13.751 1.00 97.62 505 PHE A C 1
ATOM 3986 O O . PHE A 1 505 ? 22.448 16.474 -13.734 1.00 97.62 505 PHE A O 1
ATOM 3993 N N . LEU A 1 506 ? 23.943 15.160 -12.692 1.00 97.31 506 LEU A N 1
ATOM 3994 C CA . LEU A 1 506 ? 23.202 15.084 -11.430 1.00 97.31 506 LEU A CA 1
ATOM 3995 C C . LEU A 1 506 ? 23.056 16.466 -10.780 1.00 97.31 506 LEU A C 1
ATOM 3997 O O . LEU A 1 506 ? 21.981 16.784 -10.275 1.00 97.31 506 LEU A O 1
ATOM 4001 N N . THR A 1 507 ? 24.103 17.291 -10.849 1.00 95.56 507 THR A N 1
ATOM 4002 C CA . THR A 1 507 ? 24.090 18.671 -10.339 1.00 95.56 507 THR A CA 1
ATOM 4003 C C . THR A 1 507 ? 23.089 19.522 -11.116 1.00 95.56 507 THR A C 1
ATOM 4005 O O . THR A 1 507 ? 22.190 20.109 -10.521 1.00 95.56 507 THR A O 1
ATOM 4008 N N . GLU A 1 508 ? 23.148 19.495 -12.450 1.00 95.50 508 GLU A N 1
ATOM 4009 C CA . GLU A 1 508 ? 22.197 20.212 -13.303 1.00 95.50 508 GLU A CA 1
ATOM 4010 C C . GLU A 1 508 ? 20.749 19.745 -13.108 1.00 95.50 508 GLU A C 1
ATOM 4012 O O . GLU A 1 508 ? 19.820 20.531 -13.279 1.00 95.50 508 GLU A O 1
ATOM 4017 N N . GLN A 1 509 ? 20.522 18.456 -12.822 1.00 94.75 509 GLN A N 1
ATOM 4018 C CA . GLN A 1 509 ? 19.175 17.970 -12.528 1.00 94.75 509 GLN A CA 1
ATOM 4019 C C . GLN A 1 509 ? 18.651 18.558 -11.223 1.00 94.75 509 GLN A C 1
ATOM 4021 O O . GLN A 1 509 ? 17.501 18.979 -11.198 1.00 94.75 509 GLN A O 1
ATOM 4026 N N . LEU A 1 510 ? 19.469 18.611 -10.169 1.00 92.06 510 LEU A N 1
ATOM 4027 C CA . LEU A 1 510 ? 19.074 19.213 -8.895 1.00 92.06 510 LEU A CA 1
ATOM 4028 C C . LEU A 1 510 ? 18.765 20.707 -9.050 1.00 92.06 510 LEU A C 1
ATOM 4030 O O . LEU A 1 510 ? 17.729 21.156 -8.578 1.00 92.06 510 LEU A O 1
ATOM 4034 N N . GLU A 1 511 ? 19.591 21.452 -9.789 1.00 90.50 511 GLU A N 1
ATOM 4035 C CA . GLU A 1 511 ? 19.374 22.887 -10.044 1.00 90.50 511 GLU A CA 1
ATOM 4036 C C . GLU A 1 511 ? 18.061 23.183 -10.785 1.00 90.50 511 GLU A C 1
ATOM 4038 O O . GLU A 1 511 ? 17.493 24.263 -10.638 1.00 90.50 511 GLU A O 1
ATOM 4043 N N . LYS A 1 512 ? 17.560 22.225 -11.575 1.00 90.12 512 LYS A N 1
ATOM 4044 C CA . LYS A 1 512 ? 16.289 22.338 -12.309 1.00 90.12 512 LYS A CA 1
ATOM 4045 C C . LYS A 1 512 ? 15.067 21.954 -11.465 1.00 90.12 512 LYS A C 1
ATOM 4047 O O . LYS A 1 512 ? 13.943 22.153 -11.920 1.00 90.12 512 LYS A O 1
ATOM 4052 N N . MET A 1 513 ? 15.249 21.375 -10.276 1.00 89.19 513 MET A N 1
ATOM 4053 C CA . MET A 1 513 ? 14.151 20.894 -9.432 1.00 89.19 513 MET A CA 1
ATOM 4054 C C . MET A 1 513 ? 13.586 22.013 -8.558 1.00 89.19 513 MET A C 1
ATOM 4056 O O . MET A 1 513 ? 13.961 22.178 -7.400 1.00 89.19 513 MET A O 1
ATOM 4060 N N . GLU A 1 514 ? 12.615 22.752 -9.082 1.00 80.12 514 GLU A N 1
ATOM 4061 C CA . GLU A 1 514 ? 11.887 23.742 -8.288 1.00 80.12 514 GLU A CA 1
ATOM 4062 C C . GLU A 1 514 ? 10.933 23.054 -7.294 1.00 80.12 514 GLU A C 1
ATOM 4064 O O . GLU A 1 514 ? 10.002 22.349 -7.677 1.00 80.12 514 GLU A O 1
ATOM 4069 N N . GLY A 1 515 ? 11.165 23.234 -5.990 1.00 82.06 515 GLY A N 1
ATOM 4070 C CA . GLY A 1 515 ? 10.250 22.799 -4.923 1.00 82.06 515 GLY A CA 1
ATOM 4071 C C . GLY A 1 515 ? 10.223 21.296 -4.605 1.00 82.06 515 GLY A C 1
ATOM 4072 O O . GLY A 1 515 ? 9.663 20.920 -3.581 1.00 82.06 515 GLY A O 1
ATOM 4073 N N . ILE A 1 516 ? 10.852 20.437 -5.417 1.00 89.06 516 ILE A N 1
ATOM 4074 C CA . ILE A 1 516 ? 10.892 18.974 -5.194 1.00 89.06 516 ILE A CA 1
ATOM 4075 C C . ILE A 1 516 ? 12.292 18.418 -4.889 1.00 89.06 516 ILE A C 1
ATOM 4077 O O . ILE A 1 516 ? 12.422 17.219 -4.633 1.00 89.06 516 ILE A O 1
ATOM 4081 N N . GLU A 1 517 ? 13.334 19.257 -4.897 1.00 92.75 517 GLU A N 1
ATOM 4082 C CA . GLU A 1 517 ? 14.732 18.834 -4.705 1.00 92.75 517 GLU A CA 1
ATOM 4083 C C . GLU A 1 517 ? 14.920 18.025 -3.411 1.00 92.75 517 GLU A C 1
ATOM 4085 O O . GLU A 1 517 ? 15.456 16.916 -3.441 1.00 92.75 517 GLU A O 1
ATOM 4090 N N . GLU A 1 518 ? 14.422 18.537 -2.281 1.00 91.94 518 GLU A N 1
ATOM 4091 C CA . GLU A 1 518 ? 14.509 17.871 -0.972 1.00 91.94 518 GLU A CA 1
ATOM 4092 C C . GLU A 1 518 ? 13.860 16.478 -1.010 1.00 91.94 518 GLU A C 1
ATOM 4094 O O . GLU A 1 518 ? 14.436 15.489 -0.553 1.00 91.94 518 GLU A O 1
ATOM 4099 N N . SER A 1 519 ? 12.692 16.375 -1.647 1.00 92.62 519 SER A N 1
ATOM 4100 C CA . SER A 1 519 ? 11.949 15.121 -1.789 1.00 92.62 519 SER A CA 1
ATOM 4101 C C . SER A 1 519 ? 12.689 14.085 -2.637 1.00 92.62 519 SER A C 1
ATOM 4103 O O . SER A 1 519 ? 12.635 12.887 -2.334 1.00 92.62 519 SER A O 1
ATOM 4105 N N . VAL A 1 520 ? 13.381 14.522 -3.693 1.00 95.44 520 VAL A N 1
ATOM 4106 C CA . VAL A 1 520 ? 14.229 13.652 -4.522 1.00 95.44 520 VAL A CA 1
ATOM 4107 C C . VAL A 1 520 ? 15.468 13.217 -3.744 1.00 95.44 520 VAL A C 1
ATOM 4109 O O . VAL A 1 520 ? 15.778 12.024 -3.722 1.00 95.44 520 VAL A O 1
ATOM 4112 N N . ARG A 1 521 ? 16.146 14.147 -3.060 1.00 95.50 521 ARG A N 1
ATOM 4113 C CA . ARG A 1 521 ? 17.339 13.858 -2.250 1.00 95.50 521 ARG A CA 1
ATOM 4114 C C . ARG A 1 521 ? 17.059 12.851 -1.143 1.00 95.50 521 ARG A C 1
ATOM 4116 O O . ARG A 1 521 ? 17.845 11.922 -0.989 1.00 95.50 521 ARG A O 1
ATOM 4123 N N . HIS A 1 522 ? 15.942 12.972 -0.422 1.00 95.31 522 HIS A N 1
ATOM 4124 C CA . HIS A 1 522 ? 15.583 12.004 0.620 1.00 95.31 522 HIS A CA 1
ATOM 4125 C C . HIS A 1 522 ? 15.469 10.583 0.060 1.00 95.31 522 HIS A C 1
ATOM 4127 O O . HIS A 1 522 ? 16.094 9.656 0.570 1.00 95.31 522 HIS A O 1
ATOM 4133 N N . ARG A 1 523 ? 14.747 10.406 -1.051 1.00 97.19 523 ARG A N 1
ATOM 4134 C CA . ARG A 1 523 ? 14.629 9.100 -1.720 1.00 97.19 523 ARG A CA 1
ATOM 4135 C C . ARG A 1 523 ? 15.980 8.582 -2.191 1.00 97.19 523 ARG A C 1
ATOM 4137 O O . ARG A 1 523 ? 16.306 7.425 -1.953 1.00 97.19 523 ARG A O 1
ATOM 4144 N N . TRP A 1 524 ? 16.758 9.433 -2.850 1.00 97.69 524 TRP A N 1
ATOM 4145 C CA . TRP A 1 524 ? 18.071 9.085 -3.380 1.00 97.69 524 TRP A CA 1
ATOM 4146 C C . TRP A 1 524 ? 19.030 8.645 -2.266 1.00 97.69 524 TRP A C 1
ATOM 4148 O O . TRP A 1 524 ? 19.608 7.561 -2.358 1.00 97.69 524 TRP A O 1
ATOM 4158 N N . GLY A 1 525 ? 19.146 9.421 -1.188 1.00 97.56 525 GLY A N 1
ATOM 4159 C CA . GLY A 1 525 ? 19.986 9.079 -0.041 1.00 97.56 525 GLY A CA 1
ATOM 4160 C C . GLY A 1 525 ? 19.564 7.766 0.620 1.00 97.56 525 GLY A C 1
ATOM 4161 O O . GLY A 1 525 ? 20.411 6.905 0.842 1.00 97.56 525 GLY A O 1
ATOM 4162 N N . LEU A 1 526 ? 18.260 7.549 0.831 1.00 96.44 526 LEU A N 1
ATOM 4163 C CA . LEU A 1 526 ? 17.739 6.294 1.392 1.00 96.44 526 LEU A CA 1
ATOM 4164 C C . LEU A 1 526 ? 18.006 5.076 0.494 1.00 96.44 526 LEU A C 1
ATOM 4166 O O . LEU A 1 526 ? 18.268 3.985 0.996 1.00 96.44 526 LEU A O 1
ATOM 4170 N N . ILE A 1 527 ? 17.969 5.236 -0.833 1.00 98.06 527 ILE A N 1
ATOM 4171 C CA . ILE A 1 527 ? 18.309 4.156 -1.775 1.00 98.06 527 ILE A CA 1
ATOM 4172 C C . ILE A 1 527 ? 19.787 3.767 -1.641 1.00 98.06 527 ILE A C 1
ATOM 4174 O O . ILE A 1 527 ? 20.110 2.578 -1.618 1.00 98.06 527 ILE A O 1
ATOM 4178 N N . LEU A 1 528 ? 20.681 4.754 -1.529 1.00 98.44 528 LEU A N 1
ATOM 4179 C CA . LEU A 1 528 ? 22.114 4.512 -1.347 1.00 98.44 528 LEU A CA 1
ATOM 4180 C C . LEU A 1 528 ? 22.425 3.904 0.028 1.00 98.44 528 LEU A C 1
ATOM 4182 O O . LEU A 1 528 ? 23.202 2.951 0.106 1.00 98.44 528 LEU A O 1
ATOM 4186 N N . ASP A 1 529 ? 21.773 4.380 1.091 1.00 97.31 529 ASP A N 1
ATOM 4187 C CA . ASP A 1 529 ? 21.877 3.791 2.432 1.00 97.31 529 ASP A CA 1
ATOM 4188 C C . ASP A 1 529 ? 21.398 2.333 2.449 1.00 97.31 529 ASP A C 1
ATOM 4190 O O . ASP A 1 529 ? 22.054 1.456 3.018 1.00 97.31 529 ASP A O 1
ATOM 4194 N N . TYR A 1 530 ? 20.306 2.036 1.739 1.00 96.06 530 TYR A N 1
ATOM 4195 C CA . TYR A 1 530 ? 19.831 0.668 1.564 1.00 96.06 530 TYR A CA 1
ATOM 4196 C C . TYR A 1 530 ? 20.878 -0.216 0.870 1.00 96.06 530 TYR A C 1
ATOM 4198 O O . TYR A 1 530 ? 21.148 -1.322 1.344 1.00 96.06 530 TYR A O 1
ATOM 4206 N N . PHE A 1 531 ? 21.507 0.249 -0.217 1.00 96.75 531 PHE A N 1
ATOM 4207 C CA . PHE A 1 531 ? 22.580 -0.511 -0.874 1.00 96.75 531 PHE A CA 1
ATOM 4208 C C . PHE A 1 531 ? 23.765 -0.754 0.067 1.00 96.75 531 PHE A C 1
ATOM 4210 O O . PHE A 1 531 ? 24.254 -1.884 0.151 1.00 96.75 531 PHE A O 1
ATOM 4217 N N . GLY A 1 532 ? 24.165 0.258 0.844 1.00 96.94 532 GLY A N 1
ATOM 4218 C CA . GLY A 1 532 ? 25.193 0.113 1.875 1.00 96.94 532 GLY A CA 1
ATOM 4219 C C . GLY A 1 532 ? 24.821 -0.926 2.932 1.00 96.94 532 GLY A C 1
ATOM 4220 O O . GLY A 1 532 ? 25.633 -1.789 3.270 1.00 96.94 532 GLY A O 1
ATOM 4221 N N . THR A 1 533 ? 23.564 -0.921 3.378 1.00 95.75 533 THR A N 1
ATOM 4222 C CA . THR A 1 533 ? 23.022 -1.891 4.338 1.00 95.75 533 THR A CA 1
ATOM 4223 C C . THR A 1 533 ? 23.052 -3.312 3.786 1.00 95.75 533 THR A C 1
ATOM 4225 O O . THR A 1 533 ? 23.450 -4.238 4.496 1.00 95.75 533 THR A O 1
ATOM 4228 N N . VAL A 1 534 ? 22.702 -3.510 2.513 1.00 94.50 534 VAL A N 1
ATOM 4229 C CA . VAL A 1 534 ? 22.780 -4.830 1.868 1.00 94.50 534 VAL A CA 1
ATOM 4230 C C . VAL A 1 534 ? 24.217 -5.360 1.879 1.00 94.50 534 VAL A C 1
ATOM 4232 O O . VAL A 1 534 ? 24.429 -6.500 2.296 1.00 94.50 534 VAL A O 1
ATOM 4235 N N . PHE A 1 535 ? 25.207 -4.544 1.501 1.00 96.12 535 PHE A N 1
ATOM 4236 C CA . PHE A 1 535 ? 26.621 -4.937 1.557 1.00 96.12 535 PHE A CA 1
ATOM 4237 C C . PHE A 1 535 ? 27.101 -5.195 2.988 1.00 96.12 535 PHE A C 1
ATOM 4239 O O . PHE A 1 535 ? 27.785 -6.186 3.251 1.00 96.12 535 PHE A O 1
ATOM 4246 N N . TYR A 1 536 ? 26.679 -4.356 3.934 1.00 96.75 536 TYR A N 1
ATOM 4247 C CA . TYR A 1 536 ? 27.008 -4.502 5.347 1.00 96.75 536 TYR A CA 1
ATOM 4248 C C . TYR A 1 536 ? 26.530 -5.850 5.902 1.00 96.75 536 TYR A C 1
ATOM 4250 O O . TYR A 1 536 ? 27.283 -6.523 6.608 1.00 96.75 536 TYR A O 1
ATOM 4258 N N . LEU A 1 537 ? 25.299 -6.255 5.574 1.00 94.75 537 LEU A N 1
ATOM 4259 C CA . LEU A 1 537 ? 24.690 -7.498 6.058 1.00 94.75 537 LEU A CA 1
ATOM 4260 C C . LEU A 1 537 ? 25.360 -8.758 5.497 1.00 94.75 537 LEU A C 1
ATOM 4262 O O . LEU A 1 537 ? 25.394 -9.773 6.187 1.00 94.75 537 LEU A O 1
ATOM 4266 N N . ILE A 1 538 ? 25.927 -8.698 4.289 1.00 95.31 538 ILE A N 1
ATOM 4267 C CA . ILE A 1 538 ? 26.691 -9.816 3.703 1.00 95.31 538 ILE A CA 1
ATOM 4268 C C . ILE A 1 538 ? 28.188 -9.779 4.056 1.00 95.31 538 ILE A C 1
ATOM 4270 O O . ILE A 1 538 ? 28.951 -10.610 3.573 1.00 95.31 538 ILE A O 1
ATOM 4274 N N . GLY A 1 539 ? 28.614 -8.826 4.893 1.00 96.00 539 GLY A N 1
ATOM 4275 C CA . GLY A 1 539 ? 29.993 -8.702 5.372 1.00 96.00 539 GLY A CA 1
ATOM 4276 C C . GLY A 1 539 ? 30.939 -7.908 4.465 1.00 96.00 539 GLY A C 1
ATOM 4277 O O . GLY A 1 539 ? 32.121 -7.795 4.786 1.00 96.00 539 GLY A O 1
ATOM 4278 N N . ASP A 1 540 ? 30.454 -7.309 3.376 1.00 96.75 540 ASP A N 1
ATOM 4279 C CA . ASP A 1 540 ? 31.272 -6.476 2.492 1.00 96.75 540 ASP A CA 1
ATOM 4280 C C . ASP A 1 540 ? 31.369 -5.041 3.020 1.00 96.75 540 ASP A C 1
ATOM 4282 O O . ASP A 1 540 ? 30.634 -4.134 2.625 1.00 96.75 540 ASP A O 1
ATOM 4286 N N . ARG A 1 541 ? 32.271 -4.843 3.983 1.00 97.06 541 ARG A N 1
ATOM 4287 C CA . ARG A 1 541 ? 32.493 -3.535 4.610 1.00 97.06 541 ARG A CA 1
ATOM 4288 C C . ARG A 1 541 ? 32.968 -2.454 3.627 1.00 97.06 541 ARG A C 1
ATOM 4290 O O . ARG A 1 541 ? 32.410 -1.363 3.706 1.00 97.06 541 ARG A O 1
ATOM 4297 N N . PRO A 1 542 ? 33.928 -2.698 2.709 1.00 97.12 542 PRO A N 1
ATOM 4298 C CA . PRO A 1 542 ? 34.392 -1.663 1.786 1.00 97.12 542 PRO A CA 1
ATOM 4299 C C . PRO A 1 542 ? 33.274 -1.081 0.916 1.00 97.12 542 PRO A C 1
ATOM 4301 O O . PRO A 1 542 ? 33.094 0.136 0.905 1.00 97.12 542 PRO A O 1
ATOM 4304 N N . ARG A 1 543 ? 32.466 -1.931 0.263 1.00 96.50 543 ARG A N 1
ATOM 4305 C CA . ARG A 1 543 ? 31.349 -1.454 -0.570 1.00 96.50 543 ARG A CA 1
ATOM 4306 C C . ARG A 1 543 ? 30.229 -0.840 0.260 1.00 96.50 543 ARG A C 1
ATOM 4308 O O . ARG A 1 543 ? 29.583 0.100 -0.195 1.00 96.50 543 ARG A O 1
ATOM 4315 N N . ALA A 1 544 ? 30.014 -1.330 1.483 1.00 97.94 544 ALA A N 1
ATOM 4316 C CA . ALA A 1 544 ? 29.073 -0.703 2.405 1.00 97.94 544 ALA A CA 1
ATOM 4317 C C . ALA A 1 544 ? 29.483 0.740 2.733 1.00 97.94 544 ALA A C 1
ATOM 4319 O O . ALA A 1 544 ? 28.666 1.646 2.598 1.00 97.94 544 ALA A O 1
ATOM 4320 N N . ILE A 1 545 ? 30.749 0.956 3.114 1.00 98.19 545 ILE A N 1
ATOM 4321 C CA . ILE A 1 545 ? 31.297 2.288 3.412 1.00 98.19 545 ILE A CA 1
ATOM 4322 C C . ILE A 1 545 ? 31.144 3.210 2.203 1.00 98.19 545 ILE A C 1
ATOM 4324 O O . ILE A 1 545 ? 30.661 4.323 2.364 1.00 98.19 545 ILE A O 1
ATOM 4328 N N . GLU A 1 546 ? 31.505 2.740 1.009 1.00 97.75 546 GLU A N 1
ATOM 4329 C CA . GLU A 1 546 ? 31.378 3.508 -0.232 1.00 97.75 546 GLU A CA 1
ATOM 4330 C C . GLU A 1 546 ? 29.935 3.978 -0.461 1.00 97.75 546 GLU A C 1
ATOM 4332 O O . GLU A 1 546 ? 29.696 5.168 -0.634 1.00 97.75 546 GLU A O 1
ATOM 4337 N N . CYS A 1 547 ? 28.951 3.082 -0.348 1.00 98.25 547 CYS A N 1
ATOM 4338 C CA . CYS A 1 547 ? 27.540 3.449 -0.493 1.00 98.25 547 CYS A CA 1
ATOM 4339 C C . CYS A 1 547 ? 27.070 4.449 0.573 1.00 98.25 547 CYS A C 1
ATOM 4341 O O . CYS A 1 547 ? 26.326 5.373 0.251 1.00 98.25 547 CYS A O 1
ATOM 4343 N N . TYR A 1 548 ? 27.494 4.281 1.830 1.00 98.56 548 TYR A N 1
ATOM 4344 C CA . TYR A 1 548 ? 27.118 5.194 2.910 1.00 98.56 548 TYR A CA 1
ATOM 4345 C C . TYR A 1 548 ? 27.753 6.584 2.763 1.00 98.56 548 TYR A C 1
ATOM 4347 O O . TYR A 1 548 ? 27.110 7.571 3.111 1.00 98.56 548 TYR A O 1
ATOM 4355 N N . GLU A 1 549 ? 28.977 6.692 2.237 1.00 98.44 549 GLU A N 1
ATOM 4356 C CA . GLU A 1 549 ? 29.576 7.997 1.916 1.00 98.44 549 GLU A CA 1
ATOM 4357 C C . GLU A 1 549 ? 28.798 8.684 0.785 1.00 98.44 549 GLU A C 1
ATOM 4359 O O . GLU A 1 549 ? 28.407 9.837 0.944 1.00 98.44 549 GLU A O 1
ATOM 4364 N N . LEU A 1 550 ? 28.444 7.961 -0.288 1.00 98.44 550 LEU A N 1
ATOM 4365 C CA . LEU A 1 550 ? 27.590 8.511 -1.353 1.00 98.44 550 LEU A CA 1
ATOM 4366 C C . LEU A 1 550 ? 26.212 8.939 -0.818 1.00 98.44 550 LEU A C 1
ATOM 4368 O O . LEU A 1 550 ? 25.679 9.973 -1.214 1.00 98.44 550 LEU A O 1
ATOM 4372 N N . ALA A 1 551 ? 25.620 8.163 0.097 1.00 98.38 551 ALA A N 1
ATOM 4373 C CA . ALA A 1 551 ? 24.356 8.519 0.741 1.00 98.38 551 ALA A CA 1
ATOM 4374 C C . ALA A 1 551 ? 24.492 9.814 1.561 1.00 98.38 551 ALA A C 1
ATOM 4376 O O . ALA A 1 551 ? 23.621 10.684 1.506 1.00 98.38 551 ALA A O 1
ATOM 4377 N N . LYS A 1 552 ? 25.613 9.971 2.272 1.00 98.06 552 LYS A N 1
ATOM 4378 C CA . LYS A 1 552 ? 25.940 11.157 3.068 1.00 98.06 552 LYS A CA 1
ATOM 4379 C C . LYS A 1 552 ? 26.216 12.394 2.209 1.00 98.06 552 LYS A C 1
ATOM 4381 O O . LYS A 1 552 ? 25.894 13.496 2.635 1.00 98.06 552 LYS A O 1
ATOM 4386 N N . GLU A 1 553 ? 26.764 12.248 1.006 1.00 97.00 553 GLU A N 1
ATOM 4387 C CA . GLU A 1 553 ? 26.892 13.363 0.053 1.00 97.00 553 GLU A CA 1
ATOM 4388 C C . GLU A 1 553 ? 25.520 13.930 -0.349 1.00 97.00 553 GLU A C 1
ATOM 4390 O O . GLU A 1 553 ? 25.359 15.142 -0.512 1.00 97.00 553 GLU A O 1
ATOM 4395 N N . VAL A 1 554 ? 24.510 13.063 -0.461 1.00 96.94 554 VAL A N 1
ATOM 4396 C CA . VAL A 1 554 ? 23.135 13.459 -0.795 1.00 96.94 554 VAL A CA 1
ATOM 4397 C C . VAL A 1 554 ? 22.400 14.021 0.426 1.00 96.94 554 VAL A C 1
ATOM 4399 O O . VAL A 1 554 ? 21.717 15.042 0.300 1.00 96.94 554 VAL A O 1
ATOM 4402 N N . LEU A 1 555 ? 22.559 13.379 1.592 1.00 95.81 555 LEU A N 1
ATOM 4403 C CA . LEU A 1 555 ? 21.908 13.701 2.868 1.00 95.81 555 LEU A CA 1
ATOM 4404 C C . LEU A 1 555 ? 22.940 13.865 4.007 1.00 95.81 555 LEU A C 1
ATOM 4406 O O . LEU A 1 555 ? 23.083 12.987 4.862 1.00 95.81 555 LEU A O 1
ATOM 4410 N N . PRO A 1 556 ? 23.656 15.001 4.074 1.00 94.62 556 PRO A N 1
ATOM 4411 C CA . PRO A 1 556 ? 24.793 15.170 4.988 1.00 94.62 556 PRO A CA 1
ATOM 4412 C C . PRO A 1 556 ? 24.418 15.221 6.473 1.00 94.62 556 PRO A C 1
ATOM 4414 O O . PRO A 1 556 ? 25.265 14.953 7.327 1.00 94.62 556 PRO A O 1
ATOM 4417 N N . ASN A 1 557 ? 23.163 15.559 6.778 1.00 93.19 557 ASN A N 1
ATOM 4418 C CA . ASN A 1 557 ? 22.661 15.731 8.142 1.00 93.19 557 ASN A CA 1
ATOM 4419 C C . ASN A 1 557 ? 21.824 14.539 8.633 1.00 93.19 557 ASN A C 1
ATOM 4421 O O . ASN A 1 557 ? 21.262 14.607 9.725 1.00 93.19 557 ASN A O 1
ATOM 4425 N N . ASP A 1 558 ? 21.714 13.466 7.847 1.00 93.44 558 ASP A N 1
ATOM 4426 C CA . ASP A 1 558 ? 20.935 12.298 8.244 1.00 93.44 558 ASP A CA 1
ATOM 4427 C C . ASP A 1 558 ? 21.673 11.484 9.320 1.00 93.44 558 ASP A C 1
ATOM 4429 O O . ASP A 1 558 ? 22.790 10.987 9.129 1.00 93.44 558 ASP A O 1
ATOM 4433 N N . HIS A 1 559 ? 21.039 11.359 10.486 1.00 90.88 559 HIS A N 1
ATOM 4434 C CA . HIS A 1 559 ? 21.619 10.678 11.639 1.00 90.88 559 HIS A CA 1
ATOM 4435 C C . HIS A 1 559 ? 21.772 9.166 11.428 1.00 90.88 559 HIS A C 1
ATOM 4437 O O . HIS A 1 559 ? 22.734 8.580 11.933 1.00 90.88 559 HIS A O 1
ATOM 4443 N N . GLN A 1 560 ? 20.851 8.530 10.699 1.00 91.31 560 GLN A N 1
ATOM 4444 C CA . GLN A 1 560 ? 20.865 7.087 10.480 1.00 91.31 560 GLN A CA 1
ATOM 4445 C C . GLN A 1 560 ? 21.983 6.700 9.508 1.00 91.31 560 GLN A C 1
ATOM 4447 O O . GLN A 1 560 ? 22.735 5.765 9.793 1.00 91.31 560 GLN A O 1
ATOM 4452 N N . ILE A 1 561 ? 22.160 7.469 8.431 1.00 96.06 561 ILE A N 1
ATOM 4453 C CA . ILE A 1 561 ? 23.261 7.296 7.472 1.00 96.06 561 ILE A CA 1
ATOM 4454 C C . ILE A 1 561 ? 24.611 7.468 8.178 1.00 96.06 561 ILE A C 1
ATOM 4456 O O . ILE A 1 561 ? 25.513 6.639 8.027 1.00 96.06 561 ILE A O 1
ATOM 4460 N N . ALA A 1 562 ? 24.756 8.506 9.009 1.00 96.06 562 ALA A N 1
ATOM 4461 C CA . ALA A 1 562 ? 25.985 8.741 9.767 1.00 96.06 562 ALA A CA 1
ATOM 4462 C C . ALA A 1 562 ? 26.315 7.583 10.730 1.00 96.06 562 ALA A C 1
ATOM 4464 O O . ALA A 1 562 ? 27.475 7.172 10.845 1.00 96.06 562 ALA A O 1
ATOM 4465 N N . GLU A 1 563 ? 25.304 7.030 11.402 1.00 95.62 563 GLU A N 1
ATOM 4466 C CA . GLU A 1 563 ? 25.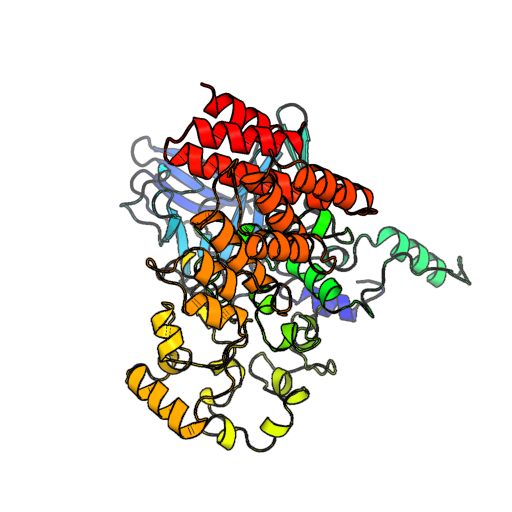464 5.894 12.311 1.00 95.62 563 GLU A CA 1
ATOM 4467 C C . GLU A 1 563 ? 25.799 4.594 11.564 1.00 95.62 563 GLU A C 1
ATOM 4469 O O . GLU A 1 563 ? 26.673 3.839 11.999 1.00 95.62 563 GLU A O 1
ATOM 4474 N N . ASN A 1 564 ? 25.156 4.340 10.423 1.00 96.81 564 ASN A N 1
ATOM 4475 C CA . ASN A 1 564 ? 25.452 3.197 9.561 1.00 96.81 564 ASN A CA 1
ATOM 4476 C C . ASN A 1 564 ? 26.895 3.246 9.038 1.00 96.81 564 ASN A C 1
ATOM 4478 O O . ASN A 1 564 ? 27.632 2.261 9.153 1.00 96.81 564 ASN A O 1
ATOM 4482 N N . LEU A 1 565 ? 27.338 4.415 8.567 1.00 97.56 565 LEU A N 1
ATOM 4483 C CA . LEU A 1 565 ? 28.716 4.654 8.143 1.00 97.56 565 LEU A CA 1
ATOM 4484 C C . LEU A 1 565 ? 29.713 4.400 9.281 1.00 97.56 565 LEU A C 1
ATOM 4486 O O . LEU A 1 565 ? 30.734 3.738 9.084 1.00 97.56 565 LEU A O 1
ATOM 4490 N N . ARG A 1 566 ? 29.415 4.897 10.488 1.00 97.12 566 ARG A N 1
ATOM 4491 C CA . ARG A 1 566 ? 30.250 4.675 11.674 1.00 97.12 566 ARG A CA 1
ATOM 4492 C C . ARG A 1 566 ? 30.372 3.184 11.991 1.00 97.12 566 ARG A C 1
ATOM 4494 O O . ARG A 1 566 ? 31.488 2.705 12.159 1.00 97.12 566 ARG A O 1
ATOM 4501 N N . LYS A 1 567 ? 29.252 2.452 12.017 1.00 96.06 567 LYS A N 1
ATOM 4502 C CA . LYS A 1 567 ? 29.217 0.996 12.254 1.00 96.06 567 LYS A CA 1
ATOM 4503 C C . LYS A 1 567 ? 29.960 0.190 11.195 1.00 96.06 567 LYS A C 1
ATOM 4505 O O . LYS A 1 567 ? 30.399 -0.914 11.491 1.00 96.06 567 LYS A O 1
ATOM 4510 N N . ALA A 1 568 ? 30.034 0.676 9.959 1.00 96.19 568 ALA A N 1
ATOM 4511 C CA . ALA A 1 568 ? 30.742 -0.005 8.879 1.00 96.19 568 ALA A CA 1
ATOM 4512 C C . ALA A 1 568 ? 32.265 0.173 8.956 1.00 96.19 568 ALA A C 1
ATOM 4514 O O . ALA A 1 568 ? 32.994 -0.703 8.499 1.00 96.19 568 ALA A O 1
ATOM 4515 N N . LYS A 1 569 ? 32.732 1.287 9.537 1.00 95.00 569 LYS A N 1
ATOM 4516 C CA . LYS A 1 569 ? 34.158 1.593 9.748 1.00 95.00 569 LYS A CA 1
ATOM 4517 C C . LYS A 1 569 ? 34.754 0.926 10.992 1.00 95.00 569 LYS A C 1
ATOM 4519 O O . LYS A 1 569 ? 35.974 0.813 11.076 1.00 95.00 569 LYS A O 1
ATOM 4524 N N . THR A 1 570 ? 33.910 0.544 11.949 1.00 90.31 570 THR A N 1
ATOM 4525 C CA . THR A 1 570 ? 34.273 -0.240 13.143 1.00 90.31 570 THR A CA 1
ATOM 4526 C C . THR A 1 570 ? 34.137 -1.727 12.877 1.00 90.31 570 THR A C 1
ATOM 4528 O O . THR A 1 570 ? 35.029 -2.478 13.317 1.00 90.31 570 THR A O 1
#

Nearest PDB structures (foldseek):
  5bvt-assembly1_A  TM=3.222E-01  e=7.928E+00  Pygoscelis papua

Mean predicted aligned error: 4.84 Å